Protein 9K2P (pdb70)

Radius of gyration: 30.4 Å; Cα contacts (8 Å, |Δi|>4): 1489; chains: 2; bounding box: 77×85×44 Å

Foldseek 3Di:
DDADVVVVGDDDLLVLADPADKAWDDWLCPPFAATEIERQRCSRPLFFNLLLVLSQLVVVCVVVVLDAQAAEEFEEFQASNLSNNLQVCLVRNHAYEYEHEPLADCLRVVSSVVSPYHYHYAHDPDACPPCRHRNNVRVVVQVVDPSYDYSYLLAHLSLLVSQLSVLVSVCVVVVNQAQEEEEFAFSQSNLNSNLVNNCVSPVNRAREYEAEQQAQPQVCLVPVDRDNVSHDDARDPRGGDNDHGPSRDSVSHRHYDYDYQLQLLVQLVVCCVTVVAAAPSVLSRRSVVVVVCSVVPVDHNSHYYYYYGTGGNVSACVDSVPPVNCVVVVSDD/DPQDDVVPHHDDLLVQADPADWAWDDWLCPPFAATEIERQRCSRPLFFNLLLLLSQLVVVCVVVVLADAVAEEFEEDQASNLSSNLQVCLVVVHAYEYEHEPLADCVSVVSSVVSVHHYHYAHDPDACPPCRHRNNVRVVVQVVDPSYDYSYLLAHLSLLVSLLSVLVSVCVVVVNLAQEEEEAAQSQSNLNSNLVNNCVVPVRRAREYEAEQQAQPQVCLVPVDRDQVSHDDANAPDHGDNDRGPSRDSVSHDHYDYDYQLQLLVQLVVCCVTVVAFAPSVLSRRSSVVVVCSVVPNDHNSHYYYYYGGGGNVSACVDSVPPVNCVVVVSDD

Sequence (666 aa):
MKIDESLNVHSSLLQLIGNTPLLELHKITKGLKGRYFAKLEAFNVGHSAKDRVAKYIVEDAERKGLLKPGSTIVETSSGNTGYSLAMISALRGYRCIIAISDKSSHDKVEMLQALGAEVHLCPANVAPDDPRSYYEVAKRIHNETPNSIYVNQYFNPLNPESHYQTGREIWEQTQGEITHVVVCSGTGGTISGIAHYLKEQNPRVQVLGVDAYGSAIKKYHETREFDPAEVYPYKIEGIGKNLIPTATDFDVIDEFIKVTDKDAALMARKLARTEGLFMGYTSGAAIQAVKQYAEAGKFDENSIVVVLFADHGSRYMNKIYSDDWMKKQGFIDMKIDESLNVHSSLLQLIGNTPLLELHKITKGLKGRYFAKLEAFNVGHSAKDRVAKYIVEDAERKGLLKPGSTIVETSSGNTGYSLAMISALRGYRCIIAISDKSSHDKVEMLQALGAEVHLCPANVAPDDPRSYYEVAKRIHNETPNSIYVNQYFNPLNPESHYQTGREIWEQTQGEITHVVVCSGTGGTISGIAHYLKEQNPRVQVLGVDAYGSAIKKYHETREFDPAEVYPYKIEGIGKNLIPTATDFDVIDEFIKVTDKDAALMARKLARTEGLFMGYTSGAAIQAVKQYAEAGKFDENSIVVVLFADHGSRYMNKIYSDDWMKKQGFID

Solvent-accessible surface area: 27388 Å² total; per-residue (Å²): 207,158,77,48,89,112,128,114,53,52,80,35,54,10,72,76,15,18,120,3,53,37,77,45,4,123,112,7,8,153,79,39,114,25,122,4,25,0,0,5,0,7,128,2,46,0,79,1,4,40,0,12,0,0,51,84,7,0,72,20,5,9,119,31,25,81,2,54,9,40,0,4,0,0,0,0,1,30,3,25,3,0,43,0,0,1,13,0,2,59,71,19,42,20,110,4,2,0,0,0,6,78,64,8,17,119,42,9,8,108,54,1,90,91,48,59,7,67,28,74,104,3,52,29,116,24,61,30,119,33,87,139,2,27,11,37,18,0,76,104,20,55,122,128,21,117,69,18,23,35,2,36,6,5,81,25,98,36,0,16,87,6,0,84,61,0,0,78,5,0,48,108,75,13,156,24,108,2,43,17,0,0,1,19,0,12,9,2,0,18,0,0,0,0,0,60,26,0,40,136,78,46,70,172,1,56,0,0,0,0,0,0,101,2,0,0,0,49,69,50,27,103,60,110,118,89,29,96,81,46,43,103,99,33,80,0,4,52,1,2,25,42,26,37,1,99,2,8,42,16,118,27,7,60,60,3,31,21,1,55,21,91,50,0,0,59,25,0,49,85,0,25,178,29,44,64,20,64,9,0,0,10,0,0,0,0,1,22,0,0,62,48,1,18,163,75,57,62,10,76,129,126,3,26,0,0,1,7,0,26,1,48,0,40,7,5,88,78,16,0,36,26,74,104,34,0,99,160,39,48,22,42,177,169,180,86,62,144,114,82,116,48,66,50,11,55,4,40,77,19,18,120,4,50,38,73,45,6,128,111,26,8,161,82,52,121,21,122,3,23,0,0,5,0,7,126,2,46,0,80,1,4,36,0,12,0,0,53,83,5,0,22,29,4,7,81,137,53,102,0,102,86,67,4,4,0,0,0,0,1,32,1,29,3,0,40,0,1,1,11,1,2,61,85,11,56,15,116,4,3,0,0,0,6,81,66,9,18,120,33,4,25,105,48,0,94,84,46,62,7,72,29,74,110,4,53,28,117,22,62,32,119,31,86,138,2,30,10,41,19,0,74,100,21,55,122,126,19,104,90,16,21,34,2,30,6,5,80,27,99,30,0,15,86,6,0,66,65,0,0,77,8,0,50,117,74,14,158,20,108,2,43,17,0,0,1,18,0,11,9,2,0,17,0,0,0,0,0,54,25,0,38,116,73,49,78,183,1,55,0,0,0,0,0,0,99,2,0,0,0,49,53,51,24,99,62,113,91,87,28,95,81,48,43,105,96,33,81,3,6,48,3,1,25,44,27,39,1,98,3,9,44,14,116,30,7,59,60,1,29,24,3,54,19,94,49,0,0,56,20,0,52,88,0,28,175,34,43,63,23,68,8,0,0,10,0,0,0,0,5,11,0,0,93,39,0,24,136,78,59,60,12,79,131,128,3,26,0,0,1,7,0,27,2,50,0,57,9,7,96,64,18,0,36,27,76,114,38,0,101,176,35,49,22,43,178

Secondary structure (DSSP, 8-state):
----TTTT--S-GGGGSS---EEEESSTTTT-SSEEEEEEGGGSTTSBTHHHHHHHHHHHHHHTT---TT-EEEEE-SSHHHHHHHHHHHHHT-EEEEEEETTS-HHHHHHHHHTT-EEEEE-SSS-TTSTTSHHHHHHHHHHHSSSEEE--TTS-THHHHHTHHHHHHHHHHTTT---EEEEE-SSSHHHHHHHHHHHHH-TTSEEEEEEETT-SHHHHHHHSS--GGG----S-SSS--SS--TT--GGG--EEEEE-HHHHHHHHHHHHHHH---B-HHHHHHHHHHHHHHHTT---TT-EEEEEE-BBGGG-TTTTT-HHHHHHHTS--/-TT-TTTT--S-GGGGSS---EEEESSTTTTSSSEEEEEEGGGSTTSBTHHHHHHHHHHHHHHTT---TT-EEEEE-SSHHHHHHHHHHHHHT-EEEEEEETTS-HHHHHHHHTTT-EEEEE-SSS-TTSTTSHHHHHHHHHHHSTTEEE--TTT-THHHHHTHHHHHHHHHHTTT---EEEEE-SSSHHHHHHHHHHHHH-TTSEEEEEEETB-SHHHHHHHS---GGGB---S-SSS--SS--TTS-TTT--EEEEE-HHHHHHHHHHHHHHH---B-HHHHHHHHHHHHHHHTT---TT-EEEEEE-BBGGGGTTTTT-HHHHHHTTS--

Structure (mmCIF, N/CA/C/O backbone):
data_9K2P
#
_entry.id   9K2P
#
_cell.length_a   90.830
_cell.length_b   107.110
_cell.length_c   122.040
_cell.angle_alpha   90.00
_cell.angle_beta   90.00
_cell.angle_gamma   90.00
#
_symmetry.space_group_name_H-M   'P 2 2 21'
#
loop_
_entity.id
_entity.type
_entity.pdbx_description
1 polymer "Pyridoxal-5'-phosphate-dependent protein beta subunit"
2 water water
#
loop_
_atom_site.group_PDB
_atom_site.id
_atom_site.type_symbol
_atom_site.label_atom_id
_atom_site.label_alt_id
_atom_site.label_comp_id
_atom_site.label_asym_id
_atom_site.label_entity_id
_atom_site.label_seq_id
_atom_site.pdbx_PDB_ins_code
_atom_site.Cartn_x
_atom_site.Cartn_y
_atom_site.Cartn_z
_atom_site.occupancy
_atom_site.B_iso_or_equiv
_atom_site.auth_seq_id
_atom_site.auth_comp_id
_atom_site.auth_asym_id
_atom_site.auth_atom_id
_atom_site.pdbx_PDB_model_num
ATOM 1 N N . MET A 1 1 ? -3.003 19.578 6.726 1.00 84.20 1 MET A N 1
ATOM 2 C CA . MET A 1 1 ? -3.333 18.173 6.486 1.00 87.66 1 MET A CA 1
ATOM 3 C C . MET A 1 1 ? -3.539 17.876 4.984 1.00 90.59 1 MET A C 1
ATOM 4 O O . MET A 1 1 ? -4.067 18.714 4.239 1.00 85.05 1 MET A O 1
ATOM 9 N N . LYS A 1 2 ? -3.120 16.683 4.550 1.00 90.36 2 LYS A N 1
ATOM 10 C CA . LYS A 1 2 ? -3.200 16.263 3.154 1.00 90.95 2 LYS A CA 1
ATOM 11 C C . LYS A 1 2 ? -3.989 14.959 3.029 1.00 90.23 2 LYS A C 1
ATOM 12 O O . LYS A 1 2 ? -4.258 14.264 4.016 1.00 87.69 2 LYS A O 1
ATOM 18 N N . ILE A 1 3 ? -4.332 14.620 1.780 1.00 91.15 3 ILE A N 1
ATOM 19 C CA . ILE A 1 3 ? -5.335 13.603 1.453 1.00 84.60 3 ILE A CA 1
ATOM 20 C C . ILE A 1 3 ? -4.629 12.389 0.844 1.00 85.66 3 ILE A C 1
ATOM 21 O O . ILE A 1 3 ? -4.080 12.462 -0.264 1.00 87.75 3 ILE A O 1
ATOM 26 N N . ASP A 1 4 ? -4.666 11.262 1.563 1.00 83.48 4 ASP A N 1
ATOM 27 C CA . ASP A 1 4 ? -3.947 10.038 1.207 1.00 88.73 4 ASP A CA 1
ATOM 28 C C . ASP A 1 4 ? -4.936 8.925 0.854 1.00 82.60 4 ASP A C 1
ATOM 29 O O . ASP A 1 4 ? -5.818 8.594 1.657 1.00 77.29 4 ASP A O 1
ATOM 34 N N . GLU A 1 5 ? -4.765 8.327 -0.336 1.00 86.70 5 GLU A N 1
ATOM 35 C CA . GLU A 1 5 ? -5.727 7.352 -0.852 1.00 82.09 5 GLU A CA 1
ATOM 36 C C . GLU A 1 5 ? -5.566 5.950 -0.251 1.00 83.64 5 GLU A C 1
ATOM 37 O O . GLU A 1 5 ? -6.515 5.155 -0.320 1.00 79.04 5 GLU A O 1
ATOM 43 N N . SER A 1 6 ? -4.401 5.614 0.326 1.00 84.00 6 SER A N 1
ATOM 44 C CA . SER A 1 6 ? -4.260 4.349 1.051 1.00 81.93 6 SER A CA 1
ATOM 45 C C . SER A 1 6 ? -4.657 4.463 2.520 1.00 78.04 6 SER A C 1
ATOM 46 O O . SER A 1 6 ? -4.911 3.437 3.168 1.00 71.88 6 SER A O 1
ATOM 49 N N . LEU A 1 7 ? -4.702 5.683 3.060 1.00 72.10 7 LEU A N 1
ATOM 50 C CA . LEU A 1 7 ? -5.476 5.934 4.265 1.00 64.29 7 LEU A CA 1
ATOM 51 C C . LEU A 1 7 ? -6.973 5.920 3.988 1.00 58.75 7 LEU A C 1
ATOM 52 O O . LEU A 1 7 ? -7.759 6.059 4.930 1.00 48.53 7 LEU A O 1
ATOM 57 N N . ASN A 1 8 ? -7.377 5.757 2.719 1.00 57.91 8 ASN A N 1
ATOM 58 C CA . ASN A 1 8 ? -8.780 5.811 2.302 1.00 51.00 8 ASN A CA 1
ATOM 59 C C . ASN A 1 8 ? -9.384 7.201 2.541 1.00 45.74 8 ASN A C 1
ATOM 60 O O . ASN A 1 8 ? -10.538 7.325 2.956 1.00 40.10 8 ASN A O 1
ATOM 65 N N . VAL A 1 9 ? -8.598 8.250 2.280 1.00 44.87 9 VAL A N 1
ATOM 66 C CA . VAL A 1 9 ? -9.030 9.643 2.394 1.00 46.32 9 VAL A CA 1
ATOM 67 C C . VAL A 1 9 ? -9.212 10.203 0.991 1.00 47.05 9 VAL A C 1
ATOM 68 O O . VAL A 1 9 ? -8.378 9.975 0.110 1.00 46.44 9 VAL A O 1
ATOM 72 N N . HIS A 1 10 ? -10.297 10.938 0.781 1.00 38.33 10 HIS A N 1
ATOM 73 C CA . HIS A 1 10 ? -10.689 11.267 -0.575 1.00 41.35 10 HIS A CA 1
ATOM 74 C C . HIS A 1 10 ? -11.164 12.699 -0.646 1.00 38.83 10 HIS A C 1
ATOM 75 O O . HIS A 1 10 ? -11.782 13.209 0.289 1.00 36.15 10 HIS A O 1
ATOM 82 N N . SER A 1 11 ? -10.864 13.340 -1.761 1.00 36.97 11 SER A N 1
ATOM 83 C CA . SER A 1 11 ? -11.348 14.682 -2.018 1.00 40.62 11 SER A CA 1
ATOM 84 C C . SER A 1 11 ? -12.639 14.699 -2.823 1.00 36.17 11 SER A C 1
ATOM 85 O O . SER A 1 11 ? -13.272 15.752 -2.924 1.00 39.45 11 SER A O 1
ATOM 88 N N . SER A 1 12 ? -13.040 13.577 -3.416 1.00 33.52 12 SER A N 1
ATOM 89 C CA . SER A 1 12 ? -14.241 13.584 -4.234 1.00 33.15 12 SER A CA 1
ATOM 90 C C . SER A 1 12 ? -14.914 12.225 -4.181 1.00 33.75 12 SER A C 1
ATOM 91 O O . SER A 1 12 ? -14.247 11.187 -4.172 1.00 34.83 12 SER A O 1
ATOM 94 N N . LEU A 1 13 ? -16.246 12.251 -4.152 1.00 30.96 13 LEU A N 1
ATOM 95 C CA . LEU A 1 13 ? -17.041 11.030 -4.220 1.00 34.71 13 LEU A CA 1
ATOM 96 C C . LEU A 1 13 ? -16.674 10.186 -5.438 1.00 33.95 13 LEU A C 1
ATOM 97 O O . LEU A 1 13 ? -16.768 8.951 -5.399 1.00 31.38 13 LEU A O 1
ATOM 102 N N . LEU A 1 14 ? -16.229 10.832 -6.521 1.00 32.76 14 LEU A N 1
ATOM 103 C CA . LEU A 1 14 ? -15.873 10.109 -7.739 1.00 36.21 14 LEU A CA 1
ATOM 104 C C . LEU A 1 14 ? -14.706 9.156 -7.526 1.00 33.43 14 LEU A C 1
ATOM 105 O O . LEU A 1 14 ? -14.541 8.221 -8.309 1.00 31.84 14 LEU A O 1
ATOM 110 N N . GLN A 1 15 ? -13.889 9.378 -6.500 1.00 30.69 15 GLN A N 1
ATOM 111 C CA . GLN A 1 15 ? -12.819 8.442 -6.187 1.00 34.10 15 GLN A CA 1
ATOM 112 C C . GLN A 1 15 ? -13.317 7.212 -5.447 1.00 35.46 15 GLN A C 1
ATOM 113 O O . GLN A 1 15 ? -12.535 6.281 -5.246 1.00 38.56 15 GLN A O 1
ATOM 119 N N . LEU A 1 16 ? -14.576 7.201 -5.002 1.00 30.96 16 LEU A N 1
ATOM 120 C CA . LEU A 1 16 ? -15.168 6.030 -4.363 1.00 31.36 16 LEU A CA 1
ATOM 121 C C . LEU A 1 16 ? -15.831 5.105 -5.385 1.00 35.23 16 LEU A C 1
ATOM 122 O O . LEU A 1 16 ? -16.792 4.393 -5.062 1.00 32.23 16 LEU A O 1
ATOM 127 N N . ILE A 1 17 ? -15.346 5.130 -6.626 1.00 36.61 17 ILE A N 1
ATOM 128 C CA . ILE A 1 17 ? -15.852 4.312 -7.718 1.00 34.32 17 ILE A CA 1
ATOM 129 C C . ILE A 1 17 ? -14.703 3.440 -8.210 1.00 35.55 17 ILE A C 1
ATOM 130 O O . ILE A 1 17 ? -13.586 3.930 -8.401 1.00 37.80 17 ILE A O 1
ATOM 135 N N . GLY A 1 18 ? -14.962 2.147 -8.381 1.00 36.99 18 GLY A N 1
ATOM 136 C CA . GLY A 1 18 ? -13.937 1.234 -8.844 1.00 35.90 18 GLY A CA 1
ATOM 137 C C . GLY A 1 18 ? -13.112 0.630 -7.719 1.00 38.31 18 GLY A C 1
ATOM 138 O O . GLY A 1 18 ? -13.292 0.909 -6.529 1.00 36.73 18 GLY A O 1
ATOM 139 N N . ASN A 1 19 ? -12.188 -0.246 -8.126 1.00 35.76 19 ASN A N 1
ATOM 140 C CA . ASN A 1 19 ? -11.338 -1.000 -7.205 1.00 37.85 19 ASN A CA 1
ATOM 141 C C . ASN A 1 19 ? -12.166 -1.680 -6.116 1.00 36.46 19 ASN A C 1
ATOM 142 O O . ASN A 1 19 ? -11.923 -1.534 -4.918 1.00 38.21 19 ASN A O 1
ATOM 147 N N . THR A 1 20 ? -13.162 -2.440 -6.561 1.00 34.29 20 THR A N 1
ATOM 148 C CA . THR A 1 20 ? -14.110 -3.099 -5.680 1.00 34.34 20 THR A CA 1
ATOM 149 C C . THR A 1 20 ? -13.540 -4.417 -5.175 1.00 33.31 20 THR A C 1
ATOM 150 O O . THR A 1 20 ? -12.606 -4.966 -5.763 1.00 34.46 20 THR A O 1
ATOM 154 N N . PRO A 1 21 ? -14.102 -4.963 -4.104 1.00 31.26 21 PRO A N 1
ATOM 155 C CA . PRO A 1 21 ? -13.560 -6.214 -3.558 1.00 31.84 21 PRO A CA 1
ATOM 156 C C . PRO A 1 21 ? -13.791 -7.414 -4.467 1.00 33.41 21 PRO A C 1
ATOM 157 O O . PRO A 1 21 ? -14.779 -7.507 -5.204 1.00 30.94 21 PRO A O 1
ATOM 161 N N . LEU A 1 22 ? -12.862 -8.357 -4.388 1.00 30.39 22 LEU A N 1
ATOM 162 C CA . LEU A 1 22 ? -13.066 -9.702 -4.907 1.00 33.68 22 LEU A CA 1
ATOM 163 C C . LEU A 1 22 ? -13.118 -10.628 -3.706 1.00 35.42 22 LEU A C 1
ATOM 164 O O . LEU A 1 22 ? -12.180 -10.642 -2.902 1.00 35.18 22 LEU A O 1
ATOM 169 N N . LEU A 1 23 ? -14.218 -11.369 -3.556 1.00 28.87 23 LEU A N 1
ATOM 170 C CA . LEU A 1 23 ? -14.432 -12.190 -2.370 1.00 31.31 23 LEU A CA 1
ATOM 171 C C . LEU A 1 23 ? -14.577 -13.654 -2.757 1.00 33.65 23 LEU A C 1
ATOM 172 O O . LEU A 1 23 ? -15.460 -13.997 -3.547 1.00 33.50 23 LEU A O 1
ATOM 177 N N . GLU A 1 24 ? -13.763 -14.526 -2.155 1.00 34.40 24 GLU A N 1
ATOM 178 C CA . GLU A 1 24 ? -13.908 -15.954 -2.426 1.00 34.18 24 GLU A CA 1
ATOM 179 C C . GLU A 1 24 ? -15.183 -16.489 -1.781 1.00 34.53 24 GLU A C 1
ATOM 180 O O . GLU A 1 24 ? -15.506 -16.161 -0.636 1.00 36.40 24 GLU A O 1
ATOM 186 N N . LEU A 1 25 ? -15.924 -17.295 -2.534 1.00 34.54 25 LEU A N 1
ATOM 187 C CA . LEU A 1 25 ? -17.131 -17.939 -2.039 1.00 35.61 25 LEU A CA 1
ATOM 188 C C . LEU A 1 25 ? -16.844 -19.401 -1.722 1.00 38.87 25 LEU A C 1
ATOM 189 O O . LEU A 1 25 ? -16.178 -20.095 -2.496 1.00 37.14 25 LEU A O 1
ATOM 194 N N . HIS A 1 26 ? -17.364 -19.862 -0.581 1.00 37.53 26 HIS A N 1
ATOM 195 C CA . HIS A 1 26 ? -17.215 -21.245 -0.162 1.00 38.69 26 HIS A CA 1
ATOM 196 C C . HIS A 1 26 ? -18.526 -21.972 0.054 1.00 40.93 26 HIS A C 1
ATOM 197 O O . HIS A 1 26 ? -18.541 -23.202 -0.023 1.00 41.40 26 HIS A O 1
A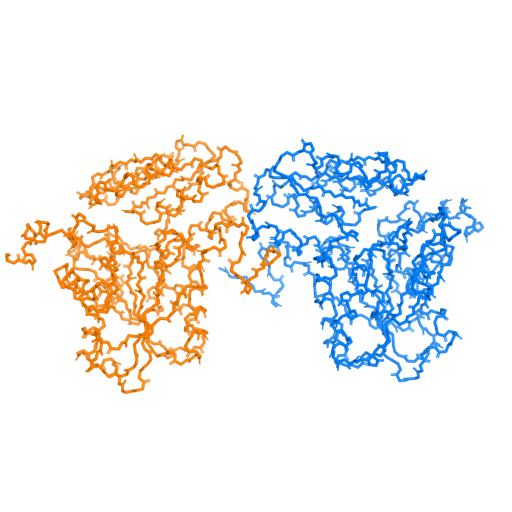TOM 204 N N . LYS A 1 27 ? -19.621 -21.264 0.315 1.00 35.24 27 LYS A N 1
ATOM 205 C CA . LYS A 1 27 ? -20.844 -21.930 0.735 1.00 40.02 27 LYS A CA 1
ATOM 206 C C . LYS A 1 27 ? -21.865 -22.037 -0.388 1.00 41.57 27 LYS A C 1
ATOM 207 O O . LYS A 1 27 ? -22.385 -23.126 -0.636 1.00 40.71 27 LYS A O 1
ATOM 213 N N . ILE A 1 28 ? -22.148 -20.933 -1.084 1.00 39.27 28 ILE A N 1
ATOM 214 C CA . ILE A 1 28 ? -23.101 -20.992 -2.187 1.00 38.77 28 ILE A CA 1
ATOM 215 C C . ILE A 1 28 ? -22.569 -21.879 -3.305 1.00 39.24 28 ILE A C 1
ATOM 216 O O . ILE A 1 28 ? -23.346 -22.477 -4.052 1.00 40.67 28 ILE A O 1
ATOM 221 N N . THR A 1 29 ? -21.248 -22.005 -3.426 1.00 39.63 29 THR A N 1
ATOM 222 C CA . THR A 1 29 ? -20.626 -22.802 -4.476 1.00 40.78 29 THR A CA 1
ATOM 223 C C . THR A 1 29 ? -20.142 -24.160 -3.964 1.00 42.66 29 THR A C 1
ATOM 224 O O . THR A 1 29 ? -19.294 -24.795 -4.602 1.00 41.28 29 THR A O 1
ATOM 228 N N . LYS A 1 30 ? -20.647 -24.597 -2.811 1.00 43.72 30 LYS A N 1
ATOM 229 C CA . LYS A 1 30 ? -20.250 -25.872 -2.234 1.00 44.77 30 LYS A CA 1
ATOM 230 C C . LYS A 1 30 ? -20.426 -26.999 -3.244 1.00 46.90 30 LYS A C 1
ATOM 231 O O . LYS A 1 30 ? -21.456 -27.098 -3.916 1.00 46.44 30 LYS A O 1
ATOM 237 N N . GLY A 1 31 ? -19.402 -27.831 -3.376 1.00 49.36 31 GLY A N 1
ATOM 238 C CA . GLY A 1 31 ? -19.514 -28.989 -4.239 1.00 50.93 31 GLY A CA 1
ATOM 239 C C . GLY A 1 31 ? -19.371 -28.721 -5.718 1.00 51.24 31 GLY A C 1
ATOM 240 O O . GLY A 1 31 ? -19.538 -29.651 -6.514 1.00 52.22 31 GLY A O 1
ATOM 241 N N . LEU A 1 32 ? -19.101 -27.487 -6.121 1.00 46.51 32 LEU A N 1
ATOM 242 C CA . LEU A 1 32 ? -18.656 -27.243 -7.480 1.00 45.48 32 LEU A CA 1
ATOM 243 C C . LEU A 1 32 ? -17.146 -27.420 -7.551 1.00 43.91 32 LEU A C 1
ATOM 244 O O . LEU A 1 32 ? -16.434 -27.299 -6.553 1.00 47.55 32 LEU A O 1
ATOM 249 N N . LYS A 1 33 ? -16.665 -27.705 -8.754 1.00 46.84 33 LYS A N 1
ATOM 250 C CA . LYS A 1 33 ? -15.245 -27.892 -8.994 1.00 48.08 33 LYS A CA 1
ATOM 251 C C . LYS A 1 33 ? -14.561 -26.548 -9.197 1.00 45.30 33 LYS A C 1
ATOM 252 O O . LYS A 1 33 ? -15.066 -25.683 -9.915 1.00 45.29 33 LYS A O 1
ATOM 258 N N . GLY A 1 34 ? -13.402 -26.389 -8.575 1.00 45.85 34 GLY A N 1
ATOM 259 C CA . GLY A 1 34 ? -12.617 -25.179 -8.694 1.00 44.68 34 GLY A CA 1
ATOM 260 C C . GLY A 1 34 ? -12.873 -24.207 -7.557 1.00 43.63 34 GLY A C 1
ATOM 261 O O . GLY A 1 34 ? -13.471 -24.528 -6.524 1.00 41.26 34 GLY A O 1
ATOM 262 N N . ARG A 1 35 ? -12.386 -22.987 -7.766 1.00 39.43 35 ARG A N 1
ATOM 263 C CA . ARG A 1 35 ? -12.528 -21.902 -6.813 1.00 40.30 35 ARG A CA 1
ATOM 264 C C . ARG A 1 35 ? -13.364 -20.796 -7.441 1.00 41.63 35 ARG A C 1
ATOM 265 O O . ARG A 1 35 ? -13.250 -20.521 -8.642 1.00 40.32 35 ARG A O 1
ATOM 273 N N . TYR A 1 36 ? -14.212 -20.177 -6.624 1.00 36.60 36 TYR A N 1
ATOM 274 C CA . TYR A 1 36 ? -15.196 -19.208 -7.080 1.00 36.41 36 TYR A CA 1
ATOM 275 C C . TYR A 1 36 ? -15.030 -17.917 -6.298 1.00 38.72 36 TYR A C 1
ATOM 276 O O . TYR A 1 36 ? -14.822 -17.942 -5.081 1.00 35.42 36 TYR A O 1
ATOM 285 N N . PHE A 1 37 ? -15.097 -16.797 -7.013 1.00 38.16 37 PHE A N 1
ATOM 286 C CA . PHE A 1 37 ? -14.869 -15.473 -6.454 1.00 34.91 37 PHE A CA 1
ATOM 287 C C . PHE A 1 37 ? -15.953 -14.539 -6.968 1.00 36.21 37 PHE A C 1
ATOM 288 O O . PHE A 1 37 ? -16.326 -14.598 -8.140 1.00 34.15 37 PHE A O 1
ATOM 296 N N . ALA A 1 38 ? -16.454 -13.674 -6.096 1.00 33.67 38 ALA A N 1
ATOM 297 C CA . ALA A 1 38 ? -17.459 -12.695 -6.477 1.00 34.21 38 ALA A CA 1
ATOM 298 C C . ALA A 1 38 ? -16.812 -11.319 -6.533 1.00 33.94 38 ALA A C 1
ATOM 299 O O . ALA A 1 38 ? -16.163 -10.897 -5.567 1.00 33.11 38 ALA A O 1
ATOM 301 N N . LYS A 1 39 ? -16.972 -10.641 -7.672 1.00 30.79 39 LYS A N 1
ATOM 302 C CA . LYS A 1 39 ? -16.556 -9.254 -7.843 1.00 31.69 39 LYS A CA 1
ATOM 303 C C . LYS A 1 39 ? -17.723 -8.376 -7.393 1.00 33.50 39 LYS A C 1
ATOM 304 O O . LYS A 1 39 ? -18.775 -8.351 -8.045 1.00 33.15 39 LYS A O 1
ATOM 310 N N . LEU A 1 40 ? -17.548 -7.666 -6.271 1.00 31.88 40 LEU A N 1
ATOM 311 C CA . LEU A 1 40 ? -18.665 -7.031 -5.563 1.00 29.95 40 LEU A CA 1
ATOM 312 C C . LEU A 1 40 ? -18.815 -5.564 -5.984 1.00 34.66 40 LEU A C 1
ATOM 313 O O . LEU A 1 40 ? -18.409 -4.630 -5.288 1.00 31.65 40 LEU A O 1
ATOM 318 N N . GLU A 1 41 ? -19.474 -5.358 -7.124 1.00 30.97 41 GLU A N 1
ATOM 319 C CA . GLU A 1 41 ? -19.641 -4.005 -7.642 1.00 30.69 41 GLU A CA 1
ATOM 320 C C . GLU A 1 41 ? -20.626 -3.176 -6.829 1.00 32.16 41 GLU A C 1
ATOM 321 O O . GLU A 1 41 ? -20.714 -1.968 -7.060 1.00 30.87 41 GLU A O 1
ATOM 327 N N . ALA A 1 42 ? -21.359 -3.779 -5.887 1.00 30.12 42 ALA A N 1
ATOM 328 C CA . ALA A 1 42 ? -22.196 -2.991 -4.978 1.00 34.22 42 ALA A CA 1
ATOM 329 C C . ALA A 1 42 ? -21.384 -2.131 -4.012 1.00 33.27 42 ALA A C 1
ATOM 330 O O . ALA A 1 42 ? -21.964 -1.261 -3.350 1.00 33.89 42 ALA A O 1
ATOM 332 N N . PHE A 1 43 ? -20.070 -2.336 -3.917 1.00 29.99 43 PHE A N 1
ATOM 333 C CA . PHE A 1 43 ? -19.242 -1.486 -3.067 1.00 33.21 43 PHE A CA 1
ATOM 334 C C . PHE A 1 43 ? -18.918 -0.134 -3.695 1.00 35.21 43 PHE A C 1
ATOM 335 O O . PHE A 1 43 ? -18.392 0.734 -2.990 1.00 34.97 43 PHE A O 1
ATOM 343 N N . ASN A 1 44 ? -19.208 0.074 -4.983 1.00 29.09 44 ASN A N 1
ATOM 344 C CA . ASN A 1 44 ? -19.149 1.430 -5.525 1.00 29.48 44 ASN A CA 1
ATOM 345 C C . ASN A 1 44 ? -20.087 2.335 -4.735 1.00 31.34 44 ASN A C 1
ATOM 346 O O . ASN A 1 44 ? -21.110 1.886 -4.209 1.00 31.56 44 ASN A O 1
ATOM 351 N N . VAL A 1 45 ? -19.744 3.625 -4.660 1.00 30.65 45 VAL A N 1
ATOM 352 C CA . VAL A 1 45 ? -20.531 4.553 -3.842 1.00 29.56 45 VAL A CA 1
ATOM 353 C C . VAL A 1 45 ? -21.999 4.574 -4.283 1.00 35.52 45 VAL A C 1
ATOM 354 O O . VAL A 1 45 ? -22.904 4.740 -3.451 1.00 35.21 45 VAL A O 1
ATOM 358 N N . GLY A 1 46 ? -22.261 4.410 -5.582 1.00 28.43 46 GLY A N 1
ATOM 359 C CA . GLY A 1 46 ? -23.610 4.343 -6.122 1.00 34.86 46 GLY A CA 1
ATOM 360 C C . GLY A 1 46 ? -24.260 2.969 -6.080 1.00 36.39 46 GLY A C 1
ATOM 361 O O . GLY A 1 46 ? -25.349 2.791 -6.636 1.00 32.94 46 GLY A O 1
ATOM 362 N N . HIS A 1 47 ? -23.595 1.986 -5.465 1.00 31.90 47 HIS A N 1
ATOM 363 C CA . HIS A 1 47 ? -24.107 0.641 -5.192 1.00 33.36 47 HIS A CA 1
ATOM 364 C C . HIS A 1 47 ? -24.346 -0.187 -6.445 1.00 32.46 47 HIS A C 1
ATOM 365 O O . HIS A 1 47 ? -25.097 -1.168 -6.402 1.00 32.30 47 HIS A O 1
ATOM 372 N N . SER A 1 48 ? -23.714 0.147 -7.568 1.00 32.18 48 SER A N 1
ATOM 373 C CA . SER A 1 48 ? -23.757 -0.755 -8.705 1.00 31.42 48 SER A CA 1
ATOM 374 C C . SER A 1 48 ? -22.544 -0.531 -9.589 1.00 30.36 48 SER A C 1
ATOM 375 O O . SER A 1 48 ? -21.827 0.465 -9.464 1.00 31.58 48 SER A O 1
ATOM 378 N N . ALA A 1 49 ? -22.350 -1.478 -10.514 1.00 29.06 49 ALA A N 1
ATOM 379 C CA . ALA A 1 49 ? -21.326 -1.366 -11.542 1.00 30.09 49 ALA A CA 1
ATOM 380 C C . ALA A 1 49 ? -21.532 -0.149 -12.441 1.00 32.98 49 ALA A C 1
ATOM 381 O O . ALA A 1 49 ? -20.564 0.332 -13.041 1.00 32.37 49 ALA A O 1
ATOM 383 N N . LYS A 1 50 ? -22.762 0.378 -12.527 1.00 31.63 50 LYS A N 1
ATOM 384 C CA . LYS A 1 50 ? -23.024 1.505 -13.419 1.00 32.42 50 LYS A CA 1
ATOM 385 C C . LYS A 1 50 ? -22.319 2.786 -12.975 1.00 32.53 50 LYS A C 1
ATOM 386 O O . LYS A 1 50 ? -22.201 3.716 -13.780 1.00 31.13 50 LYS A O 1
ATOM 392 N N . ASP A 1 51 ? -21.841 2.855 -11.722 1.00 31.59 51 ASP A N 1
ATOM 393 C CA . ASP A 1 51 ? -21.003 3.983 -11.302 1.00 30.94 51 ASP A CA 1
ATOM 394 C C . ASP A 1 51 ? -19.831 4.193 -12.254 1.00 31.98 51 ASP A C 1
ATOM 395 O O . ASP A 1 51 ? -19.473 5.330 -12.575 1.00 30.44 51 ASP A O 1
ATOM 400 N N . ARG A 1 52 ? -19.207 3.103 -12.697 1.00 28.77 52 ARG A N 1
ATOM 401 C CA . ARG A 1 52 ? -18.062 3.228 -13.595 1.00 33.25 52 ARG A CA 1
ATOM 402 C C . ARG A 1 52 ? -18.468 3.840 -14.927 1.00 34.33 52 ARG A C 1
ATOM 403 O O . ARG A 1 52 ? -17.751 4.687 -15.471 1.00 36.24 52 ARG A O 1
ATOM 411 N N . VAL A 1 53 ? -19.615 3.413 -15.466 1.00 31.08 53 VAL A N 1
ATOM 412 C CA . VAL A 1 53 ? -20.118 3.953 -16.727 1.00 33.50 53 VAL A CA 1
ATOM 413 C C . VAL A 1 53 ? -20.384 5.446 -16.592 1.00 30.80 53 VAL A C 1
ATOM 414 O O . VAL A 1 53 ? -19.917 6.257 -17.396 1.00 31.18 53 VAL A O 1
ATOM 418 N N . ALA A 1 54 ? -21.145 5.822 -15.569 1.00 30.11 54 ALA A N 1
ATOM 419 C CA . ALA A 1 54 ? -21.500 7.220 -15.355 1.00 32.78 54 ALA A CA 1
ATOM 420 C C . ALA A 1 54 ? -20.258 8.090 -15.185 1.00 32.56 54 ALA A C 1
ATOM 421 O O . ALA A 1 54 ? -20.158 9.171 -15.780 1.00 32.96 54 ALA A O 1
ATOM 423 N N . LYS A 1 55 ? -19.312 7.649 -14.350 1.00 30.75 55 LYS A N 1
ATOM 424 C CA . LYS A 1 55 ? -18.095 8.433 -14.148 1.00 33.35 55 LYS A CA 1
ATOM 425 C C . LYS A 1 55 ? -17.348 8.624 -15.463 1.00 31.09 55 LYS A C 1
ATOM 426 O O . LYS A 1 55 ? -16.963 9.743 -15.825 1.00 31.81 55 LYS A O 1
ATOM 432 N N . TYR A 1 56 ? -17.132 7.529 -16.186 1.00 31.58 56 TYR A N 1
ATOM 433 C CA . TYR A 1 56 ? -16.337 7.572 -17.404 1.00 32.23 56 TYR A CA 1
ATOM 434 C C . TYR A 1 56 ? -16.977 8.473 -18.454 1.00 34.62 56 TYR A C 1
ATOM 435 O O . TYR A 1 56 ? -16.289 9.274 -19.094 1.00 33.17 56 TYR A O 1
ATOM 444 N N . ILE A 1 57 ? -18.297 8.375 -18.625 1.00 30.31 57 ILE A N 1
ATOM 445 C CA . ILE A 1 57 ? -18.970 9.157 -19.656 1.00 29.65 57 ILE A CA 1
ATOM 446 C C . ILE A 1 57 ? -19.093 10.618 -19.241 1.00 33.08 57 ILE A C 1
ATOM 447 O O . ILE A 1 57 ? -18.963 11.521 -20.079 1.00 33.63 57 ILE A O 1
ATOM 452 N N . VAL A 1 58 ? -19.311 10.889 -17.947 1.00 33.00 58 VAL A N 1
ATOM 453 C CA . VAL A 1 58 ? -19.391 12.277 -17.497 1.00 31.62 58 VAL A CA 1
ATOM 454 C C . VAL A 1 58 ? -18.031 12.949 -17.623 1.00 34.50 58 VAL A C 1
ATOM 455 O O . VAL A 1 58 ? -17.915 14.057 -18.160 1.00 33.02 58 VAL A O 1
ATOM 459 N N . GLU A 1 59 ? -16.984 12.283 -17.138 1.00 29.78 59 GLU A N 1
ATOM 460 C CA . GLU A 1 59 ? -15.648 12.860 -17.233 1.00 35.61 59 GLU A CA 1
ATOM 461 C C . GLU A 1 59 ? -15.245 13.081 -18.687 1.00 35.55 59 GLU A C 1
ATOM 462 O O . GLU A 1 59 ? -14.607 14.092 -19.018 1.00 34.66 59 GLU A O 1
ATOM 468 N N . ASP A 1 60 ? -15.618 12.156 -19.573 1.00 32.53 60 ASP A N 1
ATOM 469 C CA . ASP A 1 60 ? -15.347 12.359 -20.991 1.00 34.15 60 ASP A CA 1
ATOM 470 C C . ASP A 1 60 ? -16.072 13.595 -21.523 1.00 36.01 60 ASP A C 1
ATOM 471 O O . ASP A 1 60 ? -15.479 14.408 -22.245 1.00 34.68 60 ASP A O 1
ATOM 476 N N . ALA A 1 61 ? -17.352 13.758 -21.173 1.00 33.49 61 ALA A N 1
ATOM 477 C CA . ALA A 1 61 ? -18.096 14.932 -21.613 1.00 34.15 61 ALA A CA 1
ATOM 478 C C . ALA A 1 61 ? -17.535 16.217 -21.006 1.00 33.66 61 ALA A C 1
ATOM 479 O O . ALA A 1 61 ? -17.544 17.261 -21.666 1.00 35.84 61 ALA A O 1
ATOM 481 N N . GLU A 1 62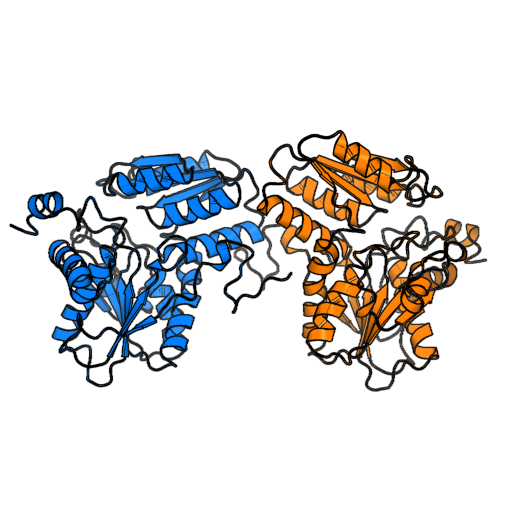 ? -17.047 16.161 -19.763 1.00 33.29 62 GLU A N 1
ATOM 482 C CA . GLU A 1 62 ? -16.437 17.334 -19.142 1.00 34.22 62 GLU A CA 1
ATOM 483 C C . GLU A 1 62 ? -15.146 17.717 -19.856 1.00 36.47 62 GLU A C 1
ATOM 484 O O . GLU A 1 62 ? -14.919 18.890 -20.172 1.00 34.68 62 GLU A O 1
ATOM 490 N N . ARG A 1 63 ? -14.301 16.728 -20.134 1.00 32.57 63 ARG A N 1
ATOM 491 C CA . ARG A 1 63 ? -13.078 16.958 -20.889 1.00 34.65 63 ARG A CA 1
ATOM 492 C C . ARG A 1 63 ? -13.364 17.568 -22.260 1.00 36.08 63 ARG A C 1
ATOM 493 O O . ARG A 1 63 ? -12.602 18.414 -22.730 1.00 36.10 63 ARG A O 1
ATOM 501 N N . LYS A 1 64 ? -14.479 17.199 -22.886 1.00 34.12 64 LYS A N 1
ATOM 502 C CA . LYS A 1 64 ? -14.891 17.750 -24.168 1.00 33.37 64 LYS A CA 1
ATOM 503 C C . LYS A 1 64 ? -15.662 19.062 -24.040 1.00 33.29 64 LYS A C 1
ATOM 504 O O . LYS A 1 64 ? -16.236 19.530 -25.031 1.00 36.59 64 LYS A O 1
ATOM 510 N N . GLY A 1 65 ? -15.729 19.641 -22.847 1.00 33.90 65 GLY A N 1
ATOM 511 C CA . GLY A 1 65 ? -16.378 20.923 -22.676 1.00 35.33 65 GLY A CA 1
ATOM 512 C C . GLY A 1 65 ? -17.886 20.894 -22.718 1.00 38.52 65 GLY A C 1
ATOM 513 O O . GLY A 1 65 ? -18.510 21.963 -22.717 1.00 37.84 65 GLY A O 1
ATOM 514 N N . LEU A 1 66 ? -18.494 19.706 -22.751 1.00 37.77 66 LEU A N 1
ATOM 515 C CA . LEU A 1 66 ? -19.922 19.563 -22.996 1.00 34.35 66 LEU A CA 1
ATOM 516 C C . LEU A 1 66 ? -20.770 19.730 -21.745 1.00 34.66 66 LEU A C 1
ATOM 517 O O . LEU A 1 66 ? -21.996 19.802 -21.861 1.00 37.73 66 LEU A O 1
ATOM 522 N N . LEU A 1 67 ? -20.165 19.779 -20.560 1.00 34.87 67 LEU A N 1
ATOM 523 C CA . LEU A 1 67 ? -20.919 19.878 -19.313 1.00 35.30 67 LEU A CA 1
ATOM 524 C C . LEU A 1 67 ? -20.311 20.951 -18.430 1.00 36.09 67 LEU A C 1
ATOM 525 O O . LEU A 1 67 ? -19.103 20.950 -18.185 1.00 36.01 67 LEU A O 1
ATOM 530 N N . LYS A 1 68 ? -21.154 21.847 -17.930 1.00 35.34 68 LYS A N 1
ATOM 531 C CA . LYS A 1 68 ? -20.796 22.837 -16.937 1.00 33.60 68 LYS A CA 1
ATOM 532 C C . LYS A 1 68 ? -21.991 22.946 -15.996 1.00 35.43 68 LYS A C 1
ATOM 533 O O . LYS A 1 68 ? -23.077 22.489 -16.338 1.00 35.88 68 LYS A O 1
ATOM 539 N N . PRO A 1 69 ? -21.810 23.555 -14.813 1.00 35.94 69 PRO A N 1
ATOM 540 C CA . PRO A 1 69 ? -22.965 23.717 -13.908 1.00 37.37 69 PRO A CA 1
ATOM 541 C C . PRO A 1 69 ? -24.146 24.329 -14.647 1.00 37.32 69 PRO A C 1
ATOM 542 O O . PRO A 1 69 ? -24.002 25.312 -15.377 1.00 38.01 69 PRO A O 1
ATOM 546 N N . GLY A 1 70 ? -25.314 23.691 -14.511 1.00 34.81 70 GLY A N 1
ATOM 547 C CA . GLY A 1 70 ? -26.494 24.049 -15.266 1.00 36.51 70 GLY A CA 1
ATOM 548 C C . GLY A 1 70 ? -26.754 23.207 -16.507 1.00 41.29 70 GLY A C 1
ATOM 549 O O . GLY A 1 70 ? -27.892 23.207 -16.999 1.00 38.21 70 GLY A O 1
ATOM 550 N N . SER A 1 71 ? -25.741 22.516 -17.049 1.00 37.95 71 SER A N 1
ATOM 551 C CA . SER A 1 71 ? -25.983 21.605 -18.172 1.00 38.50 71 SER A CA 1
ATOM 552 C C . SER A 1 71 ? -26.896 20.456 -17.743 1.00 37.62 71 SER A C 1
ATOM 553 O O . SER A 1 71 ? -27.108 20.202 -16.557 1.00 33.72 71 SER A O 1
ATOM 556 N N . THR A 1 72 ? -27.419 19.731 -18.734 1.00 37.47 72 THR A N 1
ATOM 557 C CA . THR A 1 72 ? -28.409 18.690 -18.482 1.00 40.36 72 THR A CA 1
ATOM 558 C C . THR A 1 72 ? -27.895 17.352 -18.985 1.00 35.13 72 THR A C 1
ATOM 559 O O . THR A 1 72 ? -27.406 17.256 -20.110 1.00 34.50 72 THR A O 1
ATOM 563 N N . ILE A 1 73 ? -27.999 16.323 -18.153 1.00 35.24 73 ILE A N 1
ATOM 564 C CA . ILE A 1 73 ? -27.663 14.959 -18.556 1.00 34.93 73 ILE A CA 1
ATOM 565 C C . ILE A 1 73 ? -28.972 14.204 -18.712 1.00 36.23 73 ILE A C 1
ATOM 566 O O . ILE A 1 73 ? -29.747 14.109 -17.757 1.00 35.40 73 ILE A O 1
ATOM 571 N N . VAL A 1 74 ? -29.225 13.677 -19.909 1.00 35.06 74 VAL A N 1
ATOM 572 C CA . VAL A 1 74 ? -30.428 12.903 -20.189 1.00 35.55 74 VAL A CA 1
ATOM 573 C C . VAL A 1 74 ? -30.023 11.457 -20.399 1.00 34.04 74 VAL A C 1
ATOM 574 O O . VAL A 1 74 ? -29.002 11.178 -21.037 1.00 35.40 74 VAL A O 1
ATOM 578 N N . GLU A 1 75 ? -30.822 10.534 -19.871 1.00 35.82 75 GLU A N 1
ATOM 579 C CA . GLU A 1 75 ? -30.519 9.127 -20.094 1.00 35.29 75 GLU A CA 1
ATOM 580 C C . GLU A 1 75 ? -31.774 8.267 -19.992 1.00 35.81 75 GLU A C 1
ATOM 581 O O . GLU A 1 75 ? -32.723 8.588 -19.268 1.00 33.24 75 GLU A O 1
ATOM 587 N N . THR A 1 76 ? -31.753 7.172 -20.753 1.00 36.37 76 THR A N 1
ATOM 588 C CA . THR A 1 76 ? -32.707 6.074 -20.661 1.00 38.60 76 THR A CA 1
ATOM 589 C C . THR A 1 76 ? -32.151 5.038 -19.686 1.00 37.93 76 THR A C 1
ATOM 590 O O . THR A 1 76 ? -31.030 4.561 -19.878 1.00 38.62 76 THR A O 1
ATOM 594 N N . SER A 1 77 ? -32.916 4.673 -18.657 1.00 34.79 77 SER A N 1
ATOM 595 C CA . SER A 1 77 ? -32.365 3.726 -17.692 1.00 35.21 77 SER A CA 1
ATOM 596 C C . SER A 1 77 ? -33.489 3.007 -16.974 1.00 39.42 77 SER A C 1
ATOM 597 O O . SER A 1 77 ? -34.559 3.579 -16.741 1.00 41.41 77 SER A O 1
ATOM 600 N N . SER A 1 78 ? -33.220 1.759 -16.585 1.00 38.54 78 SER A N 1
ATOM 601 C CA . SER A 1 78 ? -34.132 1.041 -15.700 1.00 46.09 78 SER A CA 1
ATOM 602 C C . SER A 1 78 ? -33.818 1.250 -14.218 1.00 44.54 78 SER A C 1
ATOM 603 O O . SER A 1 78 ? -34.526 0.703 -13.371 1.00 44.98 78 SER A O 1
ATOM 606 N N . GLY A 1 79 ? -32.801 2.037 -13.879 1.00 39.39 79 GLY A N 1
ATOM 607 C CA . GLY A 1 79 ? -32.569 2.353 -12.483 1.00 38.43 79 GLY A CA 1
ATOM 608 C C . GLY A 1 79 ? -31.130 2.670 -12.127 1.00 34.87 79 GLY A C 1
ATOM 609 O O . GLY A 1 79 ? -30.834 3.781 -11.671 1.00 33.01 79 GLY A O 1
ATOM 610 N N . ASN A 1 80 ? -30.222 1.720 -12.368 1.00 34.22 80 ASN A N 1
ATOM 611 C CA . ASN A 1 80 ? -28.859 1.845 -11.849 1.00 34.60 80 ASN A CA 1
ATOM 612 C C . ASN A 1 80 ? -28.064 2.924 -12.583 1.00 31.67 80 ASN A C 1
ATOM 613 O O . ASN A 1 80 ? -27.422 3.771 -11.952 1.00 33.23 80 ASN A O 1
ATOM 618 N N . THR A 1 81 ? -28.094 2.923 -13.917 1.00 33.73 81 THR A N 1
ATOM 619 C CA . THR A 1 81 ? -27.379 3.970 -14.635 1.00 32.94 81 THR A CA 1
ATOM 620 C C . THR A 1 81 ? -27.944 5.337 -14.293 1.00 33.50 81 THR A C 1
ATOM 621 O O . THR A 1 81 ? -27.189 6.286 -14.045 1.00 30.33 81 THR A O 1
ATOM 625 N N . GLY A 1 82 ? -29.272 5.449 -14.240 1.00 30.35 82 GLY A N 1
ATOM 626 C CA . GLY A 1 82 ? -29.871 6.719 -13.860 1.00 30.97 82 GLY A CA 1
ATOM 627 C C . GLY A 1 82 ? -29.475 7.163 -12.467 1.00 30.00 82 GLY A C 1
ATOM 628 O O . GLY A 1 82 ? -29.253 8.353 -12.222 1.00 30.05 82 GLY A O 1
ATOM 629 N N . TYR A 1 83 ? -29.403 6.219 -11.522 1.00 29.79 83 TYR A N 1
ATOM 630 C CA . TYR A 1 83 ? -28.987 6.565 -10.166 1.00 30.82 83 TYR A CA 1
ATOM 631 C C . TYR A 1 83 ? -27.575 7.140 -10.166 1.00 31.05 83 TYR A C 1
ATOM 632 O O . TYR A 1 83 ? -27.319 8.199 -9.582 1.00 29.85 83 TYR A O 1
ATOM 641 N N . SER A 1 84 ? -26.650 6.448 -10.827 1.00 28.29 84 SER A N 1
ATOM 642 C CA . SER A 1 84 ? -25.252 6.871 -10.831 1.00 29.27 84 SER A CA 1
ATOM 643 C C . SER A 1 84 ? -25.091 8.224 -11.510 1.00 31.86 84 SER A C 1
ATOM 644 O O . SER A 1 84 ? -24.331 9.076 -11.036 1.00 28.85 84 SER A O 1
ATOM 647 N N . LEU A 1 85 ? -25.818 8.448 -12.612 1.00 30.87 85 LEU A N 1
ATOM 648 C CA . LEU A 1 85 ? -25.781 9.749 -13.277 1.00 30.80 85 LEU A CA 1
ATOM 649 C C . LEU A 1 85 ? -26.412 10.836 -12.414 1.00 30.06 85 LEU A C 1
ATOM 650 O O . LEU A 1 85 ? -25.927 11.975 -12.384 1.00 33.13 85 LEU A O 1
ATOM 655 N N . ALA A 1 86 ? -27.498 10.512 -11.706 1.00 31.35 86 ALA A N 1
ATOM 656 C CA . ALA A 1 86 ? -28.121 11.509 -10.834 1.00 31.52 86 ALA A CA 1
ATOM 657 C C . ALA A 1 86 ? -27.242 11.821 -9.629 1.00 30.77 86 ALA A C 1
ATOM 658 O O . ALA A 1 86 ? -27.202 12.969 -9.152 1.00 30.24 86 ALA A O 1
ATOM 660 N N . MET A 1 87 ? -26.571 10.802 -9.096 1.00 30.19 87 MET A N 1
ATOM 661 C CA . MET A 1 87 ? -25.625 11.011 -8.008 1.00 29.97 87 MET A CA 1
ATOM 662 C C . MET A 1 87 ? -24.533 11.987 -8.423 1.00 31.87 87 MET A C 1
ATOM 663 O O . MET A 1 87 ? -24.286 12.984 -7.737 1.00 32.21 87 MET A O 1
ATOM 668 N N . ILE A 1 88 ? -23.893 11.728 -9.572 1.00 29.93 88 ILE A N 1
ATOM 669 C CA . ILE A 1 88 ? -22.860 12.623 -10.096 1.00 31.71 88 ILE A CA 1
ATOM 670 C C . ILE A 1 88 ? -23.455 13.987 -10.461 1.00 32.64 88 ILE A C 1
ATOM 671 O O . ILE A 1 88 ? -22.849 15.034 -10.192 1.00 31.81 88 ILE A O 1
ATOM 676 N N . SER A 1 89 ? -24.658 14.003 -11.056 1.00 30.05 89 SER A N 1
ATOM 677 C CA . SER A 1 89 ? -25.300 15.275 -11.403 1.00 31.52 89 SER A CA 1
ATOM 678 C C . SER A 1 89 ? -25.574 16.126 -10.162 1.00 32.57 89 SER A C 1
ATOM 679 O O . SER A 1 89 ? -25.435 17.355 -10.203 1.00 34.55 89 SER A O 1
ATOM 682 N N . ALA A 1 90 ? -25.991 15.496 -9.058 1.00 29.04 90 ALA A N 1
ATOM 683 C CA . ALA A 1 90 ? -26.189 16.244 -7.819 1.00 34.51 90 ALA A CA 1
ATOM 684 C C . ALA A 1 90 ? -24.881 16.883 -7.363 1.00 33.64 90 ALA A C 1
ATOM 685 O O . ALA A 1 90 ? -24.840 18.069 -7.018 1.00 32.33 90 ALA A O 1
ATOM 687 N N . LEU A 1 91 ? -23.799 16.097 -7.348 1.00 34.24 91 LEU A N 1
ATOM 688 C CA . LEU A 1 91 ? -22.496 16.608 -6.932 1.00 34.04 91 LEU A CA 1
ATOM 689 C C . LEU A 1 91 ? -22.048 17.769 -7.819 1.00 33.75 91 LEU A C 1
ATOM 690 O O . LEU A 1 91 ? -21.616 18.819 -7.329 1.00 35.08 91 LEU A O 1
ATOM 695 N N . ARG A 1 92 ? -22.158 17.601 -9.134 1.00 34.04 92 ARG A N 1
ATOM 696 C CA . ARG A 1 92 ? -21.627 18.578 -10.079 1.00 33.57 92 ARG A CA 1
ATOM 697 C C . ARG A 1 92 ? -22.569 19.743 -10.342 1.00 35.44 92 ARG A C 1
ATOM 698 O O . ARG A 1 92 ? -22.151 20.710 -10.985 1.00 35.94 92 ARG A O 1
ATOM 706 N N . GLY A 1 93 ? -23.822 19.683 -9.899 1.00 35.57 93 GLY A N 1
ATOM 707 C CA . GLY A 1 93 ? -24.758 20.731 -10.274 1.00 32.90 93 GLY A CA 1
ATOM 708 C C . GLY A 1 93 ? -25.289 20.616 -11.688 1.00 37.99 93 GLY A C 1
ATOM 709 O O . GLY A 1 93 ? -25.549 21.640 -12.336 1.00 34.24 93 GLY A O 1
ATOM 710 N N . TYR A 1 94 ? -25.436 19.397 -12.207 1.00 36.46 94 TYR A N 1
ATOM 711 C CA . TYR A 1 94 ? -26.094 19.192 -13.488 1.00 33.01 94 TYR A CA 1
ATOM 712 C C . TYR A 1 94 ? -27.558 18.867 -13.257 1.00 36.88 94 TYR A C 1
ATOM 713 O O . TYR A 1 94 ? -27.932 18.267 -12.248 1.00 36.44 94 TYR A O 1
ATOM 722 N N . ARG A 1 95 ? -28.381 19.251 -14.217 1.00 37.62 95 ARG A N 1
ATOM 723 C CA . ARG A 1 95 ? -29.762 18.807 -14.252 1.00 41.49 95 ARG A CA 1
ATOM 724 C C . ARG A 1 95 ? -29.779 17.402 -14.832 1.00 37.24 95 ARG A C 1
ATOM 725 O O . ARG A 1 95 ? -29.138 17.137 -15.846 1.00 40.17 95 ARG A O 1
ATOM 733 N N . CYS A 1 96 ? -30.457 16.484 -14.167 1.00 35.48 96 CYS A N 1
ATOM 734 C CA . CYS A 1 96 ? -30.472 15.097 -14.601 1.00 35.66 96 CYS A CA 1
ATOM 735 C C . CYS A 1 96 ? -31.907 14.716 -14.913 1.00 33.28 96 CYS A C 1
ATOM 736 O O . CYS A 1 96 ? -32.797 14.939 -14.087 1.00 35.84 96 CYS A O 1
ATOM 739 N N . ILE A 1 97 ? -32.126 14.156 -16.100 1.00 34.25 97 ILE A N 1
ATOM 740 C CA . ILE A 1 97 ? -33.457 13.764 -16.569 1.00 36.93 97 ILE A CA 1
ATOM 741 C C . ILE A 1 97 ? -33.388 12.307 -17.000 1.00 34.49 97 ILE A C 1
ATOM 742 O O . ILE A 1 97 ? -32.612 11.963 -17.894 1.00 33.08 97 ILE A O 1
ATOM 747 N N . ILE A 1 98 ? -34.185 11.454 -16.359 1.00 31.43 98 ILE A N 1
ATOM 748 C CA . ILE A 1 98 ? -34.138 10.017 -16.597 1.00 31.35 98 ILE A CA 1
ATOM 749 C C . ILE A 1 98 ? -35.485 9.553 -17.129 1.00 33.17 98 ILE A C 1
ATOM 750 O O . ILE A 1 98 ? -36.531 9.820 -16.524 1.00 36.36 98 ILE A O 1
ATOM 755 N N . ALA A 1 99 ? -35.450 8.844 -18.249 1.00 31.32 99 ALA A N 1
ATOM 756 C CA . ALA A 1 99 ? -36.599 8.093 -18.729 1.00 40.14 99 ALA A CA 1
ATOM 757 C C . ALA A 1 99 ? -36.483 6.662 -18.214 1.00 36.85 99 ALA A C 1
ATOM 758 O O . ALA A 1 99 ? -35.515 5.960 -18.532 1.00 35.07 99 ALA A O 1
ATOM 760 N N . ILE A 1 100 ? -37.473 6.232 -17.432 1.00 37.44 100 ILE A N 1
ATOM 761 C CA . ILE A 1 100 ? -37.499 4.903 -16.834 1.00 40.26 100 ILE A CA 1
ATOM 762 C C . ILE A 1 100 ? -38.823 4.225 -17.186 1.00 41.90 100 ILE A C 1
ATOM 763 O O . ILE A 1 100 ? -39.855 4.885 -17.331 1.00 43.22 100 ILE A O 1
ATOM 768 N N . SER A 1 101 ? -38.793 2.900 -17.345 1.00 39.20 101 SER A N 1
ATOM 769 C CA . SER A 1 101 ? -40.020 2.182 -17.676 1.00 42.23 101 SER A CA 1
ATOM 770 C C . SER A 1 101 ? -40.678 1.637 -16.411 1.00 47.51 101 SER A C 1
ATOM 771 O O . SER A 1 101 ? -40.012 1.372 -15.405 1.00 46.74 101 SER A O 1
ATOM 774 N N . ASP A 1 102 ? -42.006 1.481 -16.460 1.00 44.53 102 ASP A N 1
ATOM 775 C CA . ASP A 1 102 ? -42.730 1.060 -15.267 1.00 42.86 102 ASP A CA 1
ATOM 776 C C . ASP A 1 102 ? -42.558 -0.425 -14.966 1.00 44.96 102 ASP A C 1
ATOM 777 O O . ASP A 1 102 ? -43.209 -0.942 -14.053 1.00 49.99 102 ASP A O 1
ATOM 782 N N . LYS A 1 103 ? -41.689 -1.114 -15.702 1.00 44.70 103 LYS A N 1
ATOM 783 C CA . LYS A 1 103 ? -41.206 -2.405 -15.238 1.00 48.32 103 LYS A CA 1
ATOM 784 C C . LYS A 1 103 ? -40.420 -2.248 -13.936 1.00 53.01 103 LYS A C 1
ATOM 785 O O . LYS A 1 103 ? -40.496 -3.103 -13.051 1.00 52.29 103 LYS A O 1
ATOM 791 N N . SER A 1 104 ? -39.686 -1.145 -13.790 1.00 50.11 104 SER A N 1
ATOM 792 C CA . SER A 1 104 ? -38.968 -0.882 -12.548 1.00 51.48 104 SER A CA 1
ATOM 793 C C . SER A 1 104 ? -39.941 -0.581 -11.413 1.00 55.24 104 SER A C 1
ATOM 794 O O . SER A 1 104 ? -40.976 0.063 -11.611 1.00 55.16 104 SER A O 1
ATOM 797 N N . SER A 1 105 ? -39.600 -1.043 -10.213 1.00 54.53 105 SER A N 1
ATOM 798 C CA . SER A 1 105 ? -40.437 -0.744 -9.060 1.00 62.96 105 SER A CA 1
ATOM 799 C C . SER A 1 105 ? -40.327 0.731 -8.691 1.00 61.62 105 SER A C 1
ATOM 800 O O . SER A 1 105 ? -39.320 1.397 -8.961 1.00 55.78 105 SER A O 1
ATOM 803 N N . HIS A 1 106 ? -41.383 1.239 -8.051 1.00 62.30 106 HIS A N 1
ATOM 804 C CA . HIS A 1 106 ? -41.401 2.644 -7.661 1.00 62.65 106 HIS A CA 1
ATOM 805 C C . HIS A 1 106 ? -40.269 2.993 -6.699 1.00 62.21 106 HIS A C 1
ATOM 806 O O . HIS A 1 106 ? -39.944 4.176 -6.554 1.00 63.54 106 HIS A O 1
ATOM 813 N N . ASP A 1 107 ? -39.662 1.998 -6.047 1.00 58.52 107 ASP A N 1
ATOM 814 C CA . ASP A 1 107 ? -38.521 2.266 -5.180 1.00 62.54 107 ASP A CA 1
ATOM 815 C C . ASP A 1 107 ? -37.413 2.996 -5.933 1.00 60.24 107 ASP A C 1
ATOM 816 O O . ASP A 1 107 ? -36.891 4.016 -5.465 1.00 52.94 107 ASP A O 1
ATOM 821 N N . LYS A 1 108 ? -37.054 2.485 -7.114 1.00 60.12 108 LYS A N 1
ATOM 822 C CA . LYS A 1 108 ? -35.991 3.092 -7.911 1.00 58.61 108 LYS A CA 1
ATOM 823 C C . LYS A 1 108 ? -36.357 4.511 -8.350 1.00 52.44 108 LYS A C 1
ATOM 824 O O . LYS A 1 108 ? -35.505 5.406 -8.354 1.00 53.33 108 LYS A O 1
ATOM 830 N N . VAL A 1 109 ? -37.619 4.744 -8.703 1.00 52.55 109 VAL A N 1
ATOM 831 C CA . VAL A 1 109 ? -38.020 6.091 -9.101 1.00 51.50 109 VAL A CA 1
ATOM 832 C C . VAL A 1 109 ? -37.804 7.071 -7.956 1.00 53.91 109 VAL A C 1
ATOM 833 O O . VAL A 1 109 ? -37.300 8.185 -8.159 1.00 49.73 109 VAL A O 1
ATOM 837 N N . GLU A 1 110 ? -38.168 6.675 -6.730 1.00 51.26 110 GLU A N 1
ATOM 838 C CA . GLU A 1 110 ? -38.029 7.597 -5.607 1.00 50.92 110 GLU A CA 1
ATOM 839 C C . GLU A 1 110 ? -36.564 7.825 -5.236 1.00 44.00 110 GLU A C 1
ATOM 840 O O . GLU A 1 110 ? -36.204 8.937 -4.826 1.00 42.30 110 GLU A O 1
ATOM 846 N N . MET A 1 111 ? -35.708 6.807 -5.380 1.00 42.20 111 MET A N 1
ATOM 847 C CA . MET A 1 111 ? -34.270 7.025 -5.212 1.00 44.04 111 MET A CA 1
ATOM 848 C C . MET A 1 111 ? -33.770 8.089 -6.185 1.00 39.54 111 MET A C 1
ATOM 849 O O . MET A 1 111 ? -33.088 9.041 -5.784 1.00 38.60 111 MET A O 1
ATOM 854 N N . LEU A 1 112 ? -34.129 7.952 -7.468 1.00 37.75 112 LEU A N 1
ATOM 855 C CA . LEU A 1 112 ? -33.734 8.944 -8.469 1.00 42.29 112 LEU A CA 1
ATOM 856 C C . LEU A 1 112 ? -34.186 10.338 -8.065 1.00 41.59 112 LEU A C 1
ATOM 857 O O . LEU A 1 112 ? -33.431 11.309 -8.201 1.00 39.06 112 LEU A O 1
ATOM 862 N N . GLN A 1 113 ? -35.415 10.459 -7.553 1.00 45.53 113 GLN A N 1
ATOM 863 C CA . GLN A 1 113 ? -35.914 11.777 -7.178 1.00 40.95 113 GLN A CA 1
ATOM 864 C C . GLN A 1 113 ? -35.238 12.306 -5.923 1.00 40.92 113 GLN A C 1
ATOM 865 O O . GLN A 1 113 ? -35.065 13.523 -5.789 1.00 44.75 113 GLN A O 1
ATOM 871 N N . ALA A 1 114 ? -34.845 11.425 -4.999 1.00 38.33 114 ALA A N 1
ATOM 872 C CA . ALA A 1 114 ? -34.102 11.887 -3.833 1.00 38.91 114 ALA A CA 1
ATOM 873 C C . ALA A 1 114 ? -32.800 12.566 -4.247 1.00 40.15 114 ALA A C 1
ATOM 874 O O . ALA A 1 114 ? -32.374 13.539 -3.616 1.00 39.90 114 ALA A O 1
ATOM 876 N N . LEU A 1 115 ? -32.167 12.082 -5.320 1.00 37.05 115 LEU A N 1
ATOM 877 C CA . LEU A 1 115 ? -30.955 12.704 -5.826 1.00 36.99 115 LEU A CA 1
ATOM 878 C C . LEU A 1 115 ? -31.245 13.971 -6.622 1.00 38.35 115 LEU A C 1
ATOM 879 O O . LEU A 1 115 ? -30.303 14.643 -7.053 1.00 40.62 115 LEU A O 1
ATOM 884 N N . GLY A 1 116 ? -32.515 14.326 -6.805 1.00 38.23 116 GLY A N 1
ATOM 885 C CA . GLY A 1 116 ? -32.876 15.531 -7.527 1.00 41.65 116 GLY A CA 1
ATOM 886 C C . GLY A 1 116 ? -33.092 15.350 -9.013 1.00 42.44 116 GLY A C 1
ATOM 887 O O . GLY A 1 116 ? -33.177 16.350 -9.738 1.00 42.89 116 GLY A O 1
ATOM 888 N N . ALA A 1 117 ? -33.180 14.113 -9.490 1.00 39.68 117 ALA A N 1
ATOM 889 C CA . ALA A 1 117 ? -33.414 13.857 -10.900 1.00 39.43 117 ALA A CA 1
ATOM 890 C C . ALA A 1 117 ? -34.890 14.046 -11.250 1.00 41.87 117 ALA A C 1
ATOM 891 O O . ALA A 1 117 ? -35.786 13.798 -10.437 1.00 43.76 117 ALA A O 1
ATOM 893 N N . GLU A 1 118 ? -35.133 14.491 -12.481 1.00 38.32 118 GLU A N 1
ATOM 894 C CA . GLU A 1 118 ? -36.472 14.531 -13.052 1.00 41.33 118 GLU A CA 1
ATOM 895 C C . GLU A 1 118 ? -36.719 13.210 -13.758 1.00 37.97 118 GLU A C 1
ATOM 896 O O . GLU A 1 118 ? -35.929 12.800 -14.609 1.00 40.90 118 GLU A O 1
ATOM 902 N N . VAL A 1 119 ? -37.806 12.548 -13.399 1.00 39.98 119 VAL A N 1
ATOM 903 C CA . VAL A 1 119 ? -38.078 11.191 -13.843 1.00 41.87 119 VAL A CA 1
ATOM 904 C C . VAL A 1 119 ? -39.286 11.222 -14.767 1.00 43.76 119 VAL A C 1
ATOM 905 O O . VAL A 1 119 ? -40.303 11.846 -14.445 1.00 41.25 119 VAL A O 1
ATOM 909 N N . HIS A 1 120 ? -39.154 10.583 -15.927 1.00 40.59 120 HIS A N 1
ATOM 910 C CA . HIS A 1 120 ? -40.261 10.371 -16.849 1.00 39.32 120 HIS A CA 1
ATOM 911 C C . HIS A 1 120 ? -40.559 8.878 -16.853 1.00 39.75 120 HIS A C 1
ATOM 912 O O . HIS A 1 120 ? -39.738 8.077 -17.314 1.00 40.23 120 HIS A O 1
ATOM 919 N N . LEU A 1 121 ? -41.717 8.510 -16.314 1.00 41.29 121 LEU A N 1
ATOM 920 C CA . LEU A 1 121 ? -42.158 7.123 -16.305 1.00 42.05 121 LEU A CA 1
ATOM 921 C C . LEU A 1 121 ? -42.790 6.778 -17.650 1.00 44.17 121 LEU A C 1
ATOM 922 O O . LEU A 1 121 ? -43.589 7.550 -18.186 1.00 44.55 121 LEU A O 1
ATOM 927 N N . CYS A 1 122 ? -42.418 5.628 -18.200 1.00 43.41 122 CYS A N 1
ATOM 928 C CA . CYS A 1 122 ? -42.825 5.195 -19.526 1.00 41.85 122 CYS A CA 1
ATOM 929 C C . CYS A 1 122 ? -43.437 3.804 -19.467 1.00 47.22 122 CYS A C 1
ATOM 930 O O . CYS A 1 122 ? -43.036 2.974 -18.641 1.00 46.10 122 CYS A O 1
ATOM 933 N N . PRO A 1 123 ? -44.394 3.512 -20.347 1.00 45.43 123 PRO A N 1
ATOM 934 C CA . PRO A 1 123 ? -44.939 2.151 -20.405 1.00 44.50 123 PRO A CA 1
ATOM 935 C C . PRO A 1 123 ? -43.867 1.167 -20.842 1.00 47.06 123 PRO A C 1
ATOM 936 O O . PRO A 1 123 ? -43.112 1.419 -21.786 1.00 45.06 123 PRO A O 1
ATOM 940 N N . ALA A 1 124 ? -43.814 0.033 -20.143 1.00 45.33 124 ALA A N 1
ATOM 941 C CA . ALA A 1 124 ? -42.759 -0.942 -20.383 1.00 48.40 124 ALA A CA 1
ATOM 942 C C . ALA A 1 124 ? -42.999 -1.730 -21.665 1.00 51.69 124 ALA A C 1
ATOM 943 O O . ALA A 1 124 ? -42.073 -1.936 -22.459 1.00 49.07 124 ALA A O 1
ATOM 945 N N . ASN A 1 125 ? -44.229 -2.192 -21.885 1.00 46.97 125 ASN A N 1
ATOM 946 C CA . ASN A 1 125 ? -44.477 -3.152 -22.962 1.00 52.34 125 ASN A CA 1
ATOM 947 C C . ASN A 1 125 ? -44.899 -2.409 -24.229 1.00 53.23 125 ASN A C 1
ATOM 948 O O . ASN A 1 125 ? -46.041 -2.455 -24.689 1.00 54.70 125 ASN A O 1
ATOM 953 N N . VAL A 1 126 ? -43.922 -1.689 -24.780 1.00 47.83 126 VAL A N 1
ATOM 954 C CA . VAL A 1 126 ? -44.021 -1.053 -26.083 1.00 46.60 126 VAL A CA 1
ATOM 955 C C . VAL A 1 126 ? -42.728 -1.361 -26.820 1.00 48.64 126 VAL A C 1
ATOM 956 O O . VAL A 1 126 ? -41.708 -1.692 -26.214 1.00 49.39 126 VAL A O 1
ATOM 960 N N . ALA A 1 127 ? -42.780 -1.259 -28.141 1.00 45.16 127 ALA A N 1
ATOM 961 C CA . ALA A 1 127 ? -41.594 -1.509 -28.937 1.00 47.83 127 ALA A CA 1
ATOM 962 C C . ALA A 1 127 ? -40.552 -0.420 -28.675 1.00 45.86 127 ALA A C 1
ATOM 963 O O . ALA A 1 127 ? -40.900 0.711 -28.333 1.00 42.79 127 ALA A O 1
ATOM 965 N N . PRO A 1 128 ? -39.265 -0.737 -28.831 1.00 46.25 128 PRO A N 1
ATOM 966 C CA . PRO A 1 128 ? -38.228 0.290 -28.621 1.00 47.73 128 PRO A CA 1
ATOM 967 C C . PRO A 1 128 ? -38.442 1.559 -29.435 1.00 49.45 128 PRO A C 1
ATOM 968 O O . PRO A 1 128 ? -38.153 2.652 -28.935 1.00 49.60 128 PRO A O 1
ATOM 972 N N . ASP A 1 129 ? -38.937 1.448 -30.674 1.00 49.36 129 ASP A N 1
ATOM 973 C CA . ASP A 1 129 ? -39.159 2.600 -31.545 1.00 50.68 129 ASP A CA 1
ATOM 974 C C . ASP A 1 129 ? -40.511 3.273 -31.331 1.00 43.83 129 ASP A C 1
ATOM 975 O O . ASP A 1 129 ? -40.765 4.319 -31.937 1.00 47.59 129 ASP A O 1
ATOM 980 N N . ASP A 1 130 ? -41.387 2.686 -30.533 1.00 43.98 130 ASP A N 1
ATOM 981 C CA . ASP A 1 130 ? -42.621 3.355 -30.141 1.00 42.53 130 ASP A CA 1
ATOM 982 C C . ASP A 1 130 ? -42.264 4.667 -29.447 1.00 46.49 130 ASP A C 1
ATOM 983 O O . ASP A 1 130 ? -41.457 4.660 -28.508 1.00 45.26 130 ASP A O 1
ATOM 988 N N . PRO A 1 131 ? -42.802 5.807 -29.896 1.00 45.46 131 PRO A N 1
ATOM 989 C CA . PRO A 1 131 ? -42.431 7.094 -29.280 1.00 45.16 131 PRO A CA 1
ATOM 990 C C . PRO A 1 131 ? -42.720 7.193 -27.789 1.00 46.01 131 PRO A C 1
ATOM 991 O O . PRO A 1 131 ? -42.189 8.108 -27.142 1.00 46.69 131 PRO A O 1
ATOM 995 N N . ARG A 1 132 ? -43.538 6.299 -27.232 1.00 44.12 132 ARG A N 1
ATOM 996 C CA . ARG A 1 132 ? -43.786 6.259 -25.799 1.00 42.67 132 ARG A CA 1
ATOM 997 C C . ARG A 1 132 ? -42.680 5.561 -25.010 1.00 43.50 132 ARG A C 1
ATOM 998 O O . ARG A 1 132 ? -42.662 5.664 -23.781 1.00 43.01 132 ARG A O 1
ATOM 1006 N N . SER A 1 133 ? -41.769 4.857 -25.669 1.00 43.45 133 SER A N 1
ATOM 1007 C CA . SER A 1 133 ? -40.805 4.050 -24.940 1.00 44.71 133 SER A CA 1
ATOM 1008 C C . SER A 1 133 ? -39.802 4.938 -24.210 1.00 46.47 133 SER A C 1
ATOM 1009 O O . SER A 1 133 ? -39.629 6.121 -24.528 1.00 44.17 133 SER A O 1
ATOM 1012 N N . TYR A 1 134 ? -39.130 4.357 -23.206 1.00 42.37 134 TYR A N 1
ATOM 1013 C CA . TYR A 1 134 ? -38.166 5.171 -22.479 1.00 42.26 134 TYR A CA 1
ATOM 1014 C C . TYR A 1 134 ? -36.925 5.460 -23.317 1.00 41.79 134 TYR A C 1
ATOM 1015 O O . TYR A 1 134 ? -36.268 6.471 -23.063 1.00 40.38 134 TYR A O 1
ATOM 1024 N N . TYR A 1 135 ? -36.634 4.655 -24.354 1.00 40.64 135 TYR A N 1
ATOM 1025 C CA . TYR A 1 135 ? -35.589 5.034 -25.307 1.00 43.48 135 TYR A CA 1
ATOM 1026 C C . TYR A 1 135 ? -35.947 6.319 -26.037 1.00 44.61 135 TYR A C 1
ATOM 1027 O O . TYR A 1 135 ? -35.115 7.223 -26.164 1.00 42.15 135 TYR A O 1
ATOM 1036 N N . GLU A 1 136 ? -37.175 6.400 -26.564 1.00 44.74 136 GLU A N 1
ATOM 1037 C CA . GLU A 1 136 ? -37.549 7.525 -27.421 1.00 43.99 136 GLU A CA 1
ATOM 1038 C C . GLU A 1 136 ? -37.942 8.757 -26.621 1.00 41.96 136 GLU A C 1
ATOM 1039 O O . GLU A 1 136 ? -37.715 9.880 -27.080 1.00 46.21 136 GLU A O 1
ATOM 1045 N N . VAL A 1 137 ? -38.543 8.575 -25.442 1.00 42.07 137 VAL A N 1
ATOM 1046 C CA . VAL A 1 137 ? -38.817 9.708 -24.560 1.00 42.83 137 VAL A CA 1
ATOM 1047 C C . VAL A 1 137 ? -37.527 10.462 -24.239 1.00 44.91 137 VAL A C 1
ATOM 1048 O O . VAL A 1 137 ? -37.490 11.699 -24.277 1.00 40.00 137 VAL A O 1
ATOM 1052 N N . ALA A 1 138 ? -36.440 9.736 -23.953 1.00 43.15 138 ALA A N 1
ATOM 1053 C CA . ALA A 1 138 ? -35.192 10.413 -23.600 1.00 43.51 138 ALA A CA 1
ATOM 1054 C C . ALA A 1 138 ? -34.579 11.135 -24.799 1.00 44.67 138 ALA A C 1
ATOM 1055 O O . ALA A 1 138 ? -34.025 12.230 -24.645 1.00 40.47 138 ALA A O 1
ATOM 1057 N N . LYS A 1 139 ? -34.650 10.534 -25.996 1.00 44.35 139 LYS A N 1
ATOM 1058 C CA . LYS A 1 139 ? -34.113 11.196 -27.188 1.00 45.00 139 LYS A CA 1
ATOM 1059 C C . LYS A 1 139 ? -34.855 12.489 -27.481 1.00 46.02 139 LYS A C 1
ATOM 1060 O O . LYS A 1 139 ? -34.234 13.504 -27.823 1.00 49.04 139 LYS A O 1
ATOM 1066 N N . ARG A 1 140 ? -36.184 12.475 -27.352 1.00 46.97 140 ARG A N 1
ATOM 1067 C CA . ARG A 1 140 ? -36.959 13.703 -27.500 1.00 44.73 140 ARG A CA 1
ATOM 1068 C C . ARG A 1 140 ? -36.504 14.753 -26.505 1.00 48.99 140 ARG A C 1
ATOM 1069 O O . ARG A 1 140 ? -36.211 15.892 -26.880 1.00 48.07 140 ARG A O 1
ATOM 1077 N N . ILE A 1 141 ? -36.437 14.385 -25.221 1.00 47.18 141 ILE A N 1
ATOM 1078 C CA . ILE A 1 141 ? -36.083 15.362 -24.194 1.00 43.41 141 ILE A CA 1
ATOM 1079 C C . ILE A 1 141 ? -34.717 15.969 -24.486 1.00 44.79 141 ILE A C 1
ATOM 1080 O O . ILE A 1 141 ? -34.515 17.180 -24.346 1.00 46.50 141 ILE A O 1
ATOM 1085 N N . HIS A 1 142 ? -33.765 15.140 -24.915 1.00 41.91 142 HIS A N 1
ATOM 1086 C CA . HIS A 1 142 ? -32.452 15.644 -25.302 1.00 44.00 142 HIS A CA 1
ATOM 1087 C C . HIS A 1 142 ? -32.562 16.654 -26.443 1.00 47.12 142 HIS A C 1
ATOM 1088 O O . HIS A 1 142 ? -31.978 17.742 -26.383 1.00 48.53 142 HIS A O 1
ATOM 1095 N N . ASN A 1 143 ? -33.313 16.310 -27.495 1.00 47.53 143 ASN A N 1
ATOM 1096 C CA . ASN A 1 143 ? -33.447 17.210 -28.641 1.00 49.03 143 ASN A CA 1
ATOM 1097 C C . ASN A 1 143 ? -34.113 18.524 -28.267 1.00 48.84 143 ASN A C 1
ATOM 1098 O O . ASN A 1 143 ? -33.750 19.570 -28.808 1.00 52.07 143 ASN A O 1
ATOM 1103 N N . GLU A 1 144 ? -35.078 18.492 -27.346 1.00 51.56 144 GLU A N 1
ATOM 1104 C CA . GLU A 1 144 ? -35.764 19.691 -26.886 1.00 54.20 144 GLU A CA 1
ATOM 1105 C C . GLU A 1 144 ? -34.956 20.506 -25.886 1.00 56.88 144 GLU A C 1
ATOM 1106 O O . GLU A 1 144 ? -35.375 21.616 -25.542 1.00 57.20 144 GLU A O 1
ATOM 1112 N N . THR A 1 145 ? -33.830 19.994 -25.402 1.00 54.45 145 THR A N 1
ATOM 1113 C CA . THR A 1 145 ? -33.133 20.625 -24.289 1.00 52.21 145 THR A CA 1
ATOM 1114 C C . THR A 1 145 ? -31.766 21.115 -24.744 1.00 54.94 145 THR A C 1
ATOM 1115 O O . THR A 1 145 ? -30.894 20.294 -25.077 1.00 55.30 145 THR A O 1
ATOM 1119 N N . PRO A 1 146 ? -31.529 22.422 -24.786 1.00 59.00 146 PRO A N 1
ATOM 1120 C CA . PRO A 1 146 ? -30.184 22.909 -25.113 1.00 55.91 146 PRO A CA 1
ATOM 1121 C C . PRO A 1 146 ? -29.237 22.708 -23.938 1.00 52.74 146 PRO A C 1
ATOM 1122 O O . 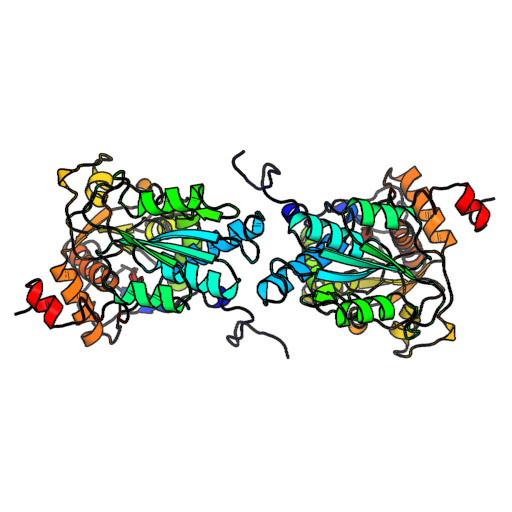PRO A 1 146 ? -29.655 22.660 -22.777 1.00 56.90 146 PRO A O 1
ATOM 1126 N N . ASN A 1 147 ? -27.945 22.588 -24.254 1.00 51.19 147 ASN A N 1
ATOM 1127 C CA . ASN A 1 147 ? -26.910 22.330 -23.251 1.00 52.64 147 ASN A CA 1
ATOM 1128 C C . ASN A 1 147 ? -27.193 21.010 -22.526 1.00 51.65 147 ASN A C 1
ATOM 1129 O O . ASN A 1 147 ? -27.182 20.930 -21.294 1.00 45.98 147 ASN A O 1
ATOM 1134 N N . SER A 1 148 ? -27.469 19.964 -23.314 1.00 46.80 148 SER A N 1
ATOM 1135 C CA . SER A 1 148 ? -27.768 18.641 -22.786 1.00 42.22 148 SER A CA 1
ATOM 1136 C C . SER A 1 148 ? -26.933 17.598 -23.509 1.00 41.74 148 SER A C 1
ATOM 1137 O O . SER A 1 148 ? -26.506 17.813 -24.640 1.00 43.56 148 SER A O 1
ATOM 1140 N N . ILE A 1 149 ? -26.687 16.470 -22.839 1.00 38.74 149 ILE A N 1
ATOM 1141 C CA . ILE A 1 149 ? -26.138 15.294 -23.500 1.00 38.77 149 ILE A CA 1
ATOM 1142 C C . ILE A 1 149 ? -27.121 14.153 -23.303 1.00 35.37 149 ILE A C 1
ATOM 1143 O O . ILE A 1 149 ? -27.952 14.165 -22.392 1.00 39.82 149 ILE A O 1
ATOM 1148 N N . TYR A 1 150 ? -27.021 13.165 -24.181 1.00 36.77 150 TYR A N 1
ATOM 1149 C CA . TYR A 1 150 ? -27.796 11.936 -24.102 1.00 39.76 150 TYR A CA 1
ATOM 1150 C C . TYR A 1 150 ? -26.791 10.809 -23.946 1.00 38.53 150 TYR A C 1
ATOM 1151 O O . TYR A 1 150 ? -26.019 10.532 -24.866 1.00 40.57 150 TYR A O 1
ATOM 1160 N N . VAL A 1 151 ? -26.782 10.170 -22.781 1.00 35.80 151 VAL A N 1
ATOM 1161 C CA . VAL A 1 151 ? -25.752 9.174 -22.510 1.00 34.20 151 VAL A CA 1
ATOM 1162 C C . VAL A 1 151 ? -25.893 7.982 -23.458 1.00 37.35 151 VAL A C 1
ATOM 1163 O O . VAL A 1 151 ? -24.907 7.515 -24.046 1.00 38.57 151 VAL A O 1
ATOM 1167 N N . ASN A 1 152 ? -27.116 7.481 -23.625 1.00 34.90 152 ASN A N 1
ATOM 1168 C CA . ASN A 1 152 ? -27.415 6.433 -24.610 1.00 38.42 152 ASN A CA 1
ATOM 1169 C C . ASN A 1 152 ? -26.525 5.199 -24.418 1.00 35.59 152 ASN A C 1
ATOM 1170 O O . ASN A 1 152 ? -25.808 4.754 -25.327 1.00 33.72 152 ASN A O 1
ATOM 1175 N N . GLN A 1 153 ? -26.606 4.642 -23.209 1.00 33.76 153 GLN A N 1
ATOM 1176 C CA . GLN A 1 153 ? -25.695 3.582 -22.788 1.00 34.33 153 GLN A CA 1
ATOM 1177 C C . GLN A 1 153 ? -25.774 2.346 -23.677 1.00 36.13 153 GLN A C 1
ATOM 1178 O O . GLN A 1 153 ? -24.790 1.607 -23.782 1.00 37.11 153 GLN A O 1
ATOM 1184 N N . TYR A 1 154 ? -26.930 2.077 -24.295 1.00 37.07 154 TYR A N 1
ATOM 1185 C CA . TYR A 1 154 ? -27.072 0.869 -25.116 1.00 35.70 154 TYR A CA 1
ATOM 1186 C C . TYR A 1 154 ? -26.251 0.947 -26.396 1.00 35.53 154 TYR A C 1
ATOM 1187 O O . TYR A 1 154 ? -25.894 -0.089 -26.972 1.00 36.46 154 TYR A O 1
ATOM 1196 N N . PHE A 1 155 ? -25.942 2.155 -26.857 1.00 35.45 155 PHE A N 1
ATOM 1197 C CA . PHE A 1 155 ? -25.220 2.338 -28.108 1.00 36.35 155 PHE A CA 1
ATOM 1198 C C . PHE A 1 155 ? -24.004 3.232 -27.932 1.00 42.88 155 PHE A C 1
ATOM 1199 O O . PHE A 1 155 ? -23.482 3.756 -28.922 1.00 39.95 155 PHE A O 1
ATOM 1207 N N . ASN A 1 156 ? -23.536 3.419 -26.696 1.00 37.06 156 ASN A N 1
ATOM 1208 C CA . ASN A 1 156 ? -22.415 4.314 -26.461 1.00 37.76 156 ASN A CA 1
ATOM 1209 C C . ASN A 1 156 ? -21.142 3.502 -26.286 1.00 38.48 156 ASN A C 1
ATOM 1210 O O . ASN A 1 156 ? -21.043 2.727 -25.321 1.00 38.79 156 ASN A O 1
ATOM 1215 N N . PRO A 1 157 ? -20.152 3.631 -27.175 1.00 43.73 157 PRO A N 1
ATOM 1216 C CA . PRO A 1 157 ? -18.919 2.836 -27.021 1.00 41.30 157 PRO A CA 1
ATOM 1217 C C . PRO A 1 157 ? -18.131 3.146 -25.752 1.00 41.51 157 PRO A C 1
ATOM 1218 O O . PRO A 1 157 ? -17.315 2.311 -25.332 1.00 38.31 157 PRO A O 1
ATOM 1222 N N . LEU A 1 158 ? -18.334 4.320 -25.138 1.00 38.71 158 LEU A N 1
ATOM 1223 C CA . LEU A 1 158 ? -17.691 4.613 -23.863 1.00 37.24 158 LEU A CA 1
ATOM 1224 C C . LEU A 1 158 ? -18.165 3.677 -22.758 1.00 36.91 158 LEU A C 1
ATOM 1225 O O . LEU A 1 158 ? -17.455 3.492 -21.764 1.00 36.68 158 LEU A O 1
ATOM 1230 N N . ASN A 1 159 ? -19.333 3.059 -22.921 1.00 36.18 159 ASN A N 1
ATOM 1231 C CA . ASN A 1 159 ? -19.836 2.126 -21.924 1.00 35.32 159 ASN A CA 1
ATOM 1232 C C . ASN A 1 159 ? -18.915 0.929 -21.733 1.00 36.07 159 ASN A C 1
ATOM 1233 O O . ASN A 1 159 ? -18.335 0.763 -20.666 1.00 36.93 159 ASN A O 1
ATOM 1238 N N . PRO A 1 160 ? -18.705 0.044 -22.762 1.00 35.39 160 PRO A N 1
ATOM 1239 C CA . PRO A 1 160 ? -17.749 -1.058 -22.540 1.00 33.43 160 PRO A CA 1
ATOM 1240 C C . PRO A 1 160 ? -16.344 -0.575 -22.272 1.00 36.53 160 PRO A C 1
ATOM 1241 O O . PRO A 1 160 ? -15.590 -1.239 -21.557 1.00 34.84 160 PRO A O 1
ATOM 1245 N N . GLU A 1 161 ? -15.970 0.577 -22.824 1.00 35.98 161 GLU A N 1
ATOM 1246 C CA . GLU A 1 161 ? -14.659 1.146 -22.539 1.00 40.30 161 GLU A CA 1
ATOM 1247 C C . GLU A 1 161 ? -14.468 1.376 -21.047 1.00 37.85 161 GLU A C 1
ATOM 1248 O O . GLU A 1 161 ? -13.367 1.187 -20.521 1.00 37.40 161 GLU A O 1
ATOM 1254 N N . SER A 1 162 ? -15.521 1.803 -20.348 1.00 39.07 162 SER A N 1
ATOM 1255 C CA . SER A 1 162 ? -15.370 2.074 -18.921 1.00 36.81 162 SER A CA 1
ATOM 1256 C C . SER A 1 162 ? -15.112 0.803 -18.129 1.00 37.29 162 SER A C 1
ATOM 1257 O O . SER A 1 162 ? -14.558 0.878 -17.027 1.00 38.83 162 SER A O 1
ATOM 1260 N N . HIS A 1 163 ? -15.483 -0.356 -18.667 1.00 35.46 163 HIS A N 1
ATOM 1261 C CA . HIS A 1 163 ? -15.304 -1.620 -17.967 1.00 36.13 163 HIS A CA 1
ATOM 1262 C C . HIS A 1 163 ? -14.021 -2.336 -18.345 1.00 37.08 163 HIS A C 1
ATOM 1263 O O . HIS A 1 163 ? -13.777 -3.442 -17.855 1.00 36.45 163 HIS A O 1
ATOM 1270 N N . TYR A 1 164 ? -13.196 -1.731 -19.197 1.00 35.50 164 TYR A N 1
ATOM 1271 C CA . TYR A 1 164 ? -11.834 -2.220 -19.377 1.00 38.38 164 TYR A CA 1
ATOM 1272 C C . TYR A 1 164 ? -11.107 -2.295 -18.039 1.00 38.91 164 TYR A C 1
ATOM 1273 O O . TYR A 1 164 ? -10.382 -3.261 -17.761 1.00 38.88 164 TYR A O 1
ATOM 1282 N N . GLN A 1 165 ? -11.332 -1.294 -17.180 1.00 40.44 165 GLN A N 1
ATOM 1283 C CA . GLN A 1 165 ? -10.706 -1.231 -15.862 1.00 39.34 165 GLN A CA 1
ATOM 1284 C C . GLN A 1 165 ? -11.244 -2.312 -14.926 1.00 38.62 165 GLN A C 1
ATOM 1285 O O . GLN A 1 165 ? -10.495 -2.856 -14.102 1.00 38.41 165 GLN A O 1
ATOM 1291 N N . THR A 1 166 ? -12.538 -2.631 -15.027 1.00 37.51 166 THR A N 1
ATOM 1292 C CA . THR A 1 166 ? -13.082 -3.771 -14.289 1.00 36.13 166 THR A CA 1
ATOM 1293 C C . THR A 1 166 ? -12.321 -5.050 -14.628 1.00 37.40 166 THR A C 1
ATOM 1294 O O . THR A 1 166 ? -11.956 -5.827 -13.736 1.00 35.20 166 THR A O 1
ATOM 1298 N N . GLY A 1 167 ? -12.059 -5.280 -15.919 1.00 38.64 167 GLY A N 1
ATOM 1299 C CA . GLY A 1 167 ? -11.290 -6.452 -16.307 1.00 33.81 167 GLY A CA 1
ATOM 1300 C C . GLY A 1 167 ? -9.871 -6.414 -15.769 1.00 36.88 167 GLY A C 1
ATOM 1301 O O . GLY A 1 167 ? -9.341 -7.433 -15.326 1.00 38.42 167 GLY A O 1
ATOM 1302 N N . ARG A 1 168 ? -9.253 -5.230 -15.785 1.00 37.81 168 ARG A N 1
ATOM 1303 C CA . ARG A 1 168 ? -7.905 -5.077 -15.242 1.00 36.96 168 ARG A CA 1
ATOM 1304 C C . ARG A 1 168 ? -7.872 -5.445 -13.767 1.00 40.73 168 ARG A C 1
ATOM 1305 O O . ARG A 1 168 ? -6.959 -6.145 -13.314 1.00 39.59 168 ARG A O 1
ATOM 1313 N N . GLU A 1 169 ? -8.864 -4.972 -12.998 1.00 38.80 169 GLU A N 1
ATOM 1314 C CA . GLU A 1 169 ? -8.972 -5.345 -11.589 1.00 34.60 169 GLU A CA 1
ATOM 1315 C C . GLU A 1 169 ? -9.101 -6.858 -11.427 1.00 37.01 169 GLU A C 1
ATOM 1316 O O . GLU A 1 169 ? -8.378 -7.474 -10.636 1.00 38.41 169 GLU A O 1
ATOM 1322 N N . ILE A 1 170 ? -10.038 -7.469 -12.154 1.00 34.69 170 ILE A N 1
ATOM 1323 C CA . ILE A 1 170 ? -10.235 -8.914 -12.065 1.00 37.10 170 ILE A CA 1
ATOM 1324 C C . ILE A 1 170 ? -8.940 -9.644 -12.403 1.00 41.08 170 ILE A C 1
ATOM 1325 O O . ILE A 1 170 ? -8.549 -10.599 -11.719 1.00 40.07 170 ILE A O 1
ATOM 1330 N N . TRP A 1 171 ? -8.244 -9.186 -13.448 1.00 39.47 171 TRP A N 1
ATOM 1331 C CA . TRP A 1 171 ? -6.984 -9.808 -13.841 1.00 40.94 171 TRP A CA 1
ATOM 1332 C C . TRP A 1 171 ? -5.953 -9.732 -12.717 1.00 41.67 171 TRP A C 1
ATOM 1333 O O . TRP A 1 171 ? -5.343 -10.743 -12.350 1.00 41.55 171 TRP A O 1
ATOM 1344 N N . GLU A 1 172 ? -5.757 -8.544 -12.143 1.00 38.42 172 GLU A N 1
ATOM 1345 C CA . GLU A 1 172 ? -4.768 -8.393 -11.076 1.00 41.44 172 GLU A CA 1
ATOM 1346 C C . GLU A 1 172 ? -5.191 -9.108 -9.795 1.00 44.17 172 GLU A C 1
ATOM 1347 O O . GLU A 1 172 ? -4.350 -9.692 -9.096 1.00 42.33 172 GLU A O 1
ATOM 1353 N N . GLN A 1 173 ? -6.486 -9.080 -9.469 1.00 40.44 173 GLN A N 1
ATOM 1354 C CA . GLN A 1 173 ? -6.945 -9.671 -8.215 1.00 38.49 173 GLN A CA 1
ATOM 1355 C C . GLN A 1 173 ? -6.867 -11.189 -8.231 1.00 38.51 173 GLN A C 1
ATOM 1356 O O . GLN A 1 173 ? -6.715 -11.806 -7.175 1.00 42.64 173 GLN A O 1
ATOM 1362 N N . THR A 1 174 ? -7.007 -11.817 -9.395 1.00 38.73 174 THR A N 1
ATOM 1363 C CA . THR A 1 174 ? -6.769 -13.249 -9.489 1.00 41.52 174 THR A CA 1
ATOM 1364 C C . THR A 1 174 ? -5.324 -13.565 -9.847 1.00 44.00 174 THR A C 1
ATOM 1365 O O . THR A 1 174 ? -5.005 -14.729 -10.094 1.00 47.59 174 THR A O 1
ATOM 1369 N N . GLN A 1 175 ? -4.453 -12.554 -9.885 1.00 43.25 175 GLN A N 1
ATOM 1370 C CA . GLN A 1 175 ? -3.035 -12.728 -10.215 1.00 46.28 175 GLN A CA 1
ATOM 1371 C C . GLN A 1 175 ? -2.840 -13.458 -11.550 1.00 48.12 175 GLN A C 1
ATOM 1372 O O . GLN A 1 175 ? -1.949 -14.296 -11.707 1.00 43.30 175 GLN A O 1
ATOM 1378 N N . GLY A 1 176 ? -3.678 -13.126 -12.529 1.00 44.50 176 GLY A N 1
ATOM 1379 C CA . GLY A 1 176 ? -3.585 -13.731 -13.845 1.00 45.12 176 GLY A CA 1
ATOM 1380 C C . GLY A 1 176 ? -4.051 -15.166 -13.938 1.00 46.90 176 GLY A C 1
ATOM 1381 O O . GLY A 1 176 ? -3.855 -15.796 -14.984 1.00 48.03 176 GLY A O 1
ATOM 1382 N N . GLU A 1 177 ? -4.679 -15.700 -12.890 1.00 44.78 177 GLU A N 1
ATOM 1383 C CA . GLU A 1 177 ? -5.076 -17.101 -12.848 1.00 42.61 177 GLU A CA 1
ATOM 1384 C C . GLU A 1 177 ? -6.516 -17.345 -13.277 1.00 42.98 177 GLU A C 1
ATOM 1385 O O . GLU A 1 177 ? -6.926 -18.506 -13.360 1.00 45.04 177 GLU A O 1
ATOM 1391 N N . ILE A 1 178 ? -7.291 -16.295 -13.555 1.00 43.26 178 ILE A N 1
ATOM 1392 C CA . ILE A 1 178 ? -8.695 -16.492 -13.893 1.00 40.58 178 ILE A CA 1
ATOM 1393 C C . ILE A 1 178 ? -8.810 -17.356 -15.144 1.00 42.88 178 ILE A C 1
ATOM 1394 O O . ILE A 1 178 ? -8.051 -17.201 -16.106 1.00 43.45 178 ILE A O 1
ATOM 1399 N N . THR A 1 179 ? -9.749 -18.297 -15.119 1.00 39.48 179 THR A N 1
ATOM 1400 C CA . THR A 1 179 ? -10.045 -19.138 -16.268 1.00 42.35 179 THR A CA 1
ATOM 1401 C C . THR A 1 179 ? -11.434 -18.911 -16.838 1.00 42.92 179 THR A C 1
ATOM 1402 O O . THR A 1 179 ? -11.650 -19.171 -18.021 1.00 42.16 179 THR A O 1
ATOM 1406 N N . HIS A 1 180 ? -12.378 -18.442 -16.026 1.00 38.03 180 HIS A N 1
ATOM 1407 C CA . HIS A 1 180 ? -13.724 -18.143 -16.488 1.00 39.18 180 HIS A CA 1
ATOM 1408 C C . HIS A 1 180 ? -14.240 -16.912 -15.764 1.00 40.20 180 HIS A C 1
ATOM 1409 O O . HIS A 1 180 ? -13.953 -16.705 -14.580 1.00 37.07 180 HIS A O 1
ATOM 1416 N N . VAL A 1 181 ? -15.022 -16.106 -16.478 1.00 38.63 181 VAL A N 1
ATOM 1417 C CA . VAL A 1 181 ? -15.763 -15.002 -15.881 1.00 35.85 181 VAL A CA 1
ATOM 1418 C C . VAL A 1 181 ? -17.220 -15.175 -16.278 1.00 36.83 181 VAL A C 1
ATOM 1419 O O . VAL A 1 181 ? -17.515 -15.542 -17.422 1.00 36.93 181 VAL A O 1
ATOM 1423 N N . VAL A 1 182 ? -18.126 -15.006 -15.320 1.00 33.37 182 VAL A N 1
ATOM 1424 C CA . VAL A 1 182 ? -19.563 -15.131 -15.550 1.00 34.42 182 VAL A CA 1
ATOM 1425 C C . VAL A 1 182 ? -20.179 -13.769 -15.288 1.00 36.45 182 VAL A C 1
ATOM 1426 O O . VAL A 1 182 ? -20.065 -13.253 -14.169 1.00 35.06 182 VAL A O 1
ATOM 1430 N N . VAL A 1 183 ? -20.810 -13.177 -16.311 1.00 33.78 183 VAL A N 1
ATOM 1431 C CA . VAL A 1 183 ? -21.330 -11.808 -16.239 1.00 35.12 183 VAL A CA 1
ATOM 1432 C C . VAL A 1 183 ? -22.710 -11.735 -16.886 1.00 33.06 183 VAL A C 1
ATOM 1433 O O . VAL A 1 183 ? -22.877 -12.140 -18.038 1.00 38.41 183 VAL A O 1
ATOM 1437 N N . CYS A 1 184 ? -23.692 -11.188 -16.170 1.00 37.00 184 CYS A N 1
ATOM 1438 C CA . CYS A 1 184 ? -24.977 -10.882 -16.797 1.00 35.48 184 CYS A CA 1
ATOM 1439 C C . CYS A 1 184 ? -24.799 -9.777 -17.830 1.00 39.03 184 CYS A C 1
ATOM 1440 O O . CYS A 1 184 ? -23.995 -8.859 -17.644 1.00 38.14 184 CYS A O 1
ATOM 1443 N N . SER A 1 185 ? -25.561 -9.860 -18.920 1.00 36.21 185 SER A N 1
ATOM 1444 C CA . SER A 1 185 ? -25.441 -8.919 -20.026 1.00 36.55 185 SER A CA 1
ATOM 1445 C C . SER A 1 185 ? -26.749 -8.159 -20.190 1.00 39.45 185 SER A C 1
ATOM 1446 O O . SER A 1 185 ? -27.794 -8.761 -20.475 1.00 40.66 185 SER A O 1
ATOM 1449 N N . GLY A 1 186 ? -26.686 -6.839 -20.006 1.00 40.30 186 GLY A N 1
ATOM 1450 C CA . GLY A 1 186 ? -27.809 -5.958 -20.250 1.00 38.26 186 GLY A CA 1
ATOM 1451 C C . GLY A 1 186 ? -27.520 -5.121 -21.478 1.00 40.64 186 GLY A C 1
ATOM 1452 O O . GLY A 1 186 ? -27.845 -5.514 -22.602 1.00 39.21 186 GLY A O 1
ATOM 1453 N N . THR A 1 187 ? -26.889 -3.964 -21.282 1.00 33.39 187 THR A N 1
ATOM 1454 C CA . THR A 1 187 ? -26.263 -3.292 -22.409 1.00 36.63 187 THR A CA 1
ATOM 1455 C C . THR A 1 187 ? -25.140 -4.139 -22.972 1.00 39.73 187 THR A C 1
ATOM 1456 O O . THR A 1 187 ? -24.800 -4.015 -24.155 1.00 34.40 187 THR A O 1
ATOM 1460 N N . GLY A 1 188 ? -24.547 -4.995 -22.139 1.00 34.75 188 GLY A N 1
ATOM 1461 C CA . GLY A 1 188 ? -23.372 -5.742 -22.529 1.00 33.85 188 GLY A CA 1
ATOM 1462 C C . GLY A 1 188 ? -22.069 -5.019 -22.274 1.00 37.18 188 GLY A C 1
ATOM 1463 O O . GLY A 1 188 ? -21.000 -5.579 -22.557 1.00 37.19 188 GLY A O 1
ATOM 1464 N N . GLY A 1 189 ? -22.117 -3.808 -21.720 1.00 32.45 189 GLY A N 1
ATOM 1465 C CA . GLY A 1 189 ? -20.886 -3.061 -21.510 1.00 36.47 189 GLY A CA 1
ATOM 1466 C C . GLY A 1 189 ? -19.958 -3.729 -20.510 1.00 35.37 189 GLY A C 1
ATOM 1467 O O . GLY A 1 189 ? -18.745 -3.794 -20.727 1.00 35.65 189 GLY A O 1
ATOM 1468 N N . THR A 1 190 ? -20.519 -4.248 -19.414 1.00 32.55 190 THR A N 1
ATOM 1469 C CA . THR A 1 190 ? -19.694 -4.877 -18.387 1.00 32.88 190 THR A CA 1
ATOM 1470 C C . THR A 1 190 ? -18.989 -6.113 -18.929 1.00 35.42 190 THR A C 1
ATOM 1471 O O . THR A 1 190 ? -17.760 -6.222 -18.852 1.00 34.95 190 THR A O 1
ATOM 1475 N N . ILE A 1 191 ? -19.747 -7.060 -19.482 1.00 35.36 191 ILE A N 1
ATOM 1476 C CA . ILE A 1 191 ? -19.115 -8.286 -19.966 1.00 34.32 191 ILE A CA 1
ATOM 1477 C C . ILE A 1 191 ? -18.111 -7.974 -21.072 1.00 38.30 191 ILE A C 1
ATOM 1478 O O . ILE A 1 191 ? -17.013 -8.549 -21.100 1.00 33.22 191 ILE A O 1
ATOM 1483 N N . SER A 1 192 ? -18.432 -7.011 -21.953 1.00 35.06 192 SER A N 1
ATOM 1484 C CA . SER A 1 192 ? -17.562 -6.736 -23.099 1.00 37.67 192 SER A CA 1
ATOM 1485 C C . SER A 1 192 ? -16.277 -6.044 -22.670 1.00 39.82 192 SER A C 1
ATOM 1486 O O . SER A 1 192 ? -15.187 -6.395 -23.136 1.00 37.85 192 SER A O 1
ATOM 1489 N N . GLY A 1 193 ? -16.386 -5.031 -21.807 1.00 37.27 193 GLY A N 1
ATOM 1490 C CA . GLY A 1 193 ? -15.185 -4.374 -21.335 1.00 34.01 193 GLY A CA 1
ATOM 1491 C C . GLY A 1 193 ? -14.307 -5.321 -20.542 1.00 37.96 193 GLY A C 1
ATOM 1492 O O . GLY A 1 193 ? -13.079 -5.309 -20.676 1.00 38.69 193 GLY A O 1
ATOM 1493 N N . ILE A 1 194 ? -14.924 -6.147 -19.696 1.00 36.27 194 ILE A N 1
ATOM 1494 C CA . ILE A 1 194 ? -14.168 -7.158 -18.962 1.00 34.42 194 ILE A CA 1
ATOM 1495 C C . ILE A 1 194 ? -13.487 -8.109 -19.940 1.00 37.76 194 ILE A C 1
ATOM 1496 O O . ILE A 1 194 ? -12.287 -8.384 -19.833 1.00 37.22 194 ILE A O 1
ATOM 1501 N N . ALA A 1 195 ? -14.248 -8.602 -20.924 1.00 35.22 195 ALA A N 1
ATOM 1502 C CA . ALA A 1 195 ? -13.699 -9.547 -21.892 1.00 41.18 195 ALA A CA 1
ATOM 1503 C C . ALA A 1 195 ? -12.548 -8.937 -22.682 1.00 43.61 195 ALA A C 1
ATOM 1504 O O . ALA A 1 195 ? -11.564 -9.625 -22.984 1.00 42.57 195 ALA A O 1
ATOM 1506 N N . HIS A 1 196 ? -12.648 -7.651 -23.035 1.00 40.67 196 HIS A N 1
ATOM 1507 C CA . HIS A 1 196 ? -11.577 -7.038 -23.810 1.00 41.98 196 HIS A CA 1
ATOM 1508 C C . HIS A 1 196 ? -10.265 -7.096 -23.050 1.00 44.16 196 HIS A C 1
ATOM 1509 O O . HIS A 1 196 ? -9.243 -7.507 -23.606 1.00 45.82 196 HIS A O 1
ATOM 1516 N N . TYR A 1 197 ? -10.277 -6.726 -21.763 1.00 39.22 197 TYR A N 1
ATOM 1517 C CA . TYR A 1 197 ? -9.033 -6.757 -20.993 1.00 40.75 197 TYR A CA 1
ATOM 1518 C C . TYR A 1 197 ? -8.538 -8.184 -20.795 1.00 43.34 197 TYR A C 1
ATOM 1519 O O . TYR A 1 197 ? -7.346 -8.461 -20.958 1.00 45.42 197 TYR A O 1
ATOM 1528 N N . LEU A 1 198 ? -9.430 -9.100 -20.417 1.00 38.14 198 LEU A N 1
ATOM 1529 C CA . LEU A 1 198 ? -8.986 -10.447 -20.075 1.00 41.53 198 LEU A CA 1
ATOM 1530 C C . LEU A 1 198 ? -8.485 -11.203 -21.305 1.00 48.76 198 LEU A C 1
ATOM 1531 O O . LEU A 1 198 ? -7.477 -11.920 -21.226 1.00 47.45 198 LEU A O 1
ATOM 1536 N N . LYS A 1 199 ? -9.176 -11.070 -22.446 1.00 43.88 199 LYS A N 1
ATOM 1537 C CA . LYS A 1 199 ? -8.766 -11.820 -23.633 1.00 47.26 199 LYS A CA 1
ATOM 1538 C C . LYS A 1 199 ? -7.430 -11.319 -24.164 1.00 47.13 199 LYS A C 1
ATOM 1539 O O . LYS A 1 199 ? -6.666 -12.099 -24.733 1.00 49.51 199 LYS A O 1
ATOM 1545 N N . GLU A 1 200 ? -7.119 -10.037 -23.952 1.00 50.33 200 GLU A N 1
ATOM 1546 C CA . GLU A 1 200 ? -5.823 -9.501 -24.352 1.00 50.08 200 GLU A CA 1
ATOM 1547 C C . GLU A 1 200 ? -4.690 -10.038 -23.486 1.00 53.17 200 GLU A C 1
ATOM 1548 O O . GLU A 1 200 ? -3.567 -10.186 -23.976 1.00 57.72 200 GLU A O 1
ATOM 1554 N N . GLN A 1 201 ? -4.943 -10.316 -22.201 1.00 48.44 201 GLN A N 1
ATOM 1555 C CA . GLN A 1 201 ? -3.909 -10.933 -21.371 1.00 50.15 201 GLN A CA 1
ATOM 1556 C C . GLN A 1 201 ? -3.823 -12.437 -21.587 1.00 50.66 201 GLN A C 1
ATOM 1557 O O . GLN A 1 201 ? -2.730 -13.003 -21.493 1.00 51.77 201 GLN A O 1
ATOM 1563 N N . ASN A 1 202 ? -4.950 -13.096 -21.844 1.00 44.92 202 ASN A N 1
ATOM 1564 C CA . ASN A 1 202 ? -4.979 -14.537 -22.023 1.00 48.54 202 ASN A CA 1
ATOM 1565 C C . ASN A 1 202 ? -6.228 -14.920 -22.804 1.00 49.53 202 ASN A C 1
ATOM 1566 O O . ASN A 1 202 ? -7.325 -14.976 -22.231 1.00 48.36 202 ASN A O 1
ATOM 1571 N N . PRO A 1 203 ? -6.098 -15.208 -24.104 1.00 49.97 203 PRO A N 1
ATOM 1572 C CA . PRO A 1 203 ? -7.287 -15.513 -24.923 1.00 48.84 203 PRO A CA 1
ATOM 1573 C C . PRO A 1 203 ? -8.006 -16.791 -24.525 1.00 47.50 203 PRO A C 1
ATOM 1574 O O . PRO A 1 203 ? -9.155 -16.985 -24.945 1.00 50.27 203 PRO A O 1
ATOM 1578 N N . ARG A 1 204 ? -7.388 -17.649 -23.717 1.00 46.85 204 ARG A N 1
ATOM 1579 C CA . ARG A 1 204 ? -8.030 -18.874 -23.258 1.00 50.96 204 ARG A CA 1
ATOM 1580 C C . ARG A 1 204 ? -9.064 -18.644 -22.159 1.00 49.54 204 ARG A C 1
ATOM 1581 O O . ARG A 1 204 ? -9.811 -19.577 -21.834 1.00 44.93 204 ARG A O 1
ATOM 1589 N N . VAL A 1 205 ? -9.111 -17.445 -21.566 1.00 44.66 205 VAL A N 1
ATOM 1590 C CA . VAL A 1 205 ? -10.121 -17.154 -20.554 1.00 45.12 205 VAL A CA 1
ATOM 1591 C C . VAL A 1 205 ? -11.501 -17.250 -21.188 1.00 42.55 205 VAL A C 1
ATOM 1592 O O . VAL A 1 205 ? -11.760 -16.653 -22.240 1.00 44.44 205 VAL A O 1
ATOM 1596 N N . GLN A 1 206 ? -12.388 -18.017 -20.564 1.00 38.96 206 GLN A N 1
ATOM 1597 C CA . GLN A 1 206 ? -13.740 -18.189 -21.079 1.00 43.00 206 GLN A CA 1
ATOM 1598 C C . GLN A 1 206 ? -14.638 -17.083 -20.537 1.00 43.03 206 GLN A C 1
ATOM 1599 O O . GLN A 1 206 ? -14.713 -16.876 -19.325 1.00 38.86 206 GLN A O 1
ATOM 1605 N N . VAL A 1 207 ? -15.306 -16.372 -21.440 1.00 43.41 207 VAL A N 1
ATOM 1606 C CA . VAL A 1 207 ? -16.198 -15.275 -21.095 1.00 41.85 207 VAL A CA 1
ATOM 1607 C C . VAL A 1 207 ? -17.623 -15.774 -21.273 1.00 41.63 207 VAL A C 1
ATOM 1608 O O . VAL A 1 207 ? -18.059 -16.036 -22.399 1.00 40.09 207 VAL A O 1
ATOM 1612 N N . LEU A 1 208 ? -18.350 -15.903 -20.167 1.00 36.05 208 LEU A N 1
ATOM 1613 C CA . LEU A 1 208 ? -19.652 -16.563 -20.138 1.00 36.30 208 LEU A CA 1
ATOM 1614 C C . LEU A 1 208 ? -20.724 -15.561 -19.739 1.00 38.10 208 LEU A C 1
ATOM 1615 O O . LEU A 1 208 ? -20.692 -15.026 -18.627 1.00 37.05 208 LEU A O 1
ATOM 1620 N N . GLY A 1 209 ? -21.699 -15.344 -20.616 1.00 39.01 209 GLY A N 1
ATOM 1621 C CA . GLY A 1 209 ? -22.772 -14.415 -20.345 1.00 35.05 209 GLY A CA 1
ATOM 1622 C C . GLY A 1 209 ? -24.032 -15.085 -19.833 1.00 35.80 209 GLY A C 1
ATOM 1623 O O . GLY A 1 209 ? -24.219 -16.292 -19.962 1.00 36.92 209 GLY A O 1
ATOM 1624 N N . VAL A 1 210 ? -24.905 -14.269 -19.246 1.00 33.73 210 VAL A N 1
ATOM 1625 C CA . VAL A 1 210 ? -26.195 -14.710 -18.725 1.00 34.98 210 VAL A CA 1
ATOM 1626 C C . VAL A 1 210 ? -27.280 -13.867 -19.374 1.00 37.50 210 VAL A C 1
ATOM 1627 O O . VAL A 1 210 ? -27.154 -12.638 -19.454 1.00 35.65 210 VAL A O 1
ATOM 1631 N N . ASP A 1 211 ? -28.351 -14.527 -19.815 1.00 37.31 211 ASP A N 1
ATOM 1632 C CA . ASP A 1 211 ? -29.446 -13.877 -20.523 1.00 39.18 211 ASP A CA 1
ATOM 1633 C C . ASP A 1 211 ? -30.749 -14.219 -19.813 1.00 38.63 211 ASP A C 1
ATOM 1634 O O . ASP A 1 211 ? -30.807 -15.154 -19.012 1.00 39.25 211 ASP A O 1
ATOM 1639 N N . ALA A 1 212 ? -31.793 -13.442 -20.086 1.00 40.21 212 ALA A N 1
ATOM 1640 C CA . ALA A 1 212 ? -33.123 -13.731 -19.567 1.00 41.50 212 ALA A CA 1
ATOM 1641 C C . ALA A 1 212 ? -33.970 -14.471 -20.608 1.00 44.78 212 ALA A C 1
ATOM 1642 O O . ALA A 1 212 ? -33.689 -14.442 -21.805 1.00 42.55 212 ALA A O 1
ATOM 1644 N N . TYR A 1 213 ? -35.027 -15.130 -20.132 1.00 45.66 213 TYR A N 1
ATOM 1645 C CA . TYR A 1 213 ? -36.056 -15.659 -21.019 1.00 43.57 213 TYR A CA 1
ATOM 1646 C C . TYR A 1 213 ? -36.986 -14.518 -21.409 1.00 45.14 213 TYR A C 1
ATOM 1647 O O . TYR 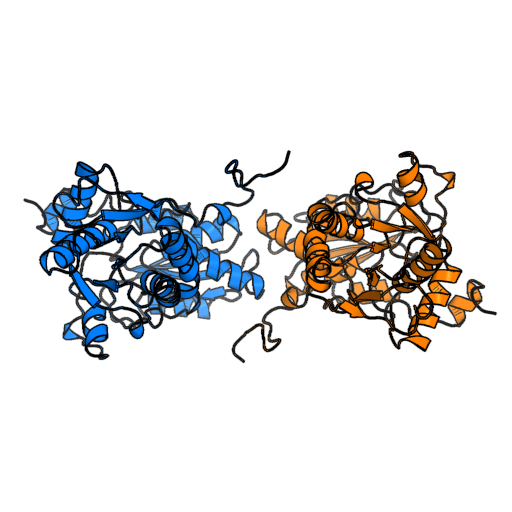A 1 213 ? -37.616 -13.900 -20.542 1.00 44.35 213 TYR A O 1
ATOM 1656 N N . GLY A 1 214 ? -37.051 -14.219 -22.708 1.00 43.23 214 GLY A N 1
ATOM 1657 C CA . GLY A 1 214 ? -37.738 -13.043 -23.196 1.00 42.28 214 GLY A CA 1
ATOM 1658 C C . GLY A 1 214 ? -36.818 -12.004 -23.781 1.00 44.76 214 GLY A C 1
ATOM 1659 O O . GLY A 1 214 ? -37.281 -10.904 -24.119 1.00 43.91 214 GLY A O 1
ATOM 1660 N N . SER A 1 215 ? -35.535 -12.319 -23.922 1.00 40.28 215 SER A N 1
ATOM 1661 C CA . SER A 1 215 ? -34.543 -11.394 -24.432 1.00 42.24 215 SER A CA 1
ATOM 1662 C C . SER A 1 215 ? -33.913 -11.981 -25.688 1.00 44.62 215 SER A C 1
ATOM 1663 O O . SER A 1 215 ? -33.804 -13.203 -25.832 1.00 42.64 215 SER A O 1
ATOM 1666 N N . ALA A 1 216 ? -33.508 -11.099 -26.600 1.00 37.97 216 ALA A N 1
ATOM 1667 C CA . ALA A 1 216 ? -33.000 -11.512 -27.900 1.00 41.67 216 ALA A CA 1
ATOM 1668 C C . ALA A 1 216 ? -31.510 -11.816 -27.886 1.00 45.28 216 ALA A C 1
ATOM 1669 O O . ALA A 1 216 ? -30.975 -12.267 -28.906 1.00 41.90 216 ALA A O 1
ATOM 1671 N N . ILE A 1 217 ? -30.837 -11.607 -26.754 1.00 39.30 217 ILE A N 1
ATOM 1672 C CA . ILE A 1 217 ? -29.377 -11.528 -26.752 1.00 38.40 217 ILE A CA 1
ATOM 1673 C C . ILE A 1 217 ? -28.744 -12.878 -27.076 1.00 38.48 217 ILE A C 1
ATOM 1674 O O . ILE A 1 217 ? -27.845 -12.971 -27.917 1.00 41.18 217 ILE A O 1
ATOM 1679 N N . LYS A 1 218 ? -29.155 -13.935 -26.379 1.00 41.48 218 LYS A N 1
ATOM 1680 C CA . LYS A 1 218 ? -28.516 -15.231 -26.587 1.00 41.97 218 LYS A CA 1
ATOM 1681 C C . LYS A 1 218 ? -28.677 -15.694 -28.030 1.00 44.30 218 LYS A C 1
ATOM 1682 O O . LYS A 1 218 ? -27.707 -16.110 -28.675 1.00 42.52 218 LYS A O 1
ATOM 1688 N N . LYS A 1 219 ? -29.898 -15.613 -28.559 1.00 42.64 219 LYS A N 1
ATOM 1689 C CA . LYS A 1 219 ? -30.125 -16.042 -29.938 1.00 46.93 219 LYS A CA 1
ATOM 1690 C C . LYS A 1 219 ? -29.271 -15.232 -30.905 1.00 44.87 219 LYS A C 1
ATOM 1691 O O . LYS A 1 219 ? -28.603 -15.796 -31.776 1.00 48.14 219 LYS A O 1
ATOM 1697 N N . TYR A 1 220 ? -29.237 -13.906 -30.732 1.00 44.40 220 TYR A N 1
ATOM 1698 C CA . TYR A 1 220 ? -28.373 -13.084 -31.575 1.00 45.49 220 TYR A CA 1
ATOM 1699 C C . TYR A 1 220 ? -26.912 -13.498 -31.449 1.00 45.83 220 TYR A C 1
ATOM 1700 O O . TYR A 1 220 ? -26.170 -13.486 -32.437 1.00 45.61 220 TYR A O 1
ATOM 1709 N N . HIS A 1 221 ? -26.471 -13.851 -30.237 1.00 44.03 221 HIS A N 1
ATOM 1710 C CA . HIS A 1 221 ? -25.082 -14.273 -30.061 1.00 44.44 221 HIS A CA 1
ATOM 1711 C C . HIS A 1 221 ? -24.776 -15.525 -30.866 1.00 46.72 221 HIS A C 1
ATOM 1712 O O . HIS A 1 221 ? -23.644 -15.704 -31.336 1.00 47.88 221 HIS A O 1
ATOM 1719 N N . GLU A 1 222 ? -25.759 -16.409 -31.012 1.00 45.09 222 GLU A N 1
ATOM 1720 C CA . GLU A 1 222 ? -25.547 -17.661 -31.724 1.00 50.26 222 GLU A CA 1
ATOM 1721 C C . GLU A 1 222 ? -25.848 -17.556 -33.217 1.00 52.45 222 GLU A C 1
ATOM 1722 O O . GLU A 1 222 ? -25.190 -18.235 -34.015 1.00 52.20 222 GLU A O 1
ATOM 1728 N N . THR A 1 223 ? -26.789 -16.694 -33.624 1.00 49.22 223 THR A N 1
ATOM 1729 C CA . THR A 1 223 ? -27.206 -16.616 -35.020 1.00 50.53 223 THR A CA 1
ATOM 1730 C C . THR A 1 223 ? -26.901 -15.285 -35.699 1.00 54.30 223 THR A C 1
ATOM 1731 O O . THR A 1 223 ? -26.969 -15.218 -36.929 1.00 55.74 223 THR A O 1
ATOM 1735 N N . ARG A 1 224 ? -26.560 -14.237 -34.947 1.00 50.48 224 ARG A N 1
ATOM 1736 C CA . ARG A 1 224 ? -26.416 -12.874 -35.474 1.00 50.05 224 ARG A CA 1
ATOM 1737 C C . ARG A 1 224 ? -27.678 -12.409 -36.190 1.00 51.17 224 ARG A C 1
ATOM 1738 O O . ARG A 1 224 ? -27.619 -11.612 -37.126 1.00 53.43 224 ARG A O 1
ATOM 1746 N N . GLU A 1 225 ? -28.830 -12.884 -35.735 1.00 53.89 225 GLU A N 1
ATOM 1747 C CA . GLU A 1 225 ? -30.112 -12.408 -36.222 1.00 53.58 225 GLU A CA 1
ATOM 1748 C C . GLU A 1 225 ? -31.016 -12.067 -35.046 1.00 53.51 225 GLU A C 1
ATOM 1749 O O . GLU A 1 225 ? -31.072 -12.801 -34.053 1.00 56.87 225 GLU A O 1
ATOM 1755 N N . PHE A 1 226 ? -31.711 -10.941 -35.162 1.00 51.53 226 PHE A N 1
ATOM 1756 C CA . PHE A 1 226 ? -32.682 -10.537 -34.159 1.00 52.54 226 PHE A CA 1
ATOM 1757 C C . PHE A 1 226 ? -33.972 -11.312 -34.390 1.00 57.49 226 PHE A C 1
ATOM 1758 O O . PHE A 1 226 ? -34.618 -11.151 -35.430 1.00 56.88 226 PHE A O 1
ATOM 1766 N N . ASP A 1 227 ? -34.346 -12.149 -33.427 1.00 54.49 227 ASP A N 1
ATOM 1767 C CA . ASP A 1 227 ? -35.517 -13.004 -33.562 1.00 51.56 227 ASP A CA 1
ATOM 1768 C C . ASP A 1 227 ? -36.622 -12.516 -32.637 1.00 55.17 227 ASP A C 1
ATOM 1769 O O . ASP A 1 227 ? -36.547 -12.740 -31.417 1.00 56.90 227 ASP A O 1
ATOM 1774 N N . PRO A 1 228 ? -37.671 -11.884 -33.167 1.00 55.33 228 PRO A N 1
ATOM 1775 C CA . PRO A 1 228 ? -38.741 -11.361 -32.300 1.00 54.39 228 PRO A CA 1
ATOM 1776 C C . PRO A 1 228 ? -39.458 -12.425 -31.495 1.00 53.15 228 PRO A C 1
ATOM 1777 O O . PRO A 1 228 ? -40.110 -12.088 -30.498 1.00 54.52 228 PRO A O 1
ATOM 1781 N N . ALA A 1 229 ? -39.382 -13.694 -31.905 1.00 55.07 229 ALA A N 1
ATOM 1782 C CA . ALA A 1 229 ? -39.965 -14.759 -31.098 1.00 53.55 229 ALA A CA 1
ATOM 1783 C C . ALA A 1 229 ? -39.248 -14.891 -29.761 1.00 55.17 229 ALA A C 1
ATOM 1784 O O . ALA A 1 229 ? -39.842 -15.352 -28.778 1.00 50.93 229 ALA A O 1
ATOM 1786 N N . GLU A 1 230 ? -37.978 -14.486 -29.707 1.00 54.55 230 GLU A N 1
ATOM 1787 C CA . GLU A 1 230 ? -37.188 -14.515 -28.484 1.00 51.15 230 GLU A CA 1
ATOM 1788 C C . GLU A 1 230 ? -37.561 -13.413 -27.498 1.00 50.96 230 GLU A C 1
ATOM 1789 O O . GLU A 1 230 ? -37.169 -13.499 -26.327 1.00 51.81 230 GLU A O 1
ATOM 1795 N N . VAL A 1 231 ? -38.313 -12.398 -27.919 1.00 49.84 231 VAL A N 1
ATOM 1796 C CA . VAL A 1 231 ? -38.552 -11.209 -27.105 1.00 45.21 231 VAL A CA 1
ATOM 1797 C C . VAL A 1 231 ? -39.970 -11.242 -26.548 1.00 50.01 231 VAL A C 1
ATOM 1798 O O . VAL A 1 231 ? -40.944 -11.311 -27.305 1.00 50.95 231 VAL A O 1
ATOM 1802 N N . TYR A 1 232 ? -40.085 -11.166 -25.225 1.00 44.84 232 TYR A N 1
ATOM 1803 C CA . TYR A 1 232 ? -41.366 -11.054 -24.542 1.00 46.73 232 TYR A CA 1
ATOM 1804 C C . TYR A 1 232 ? -41.100 -10.561 -23.126 1.00 48.18 232 TYR A C 1
ATOM 1805 O O . TYR A 1 232 ? -39.962 -10.638 -22.651 1.00 48.62 232 TYR A O 1
ATOM 1814 N N . PRO A 1 233 ? -42.116 -10.027 -22.439 1.00 50.17 233 PRO A N 1
ATOM 1815 C CA . PRO A 1 233 ? -41.875 -9.422 -21.120 1.00 51.17 233 PRO A CA 1
ATOM 1816 C C . PRO A 1 233 ? -41.391 -10.429 -20.080 1.00 50.77 233 PRO A C 1
ATOM 1817 O O . PRO A 1 233 ? -41.865 -11.564 -20.017 1.00 45.88 233 PRO A O 1
ATOM 1821 N N . TYR A 1 234 ? -40.447 -9.988 -19.245 1.00 48.99 234 TYR A N 1
ATOM 1822 C CA . TYR A 1 234 ? -39.929 -10.794 -18.146 1.00 45.73 234 TYR A CA 1
ATOM 1823 C C . TYR A 1 234 ? -39.654 -9.882 -16.960 1.00 47.66 234 TYR A C 1
ATOM 1824 O O . TYR A 1 234 ? -39.718 -8.656 -17.066 1.00 45.05 234 TYR A O 1
ATOM 1833 N N . LYS A 1 235 ? -39.334 -10.484 -15.818 1.00 46.28 235 LYS A N 1
ATOM 1834 C CA . LYS A 1 235 ? -39.368 -9.725 -14.573 1.00 47.35 235 LYS A CA 1
ATOM 1835 C C . LYS A 1 235 ? -38.005 -9.276 -14.059 1.00 44.62 235 LYS A C 1
ATOM 1836 O O . LYS A 1 235 ? -37.950 -8.309 -13.290 1.00 45.49 235 LYS A O 1
ATOM 1842 N N . ILE A 1 236 ? -36.913 -9.939 -14.441 1.00 42.25 236 ILE A N 1
ATOM 1843 C CA . ILE A 1 236 ? -35.590 -9.476 -14.030 1.00 45.63 236 ILE A CA 1
ATOM 1844 C C . ILE A 1 236 ? -35.259 -8.176 -14.747 1.00 47.37 236 ILE A C 1
ATOM 1845 O O . ILE A 1 236 ? -35.352 -8.087 -15.977 1.00 47.00 236 ILE A O 1
ATOM 1850 N N . GLU A 1 237 ? -34.853 -7.164 -13.989 1.00 47.10 237 GLU A N 1
ATOM 1851 C CA . GLU A 1 237 ? -34.352 -5.918 -14.566 1.00 51.01 237 GLU A CA 1
ATOM 1852 C C . GLU A 1 237 ? -32.846 -6.019 -14.800 1.00 46.46 237 GLU A C 1
ATOM 1853 O O . GLU A 1 237 ? -32.136 -6.717 -14.073 1.00 45.03 237 GLU A O 1
ATOM 1859 N N . GLY A 1 238 ? -32.360 -5.309 -15.816 1.00 47.23 238 GLY A N 1
ATOM 1860 C CA . GLY A 1 238 ? -30.928 -5.137 -16.002 1.00 47.54 238 GLY A CA 1
ATOM 1861 C C . GLY A 1 238 ? -30.183 -6.305 -16.612 1.00 45.38 238 GLY A C 1
ATOM 1862 O O . GLY A 1 238 ? -28.943 -6.311 -16.591 1.00 45.48 238 GLY A O 1
ATOM 1863 N N . ILE A 1 239 ? -30.890 -7.299 -17.136 1.00 40.40 239 ILE A N 1
ATOM 1864 C CA . ILE A 1 239 ? -30.300 -8.409 -17.869 1.00 40.24 239 ILE A CA 1
ATOM 1865 C C . ILE A 1 239 ? -31.133 -8.614 -19.131 1.00 41.77 239 ILE A C 1
ATOM 1866 O O . ILE A 1 239 ? -32.358 -8.448 -19.106 1.00 36.69 239 ILE A O 1
ATOM 1871 N N . GLY A 1 240 ? -30.469 -8.927 -20.240 1.00 37.44 240 GLY A N 1
ATOM 1872 C CA . GLY A 1 240 ? -31.169 -9.139 -21.499 1.00 41.64 240 GLY A CA 1
ATOM 1873 C C . GLY A 1 240 ? -31.726 -7.865 -22.113 1.00 44.64 240 GLY A C 1
ATOM 1874 O O . GLY A 1 240 ? -31.662 -6.801 -21.486 1.00 39.54 240 GLY A O 1
ATOM 1875 N N . LYS A 1 241 ? -32.259 -7.943 -23.336 1.00 40.73 241 LYS A N 1
ATOM 1876 C CA . LYS A 1 241 ? -32.798 -6.747 -23.969 1.00 41.15 241 LYS A CA 1
ATOM 1877 C C . LYS A 1 241 ? -33.716 -7.117 -25.133 1.00 42.63 241 LYS A C 1
ATOM 1878 O O . LYS A 1 241 ? -33.598 -8.190 -25.734 1.00 42.51 241 LYS A O 1
ATOM 1884 N N . ASN A 1 242 ? -34.638 -6.195 -25.433 1.00 43.70 242 ASN A N 1
ATOM 1885 C CA . ASN A 1 242 ? -35.598 -6.302 -26.525 1.00 44.26 242 ASN A CA 1
ATOM 1886 C C . ASN A 1 242 ? -35.077 -5.671 -27.808 1.00 46.49 242 ASN A C 1
ATOM 1887 O O . ASN A 1 242 ? -35.853 -5.445 -28.737 1.00 51.52 242 ASN A O 1
ATOM 1892 N N . LEU A 1 243 ? -33.790 -5.344 -27.855 1.00 45.04 243 LEU A N 1
ATOM 1893 C CA . LEU A 1 243 ? -33.114 -4.891 -29.058 1.00 40.42 243 LEU A CA 1
ATOM 1894 C C . LEU A 1 243 ? -31.683 -5.393 -28.959 1.00 42.18 243 LEU A C 1
ATOM 1895 O O . LEU A 1 243 ? -31.302 -6.015 -27.964 1.00 42.87 243 LEU A O 1
ATOM 1900 N N . ILE A 1 244 ? -30.885 -5.115 -29.987 1.00 37.79 244 ILE A N 1
ATOM 1901 C CA . ILE A 1 244 ? -29.471 -5.487 -29.988 1.00 38.20 244 ILE A CA 1
ATOM 1902 C C . ILE A 1 244 ? -28.619 -4.263 -29.668 1.00 42.88 244 ILE A C 1
ATOM 1903 O O . ILE A 1 244 ? -28.428 -3.404 -30.540 1.00 41.08 244 ILE A O 1
ATOM 1908 N N . PRO A 1 245 ? -28.072 -4.138 -28.456 1.00 45.36 245 PRO A N 1
ATOM 1909 C CA . PRO A 1 245 ? -27.214 -2.984 -28.165 1.00 40.30 245 PRO A CA 1
ATOM 1910 C C . PRO A 1 245 ? -25.871 -3.142 -28.851 1.00 41.44 245 PRO A C 1
ATOM 1911 O O . PRO A 1 245 ? -25.317 -4.240 -28.914 1.00 43.41 245 PRO A O 1
ATOM 1915 N N . THR A 1 246 ? -25.345 -2.041 -29.382 1.00 36.93 246 THR A N 1
ATOM 1916 C CA . THR A 1 246 ? -23.996 -2.114 -29.923 1.00 40.48 246 THR A CA 1
ATOM 1917 C C . THR A 1 246 ? -22.948 -2.044 -28.826 1.00 42.28 246 THR A C 1
ATOM 1918 O O . THR A 1 246 ? -21.770 -2.313 -29.090 1.00 41.86 246 THR A O 1
ATOM 1922 N N . ALA A 1 247 ? -23.355 -1.694 -27.604 1.00 38.42 247 ALA A N 1
ATOM 1923 C CA . ALA A 1 247 ? -22.461 -1.815 -26.462 1.00 39.19 247 ALA A CA 1
ATOM 1924 C C . ALA A 1 247 ? -22.045 -3.260 -26.205 1.00 40.47 247 ALA A C 1
ATOM 1925 O O . ALA A 1 247 ? -21.012 -3.483 -25.565 1.00 42.77 247 ALA A O 1
ATOM 1927 N N . THR A 1 248 ? -22.812 -4.244 -26.682 1.00 39.13 248 THR A N 1
ATOM 1928 C CA . THR A 1 248 ? -22.415 -5.642 -26.544 1.00 40.30 248 THR A CA 1
ATOM 1929 C C . THR A 1 248 ? -21.454 -6.024 -27.661 1.00 45.00 248 THR A C 1
ATOM 1930 O O . THR A 1 248 ? -21.766 -5.852 -28.845 1.00 42.80 248 THR A O 1
ATOM 1934 N N . ASP A 1 249 ? -20.283 -6.538 -27.288 1.00 41.18 249 ASP A N 1
ATOM 1935 C CA . ASP A 1 249 ? -19.323 -7.064 -28.261 1.00 43.66 249 ASP A CA 1
ATOM 1936 C C . ASP A 1 249 ? -19.471 -8.584 -28.284 1.00 45.19 249 ASP A C 1
ATOM 1937 O O . ASP A 1 249 ? -18.817 -9.303 -27.530 1.00 43.12 249 ASP A O 1
ATOM 1942 N N . PHE A 1 250 ? -20.314 -9.077 -29.193 1.00 40.23 250 PHE A N 1
ATOM 1943 C CA . PHE A 1 250 ? -20.600 -10.509 -29.245 1.00 42.82 250 PHE A CA 1
ATOM 1944 C C . PHE A 1 250 ? -19.404 -11.360 -29.661 1.00 45.57 250 PHE A C 1
ATOM 1945 O O . PHE A 1 250 ? -19.415 -12.569 -29.409 1.00 48.00 250 PHE A O 1
ATOM 1953 N N . ASP A 1 251 ? -18.378 -10.774 -30.278 1.00 42.79 251 ASP A N 1
ATOM 1954 C CA . ASP A 1 251 ? -17.252 -11.572 -30.750 1.00 46.47 251 ASP A CA 1
ATOM 1955 C C . ASP A 1 251 ? -16.288 -11.974 -29.632 1.00 50.73 251 ASP A C 1
ATOM 1956 O O . ASP A 1 251 ? -15.529 -12.938 -29.807 1.00 50.76 251 ASP A O 1
ATOM 1961 N N . VAL A 1 252 ? -16.292 -11.266 -28.491 1.00 48.32 252 VAL A N 1
ATOM 1962 C CA . VAL A 1 252 ? -15.435 -11.650 -27.368 1.00 47.52 252 VAL A CA 1
ATOM 1963 C C . VAL A 1 252 ? -16.149 -12.516 -26.343 1.00 44.42 252 VAL A C 1
ATOM 1964 O O . VAL A 1 252 ? -15.515 -12.946 -25.371 1.00 48.41 252 VAL A O 1
ATOM 1968 N N . ILE A 1 253 ? -17.441 -12.767 -26.508 1.00 44.16 253 ILE A N 1
ATOM 1969 C CA . ILE A 1 253 ? -18.204 -13.555 -25.544 1.00 41.02 253 ILE A CA 1
ATOM 1970 C C . ILE A 1 253 ? -18.241 -14.995 -26.034 1.00 47.97 253 ILE A C 1
ATOM 1971 O O . ILE A 1 253 ? -18.705 -15.268 -27.147 1.00 48.93 253 ILE A O 1
ATOM 1976 N N . ASP A 1 254 ? -17.774 -15.924 -25.200 1.00 43.58 254 ASP A N 1
ATOM 1977 C CA . ASP A 1 254 ? -17.706 -17.315 -25.633 1.00 44.18 254 ASP A CA 1
ATOM 1978 C C . ASP A 1 254 ? -19.075 -17.989 -25.618 1.00 46.91 254 ASP A C 1
ATOM 1979 O O . ASP A 1 254 ? -19.377 -18.792 -26.504 1.00 43.54 254 ASP A O 1
ATOM 1984 N N . GLU A 1 255 ? -19.929 -17.680 -24.645 1.00 42.68 255 GLU A N 1
ATOM 1985 C CA . GLU A 1 255 ? -21.197 -18.391 -24.580 1.00 39.37 255 GLU A CA 1
ATOM 1986 C C . GLU A 1 255 ? -22.193 -17.584 -23.764 1.00 40.81 255 GLU A C 1
ATOM 1987 O O . GLU A 1 255 ? -21.810 -16.799 -22.891 1.00 40.72 255 GLU A O 1
ATOM 1993 N N . PHE A 1 256 ? -23.471 -17.783 -24.068 1.00 40.37 256 PHE A N 1
ATOM 1994 C CA . PHE A 1 256 ? -24.574 -17.243 -23.289 1.00 41.42 256 PHE A CA 1
ATOM 1995 C C . PHE A 1 256 ? -25.423 -18.381 -22.760 1.00 45.73 256 PHE A C 1
ATOM 1996 O O . PHE A 1 256 ? -25.500 -19.458 -23.362 1.00 45.89 256 PHE A O 1
ATOM 2004 N N . ILE A 1 257 ? -26.075 -18.124 -21.635 1.00 44.39 257 ILE A N 1
ATOM 2005 C CA . ILE A 1 257 ? -27.009 -19.071 -21.052 1.00 39.11 257 ILE A CA 1
ATOM 2006 C C . ILE A 1 257 ? -28.156 -18.257 -20.475 1.00 40.50 257 ILE A C 1
ATOM 2007 O O . ILE A 1 257 ? -27.972 -17.114 -20.048 1.00 41.89 257 ILE A O 1
ATOM 2012 N N . LYS A 1 258 ? -29.356 -18.820 -20.520 1.00 40.37 258 LYS A N 1
ATOM 2013 C CA . LYS A 1 258 ? -30.521 -18.161 -19.954 1.00 39.01 258 LYS A CA 1
ATOM 2014 C C . LYS A 1 258 ? -30.834 -18.725 -18.573 1.00 42.81 258 LYS A C 1
ATOM 2015 O O . LYS A 1 258 ? -30.614 -19.906 -18.295 1.00 39.90 258 LYS A O 1
ATOM 2021 N N . VAL A 1 259 ? -31.335 -17.860 -17.697 1.00 38.15 259 VAL A N 1
ATOM 2022 C CA . VAL A 1 259 ? -31.831 -18.272 -16.394 1.00 39.52 259 VAL A CA 1
ATOM 2023 C C . VAL A 1 259 ? -33.247 -17.735 -16.264 1.00 42.68 259 VAL A C 1
ATOM 2024 O O . VAL A 1 259 ? -33.547 -16.629 -16.737 1.00 41.75 259 VAL A O 1
ATOM 2028 N N . THR A 1 260 ? -34.129 -18.522 -15.660 1.00 40.32 260 THR A N 1
ATOM 2029 C CA . THR A 1 260 ? -35.507 -18.085 -15.490 1.00 42.29 260 THR A CA 1
ATOM 2030 C C . THR A 1 260 ? -35.615 -17.012 -14.408 1.00 42.72 260 THR A C 1
ATOM 2031 O O . THR A 1 260 ? -34.791 -16.937 -13.491 1.00 39.63 260 THR A O 1
ATOM 2035 N N . ASP A 1 261 ? -36.654 -16.174 -14.530 1.00 39.49 261 ASP A N 1
ATOM 2036 C CA . ASP A 1 261 ? -36.961 -15.186 -13.496 1.00 41.12 261 ASP A CA 1
ATOM 2037 C C . ASP A 1 261 ? -37.085 -15.837 -12.130 1.00 43.44 261 ASP A C 1
ATOM 2038 O O . ASP A 1 261 ? -36.706 -15.244 -11.108 1.00 40.75 261 ASP A O 1
ATOM 2043 N N . LYS A 1 262 ? -37.647 -17.047 -12.094 1.00 39.96 262 LYS A N 1
ATOM 2044 C CA . LYS A 1 262 ? -37.895 -17.723 -10.825 1.00 40.41 262 LYS A CA 1
ATOM 2045 C C . LYS A 1 262 ? -36.593 -18.178 -10.184 1.00 40.18 262 LYS A C 1
ATOM 2046 O O . LYS A 1 262 ? -36.325 -17.871 -9.016 1.00 41.85 262 LYS A O 1
ATOM 2052 N N . ASP A 1 263 ? -35.776 -18.923 -10.930 1.00 40.39 263 ASP A N 1
ATOM 2053 C CA . ASP A 1 263 ? -34.524 -19.426 -10.375 1.00 40.23 263 ASP A CA 1
ATOM 2054 C C . ASP A 1 263 ? -33.602 -18.285 -9.944 1.00 41.92 263 ASP A C 1
ATOM 2055 O O . ASP A 1 263 ? -32.945 -18.370 -8.900 1.00 39.20 263 ASP A O 1
ATOM 2060 N N . ALA A 1 264 ? -33.525 -17.216 -10.740 1.00 37.63 264 ALA A N 1
ATOM 2061 C CA . ALA A 1 264 ? -32.705 -16.077 -10.339 1.00 38.13 264 ALA A CA 1
ATOM 2062 C C . ALA A 1 264 ? -33.205 -15.481 -9.031 1.00 36.67 264 ALA A C 1
ATOM 2063 O O . ALA A 1 264 ? -32.408 -15.113 -8.162 1.00 37.16 264 ALA A O 1
ATOM 2065 N N . ALA A 1 265 ? -34.523 -15.385 -8.865 1.00 37.42 265 ALA A N 1
ATOM 2066 C CA . ALA A 1 265 ? -35.053 -14.793 -7.646 1.00 35.83 265 ALA A CA 1
ATOM 2067 C C . ALA A 1 265 ? -34.799 -15.700 -6.449 1.00 40.52 265 ALA A C 1
ATOM 2068 O O . ALA A 1 265 ? -34.431 -15.222 -5.366 1.00 37.78 265 ALA A O 1
ATOM 2070 N N . LEU A 1 266 ? -34.978 -17.010 -6.629 1.00 35.87 266 LEU A N 1
ATOM 2071 C CA . LEU A 1 266 ? -34.732 -17.937 -5.533 1.00 40.34 266 LEU A CA 1
ATOM 2072 C C . LEU A 1 266 ? -33.254 -17.969 -5.172 1.00 37.77 266 LEU A C 1
ATOM 2073 O O . LEU A 1 266 ? -32.897 -18.107 -3.998 1.00 39.02 266 LEU A O 1
ATOM 2078 N N . MET A 1 267 ? -32.386 -17.850 -6.172 1.00 36.98 267 MET A N 1
ATOM 2079 C CA . MET A 1 267 ? -30.952 -17.908 -5.925 1.00 36.20 267 MET A CA 1
ATOM 2080 C C . MET A 1 267 ? -30.462 -16.630 -5.241 1.00 39.86 267 MET A C 1
ATOM 2081 O O . MET A 1 267 ? -29.549 -16.675 -4.406 1.00 35.42 267 MET A O 1
ATOM 2086 N N . ALA A 1 268 ? -31.061 -15.480 -5.565 1.00 38.17 268 ALA A N 1
ATOM 2087 C CA . ALA A 1 268 ? -30.710 -14.269 -4.828 1.00 36.34 268 ALA A CA 1
ATOM 2088 C C . ALA A 1 268 ? -31.061 -14.426 -3.360 1.00 37.28 268 ALA A C 1
ATOM 2089 O O . ALA A 1 268 ? -30.269 -14.068 -2.478 1.00 33.52 268 ALA A O 1
ATOM 2091 N N . ARG A 1 269 ? -32.240 -14.987 -3.080 1.00 35.44 269 ARG A N 1
ATOM 2092 C CA . ARG A 1 269 ? -32.644 -15.211 -1.701 1.00 38.46 269 ARG A CA 1
ATOM 2093 C C . ARG A 1 269 ? -31.734 -16.225 -1.016 1.00 38.82 269 ARG A C 1
ATOM 2094 O O . ARG A 1 269 ? -31.371 -16.046 0.157 1.00 36.50 269 ARG A O 1
ATOM 2102 N N . LYS A 1 270 ? -31.328 -17.271 -1.741 1.00 35.72 270 LYS A N 1
ATOM 2103 C CA . LYS A 1 270 ? -30.464 -18.290 -1.151 1.00 36.00 270 LYS A CA 1
ATOM 2104 C C . LYS A 1 270 ? -29.072 -17.738 -0.897 1.00 36.51 270 LYS A C 1
ATOM 2105 O O . LYS A 1 270 ? -28.440 -18.070 0.109 1.00 34.79 270 LYS A O 1
ATOM 2111 N N . LEU A 1 271 ? -28.587 -16.882 -1.795 1.00 35.39 271 LEU A N 1
ATOM 2112 C CA . LEU A 1 271 ? -27.286 -16.252 -1.596 1.00 34.87 271 LEU A CA 1
ATOM 2113 C C . LEU A 1 271 ? -27.259 -15.426 -0.311 1.00 34.64 271 LEU A C 1
ATOM 2114 O O . LEU A 1 271 ? -26.295 -15.495 0.461 1.00 32.37 271 LEU A O 1
ATOM 2119 N N . ALA A 1 272 ? -28.315 -14.647 -0.062 1.00 34.16 272 ALA A N 1
ATOM 2120 C CA . ALA A 1 272 ? -28.394 -13.844 1.155 1.00 33.20 272 ALA A CA 1
ATOM 2121 C C . ALA A 1 272 ? -28.379 -14.717 2.414 1.00 35.07 272 ALA A C 1
ATOM 2122 O O . ALA A 1 272 ? -27.700 -14.390 3.399 1.00 33.80 272 ALA A O 1
ATOM 2124 N N . ARG A 1 273 ? -29.127 -15.823 2.406 1.00 34.28 273 ARG A N 1
ATOM 2125 C CA . ARG A 1 273 ? -29.277 -16.671 3.590 1.00 36.15 273 ARG A CA 1
ATOM 2126 C C . ARG A 1 273 ? -28.065 -17.551 3.866 1.00 36.37 273 ARG A C 1
ATOM 2127 O O . ARG A 1 273 ? -27.875 -17.986 5.010 1.00 37.98 273 ARG A O 1
ATOM 2135 N N . THR A 1 274 ? -27.281 -17.854 2.842 1.00 33.86 274 THR A N 1
ATOM 2136 C CA . THR A 1 274 ? -26.144 -18.765 2.879 1.00 34.08 274 THR A CA 1
ATOM 2137 C C . THR A 1 274 ? -24.816 -18.046 3.053 1.00 36.01 274 THR A C 1
ATOM 2138 O O . THR A 1 274 ? -23.966 -18.495 3.821 1.00 33.71 274 THR A O 1
ATOM 2142 N N . GLU A 1 275 ? -24.603 -16.952 2.319 1.00 36.56 275 GLU A N 1
ATOM 2143 C CA . GLU A 1 275 ? -23.360 -16.207 2.386 1.00 32.41 275 GLU A CA 1
ATOM 2144 C C . GLU A 1 275 ? -23.492 -14.892 3.134 1.00 32.76 275 GLU A C 1
ATOM 2145 O O . GLU A 1 275 ? -22.476 -14.244 3.380 1.00 33.04 275 GLU A O 1
ATOM 2151 N N . GLY A 1 276 ? -24.708 -14.471 3.485 1.00 34.33 276 GLY A N 1
ATOM 2152 C CA . GLY A 1 276 ? -24.887 -13.145 4.046 1.00 30.30 276 GLY A CA 1
ATOM 2153 C C . GLY A 1 276 ? -24.622 -12.032 3.062 1.00 34.42 276 GLY A C 1
ATOM 2154 O O . GLY A 1 276 ? -24.426 -10.891 3.473 1.00 36.16 276 GLY A O 1
ATOM 2155 N N . LEU A 1 277 ? -24.573 -12.344 1.767 1.00 31.50 277 LEU A N 1
ATOM 2156 C CA . LEU A 1 277 ? -24.370 -11.357 0.709 1.00 34.59 277 LEU A CA 1
ATOM 2157 C C . LEU A 1 277 ? -25.741 -10.958 0.177 1.00 33.92 277 LEU A C 1
ATOM 2158 O O . LEU A 1 277 ? -26.417 -11.763 -0.471 1.00 34.22 277 LEU A O 1
ATOM 2163 N N . PHE A 1 278 ? -26.134 -9.716 0.428 1.00 32.98 278 PHE A N 1
ATOM 2164 C CA . PHE A 1 278 ? -27.495 -9.241 0.180 1.00 34.44 278 PHE A CA 1
ATOM 2165 C C . PHE A 1 278 ? -27.500 -8.493 -1.149 1.00 34.63 278 PHE A C 1
ATOM 2166 O O . PHE A 1 278 ? -27.388 -7.268 -1.195 1.00 30.13 278 PHE A O 1
ATOM 2174 N N . MET A 1 279 ? -27.642 -9.238 -2.246 1.00 32.82 279 MET A N 1
ATOM 2175 C CA . MET A 1 279 ? -27.327 -8.713 -3.561 1.00 32.86 279 MET A CA 1
ATOM 2176 C C . MET A 1 279 ? -28.579 -8.640 -4.429 1.00 35.06 279 MET A C 1
ATOM 2177 O O . MET A 1 279 ? -29.659 -9.113 -4.062 1.00 31.11 279 MET A O 1
ATOM 2182 N N . GLY A 1 280 ? -28.423 -8.012 -5.590 1.00 33.21 280 GLY A N 1
ATOM 2183 C CA . GLY A 1 280 ? -29.550 -7.717 -6.440 1.00 35.22 280 GLY A CA 1
ATOM 2184 C C . GLY A 1 280 ? -30.031 -8.917 -7.245 1.00 35.96 280 GLY A C 1
ATOM 2185 O O . GLY A 1 280 ? -29.483 -10.017 -7.196 1.00 32.29 280 GLY A O 1
ATOM 2186 N N . TYR A 1 281 ? -31.090 -8.665 -8.017 1.00 36.25 281 TYR A N 1
ATOM 2187 C CA . TYR A 1 281 ? -31.714 -9.697 -8.836 1.00 36.66 281 TYR A CA 1
ATOM 2188 C C . TYR A 1 281 ? -30.719 -10.347 -9.800 1.00 36.01 281 TYR A C 1
ATOM 2189 O O . TYR A 1 281 ? -30.707 -11.578 -9.959 1.00 34.25 281 TYR A O 1
ATOM 2198 N N . THR A 1 282 ? -29.877 -9.549 -10.461 1.00 34.31 282 THR A N 1
ATOM 2199 C CA . THR A 1 282 ? -28.973 -10.141 -11.446 1.00 33.66 282 THR A CA 1
ATOM 2200 C C . THR A 1 282 ? -27.831 -10.912 -10.799 1.00 35.05 282 THR A C 1
ATOM 2201 O O . THR A 1 282 ? -27.259 -11.796 -11.450 1.00 36.74 282 THR A O 1
ATOM 2205 N N . SER A 1 283 ? -27.460 -10.577 -9.554 1.00 33.50 283 SER A N 1
ATOM 2206 C CA . SER A 1 283 ? -26.516 -11.414 -8.821 1.00 33.81 283 SER A CA 1
ATOM 2207 C C . SER A 1 283 ? -27.100 -12.799 -8.581 1.00 33.11 283 SER A C 1
ATOM 2208 O O . SER A 1 283 ? -26.387 -13.806 -8.662 1.00 32.60 283 SER A O 1
ATOM 2211 N N . GLY A 1 284 ? -28.396 -12.867 -8.257 1.00 32.78 284 GLY A N 1
ATOM 2212 C CA . GLY A 1 284 ? -29.054 -14.163 -8.192 1.00 27.96 284 GLY A CA 1
ATOM 2213 C C . GLY A 1 284 ? -29.008 -14.884 -9.522 1.00 34.33 284 GLY A C 1
ATOM 2214 O O . GLY A 1 284 ? -28.714 -16.082 -9.581 1.00 34.39 284 GLY A O 1
ATOM 2215 N N . ALA A 1 285 ? -29.270 -14.155 -10.622 1.00 34.23 285 ALA A N 1
ATOM 2216 C CA . ALA A 1 285 ? -29.148 -14.739 -11.954 1.00 34.17 285 ALA A CA 1
ATOM 2217 C C . ALA A 1 285 ? -27.728 -15.216 -12.212 1.00 33.97 285 ALA A C 1
ATOM 2218 O O . ALA A 1 285 ? -27.521 -16.301 -12.767 1.00 35.02 285 ALA A O 1
ATOM 2220 N N . ALA A 1 286 ? -26.736 -14.399 -11.843 1.00 32.39 286 ALA A N 1
ATOM 2221 C CA . ALA A 1 286 ? -25.345 -14.752 -12.116 1.00 33.32 286 ALA A CA 1
ATOM 2222 C C . ALA A 1 286 ? -24.941 -16.033 -11.386 1.00 34.52 286 ALA A C 1
ATOM 2223 O O . ALA A 1 286 ? -24.299 -16.913 -11.972 1.00 35.53 286 ALA A O 1
ATOM 2225 N N . ILE A 1 287 ? -25.308 -16.155 -10.108 1.00 34.57 287 ILE A N 1
ATOM 2226 C CA . ILE A 1 287 ? -24.964 -17.353 -9.340 1.00 39.19 287 ILE A CA 1
ATOM 2227 C C . ILE A 1 287 ? -25.726 -18.564 -9.862 1.00 38.32 287 ILE A C 1
ATOM 2228 O O . ILE A 1 287 ? -25.172 -19.664 -9.971 1.00 40.79 287 ILE A O 1
ATOM 2233 N N . GLN A 1 288 ? -27.006 -18.386 -10.188 1.00 35.91 288 GLN A N 1
ATOM 2234 C CA . GLN A 1 288 ? -27.747 -19.466 -10.821 1.00 40.51 288 GLN A CA 1
ATOM 2235 C C . GLN A 1 288 ? -27.070 -19.909 -12.118 1.00 42.25 288 GLN A C 1
ATOM 2236 O O . GLN A 1 288 ? -26.968 -21.112 -12.395 1.00 39.80 288 GLN A O 1
ATOM 2242 N N . ALA A 1 289 ? -26.568 -18.953 -12.909 1.00 39.61 289 ALA A N 1
ATOM 2243 C CA . ALA A 1 289 ? -25.873 -19.307 -14.146 1.00 39.80 289 ALA A CA 1
ATOM 2244 C C . ALA A 1 289 ? -24.599 -20.095 -13.865 1.00 40.16 289 ALA A C 1
ATOM 2245 O O . ALA A 1 289 ? -24.262 -21.022 -14.610 1.00 41.82 289 ALA A O 1
ATOM 2247 N N . VAL A 1 290 ? -23.865 -19.730 -12.812 1.00 38.99 290 VAL A N 1
ATOM 2248 C CA . VAL A 1 290 ? -22.695 -20.518 -12.434 1.00 38.39 290 VAL A CA 1
ATOM 2249 C C . VAL A 1 290 ? -23.104 -21.961 -12.161 1.00 41.47 290 VAL A C 1
ATOM 2250 O O . VAL A 1 290 ? -22.434 -22.900 -12.604 1.00 39.66 290 VAL A O 1
ATOM 2254 N N . LYS A 1 291 ? -24.214 -22.161 -11.438 1.00 40.89 291 LYS A N 1
ATOM 2255 C CA . LYS A 1 291 ? -24.703 -23.519 -11.189 1.00 43.89 291 LYS A CA 1
ATOM 2256 C C . LYS A 1 291 ? -25.025 -24.241 -12.493 1.00 45.09 291 LYS A C 1
ATOM 2257 O O . LYS A 1 291 ? -24.683 -25.421 -12.657 1.00 44.07 291 LYS A O 1
ATOM 2263 N N . GLN A 1 292 ? -25.695 -23.552 -13.431 1.00 44.91 292 GLN A N 1
ATOM 2264 C CA . GLN A 1 292 ? -26.052 -24.182 -14.704 1.00 44.08 292 GLN A CA 1
ATOM 2265 C C . GLN A 1 292 ? -24.821 -24.476 -15.546 1.00 42.86 292 GLN A C 1
ATOM 2266 O O . GLN A 1 292 ? -24.714 -25.558 -16.131 1.00 44.92 292 GLN A O 1
ATOM 2272 N N . TYR A 1 293 ? -23.882 -23.529 -15.618 1.00 42.01 293 TYR A N 1
ATOM 2273 C CA . TYR A 1 293 ? -22.631 -23.776 -16.331 1.00 41.81 293 TYR A CA 1
ATOM 2274 C C . TYR A 1 293 ? -21.862 -24.936 -15.707 1.00 47.26 293 TYR A C 1
ATOM 2275 O O . TYR A 1 293 ? -21.258 -25.749 -16.421 1.00 47.08 293 TYR A O 1
ATOM 2284 N N . ALA A 1 294 ? -21.868 -25.025 -14.374 1.00 41.51 294 ALA A N 1
ATOM 2285 C CA . ALA A 1 294 ? -21.109 -26.071 -13.703 1.00 42.82 294 ALA A CA 1
ATOM 2286 C C . ALA A 1 294 ? -21.686 -27.441 -14.022 1.00 47.57 294 ALA A C 1
ATOM 2287 O O . ALA A 1 294 ? -20.941 -28.392 -14.278 1.00 45.12 294 ALA A O 1
ATOM 2289 N N . GLU A 1 295 ? -23.016 -27.555 -14.024 1.00 44.69 295 GLU A N 1
ATOM 2290 C CA . GLU A 1 295 ? -23.648 -28.825 -14.343 1.00 52.61 295 GLU A CA 1
ATOM 2291 C C . GLU A 1 295 ? -23.395 -29.226 -15.794 1.00 54.52 295 GLU A C 1
ATOM 2292 O O . GLU A 1 295 ? -23.361 -30.418 -16.108 1.00 54.64 295 GLU A O 1
ATOM 2298 N N . ALA A 1 296 ? -23.204 -28.254 -16.682 1.00 50.30 296 ALA A N 1
ATOM 2299 C CA . ALA A 1 296 ? -22.849 -28.524 -18.067 1.00 48.11 296 ALA A CA 1
ATOM 2300 C C . ALA A 1 296 ? -21.378 -28.865 -18.243 1.00 50.04 296 ALA A C 1
ATOM 2301 O O . ALA A 1 296 ? -20.945 -29.087 -19.378 1.00 56.10 296 ALA A O 1
ATOM 2303 N N . GLY A 1 297 ? -20.594 -28.872 -17.169 1.00 51.16 297 GLY A N 1
ATOM 2304 C CA . GLY A 1 297 ? -19.203 -29.270 -17.248 1.00 47.55 297 GLY A CA 1
ATOM 2305 C C . GLY A 1 297 ? -18.208 -28.191 -17.602 1.00 48.62 297 GLY A C 1
ATOM 2306 O O . GLY A 1 297 ? -17.081 -28.524 -17.987 1.00 47.12 297 GLY A O 1
ATOM 2307 N N . LYS A 1 298 ? -18.559 -26.902 -17.448 1.00 48.86 298 LYS A N 1
ATOM 2308 C CA . LYS A 1 298 ? -17.628 -25.853 -17.867 1.00 47.12 298 LYS A CA 1
ATOM 2309 C C . LYS A 1 298 ? -16.396 -25.778 -16.972 1.00 45.38 298 LYS A C 1
ATOM 2310 O O . LYS A 1 298 ? -15.339 -25.332 -17.427 1.00 44.84 298 LYS A O 1
ATOM 2316 N N . PHE A 1 299 ? -16.507 -26.177 -15.707 1.00 45.04 299 PHE A N 1
ATOM 2317 C CA . PHE A 1 299 ? -15.451 -25.945 -14.731 1.00 46.67 299 PHE A CA 1
ATOM 2318 C C . PHE A 1 299 ? -14.833 -27.255 -14.253 1.00 47.95 299 PHE A C 1
ATOM 2319 O O . PHE A 1 299 ? -15.514 -28.275 -14.131 1.00 46.36 299 PHE A O 1
ATOM 2327 N N . ASP A 1 300 ? -13.534 -27.210 -13.963 1.00 46.81 300 ASP A N 1
ATOM 2328 C CA . ASP A 1 300 ? -12.884 -28.345 -13.320 1.00 51.32 300 ASP A CA 1
ATOM 2329 C C . ASP A 1 300 ? -12.116 -27.891 -12.084 1.00 52.98 300 ASP A C 1
ATOM 2330 O O . ASP A 1 300 ? -12.209 -26.728 -11.670 1.00 46.18 300 ASP A O 1
ATOM 2335 N N . GLU A 1 301 ? -11.347 -28.812 -11.499 1.00 52.88 301 GLU A N 1
ATOM 2336 C CA . GLU A 1 301 ? -10.655 -28.544 -10.245 1.00 53.47 301 GLU A CA 1
ATOM 2337 C C . GLU A 1 301 ? -9.640 -27.420 -10.369 1.00 50.94 301 GLU A C 1
ATOM 2338 O O . GLU A 1 301 ? -9.262 -26.825 -9.355 1.00 51.50 301 GLU A O 1
ATOM 2344 N N . ASN A 1 302 ? -9.197 -27.103 -11.577 1.00 48.89 302 ASN A N 1
ATOM 2345 C CA . ASN A 1 302 ? -8.251 -26.020 -11.779 1.00 53.56 302 ASN A CA 1
ATOM 2346 C C . ASN A 1 302 ? -8.916 -24.714 -12.187 1.00 50.48 302 ASN A C 1
ATOM 2347 O O . ASN A 1 302 ? -8.205 -23.736 -12.439 1.00 48.60 302 ASN A O 1
ATOM 2352 N N . SER A 1 303 ? -10.249 -24.667 -12.249 1.00 46.89 303 SER A N 1
ATOM 2353 C CA . SER A 1 303 ? -10.926 -23.441 -12.655 1.00 44.03 303 SER A CA 1
ATOM 2354 C C . SER A 1 303 ? -10.784 -22.354 -11.591 1.00 43.48 303 SER A C 1
ATOM 2355 O O . SER A 1 303 ? -10.806 -22.622 -10.382 1.00 41.76 303 SER A O 1
ATOM 2358 N N . ILE A 1 304 ? -10.610 -21.123 -12.059 1.00 43.78 304 ILE A N 1
ATOM 2359 C CA . ILE A 1 304 ? -10.647 -19.922 -11.232 1.00 41.17 304 ILE A CA 1
ATOM 2360 C C . ILE A 1 304 ? -11.761 -19.076 -11.831 1.00 40.08 304 ILE A C 1
ATOM 2361 O O . ILE A 1 304 ? -11.596 -18.478 -12.899 1.00 37.69 304 ILE A O 1
ATOM 2366 N N . VAL A 1 305 ? -12.921 -19.087 -11.182 1.00 40.63 305 VAL A N 1
ATOM 2367 C CA . VAL A 1 305 ? -14.157 -18.542 -11.731 1.00 38.11 305 VAL A CA 1
ATOM 2368 C C . VAL A 1 305 ? -14.495 -17.265 -10.971 1.00 38.08 305 VAL A C 1
ATOM 2369 O O . VAL A 1 305 ? -14.637 -17.282 -9.741 1.00 38.70 305 VAL A O 1
ATOM 2373 N N . VAL A 1 306 ? -14.633 -16.162 -11.698 1.00 36.44 306 VAL A N 1
ATOM 2374 C CA . VAL A 1 306 ? -15.088 -14.898 -11.132 1.00 35.41 306 VAL A CA 1
ATOM 2375 C C . VAL A 1 306 ? -16.511 -14.664 -11.613 1.00 34.61 306 VAL A C 1
ATOM 2376 O O . VAL A 1 306 ? -16.801 -14.802 -12.804 1.00 35.64 306 VAL A O 1
ATOM 2380 N N . VAL A 1 307 ? -17.407 -14.338 -10.692 1.00 33.47 307 VAL A N 1
ATOM 2381 C CA . VAL A 1 307 ? -18.783 -14.003 -11.025 1.00 33.57 307 VAL A CA 1
ATOM 2382 C C . VAL A 1 307 ? -19.018 -12.558 -10.613 1.00 33.45 307 VAL A C 1
ATOM 2383 O O . VAL A 1 307 ? -18.690 -12.167 -9.485 1.00 33.48 307 VAL A O 1
ATOM 2387 N N . LEU A 1 308 ? -19.555 -11.758 -11.522 1.00 34.42 308 LEU A N 1
ATOM 2388 C CA . LEU A 1 308 ? -19.767 -10.347 -11.243 1.00 32.28 308 LEU A CA 1
ATOM 2389 C C . LEU A 1 308 ? -21.118 -10.162 -10.561 1.00 31.56 308 LEU A C 1
ATOM 2390 O O . LEU A 1 308 ? -22.140 -10.608 -11.086 1.00 35.56 308 LEU A O 1
ATOM 2395 N N . PHE A 1 309 ? -21.122 -9.528 -9.376 1.00 31.72 309 PHE A N 1
ATOM 2396 C CA . PHE A 1 309 ? -22.360 -9.177 -8.676 1.00 32.63 309 PHE A CA 1
ATOM 2397 C C . PHE A 1 309 ? -22.590 -7.686 -8.895 1.00 32.48 309 PHE A C 1
ATOM 2398 O O . PHE A 1 309 ? -21.892 -6.860 -8.302 1.00 31.21 309 PHE A O 1
ATOM 2406 N N . ALA A 1 310 ? -23.588 -7.340 -9.717 1.00 28.43 310 ALA A N 1
ATOM 2407 C CA . ALA A 1 310 ? -23.672 -5.978 -10.247 1.00 30.07 310 ALA A CA 1
ATOM 2408 C C . ALA A 1 310 ? -24.259 -4.968 -9.271 1.00 32.88 310 ALA A C 1
ATOM 2409 O O . ALA A 1 310 ? -23.878 -3.796 -9.330 1.00 33.14 310 ALA A O 1
ATOM 2411 N N . ASP A 1 311 ? -25.196 -5.350 -8.402 1.00 31.23 311 ASP A N 1
ATOM 2412 C CA . ASP A 1 311 ? -25.785 -4.345 -7.520 1.00 33.36 311 ASP A CA 1
ATOM 2413 C C . ASP A 1 311 ? -26.353 -5.018 -6.273 1.00 32.90 311 ASP A C 1
ATOM 2414 O O . ASP A 1 311 ? -26.268 -6.240 -6.101 1.00 33.49 311 ASP A O 1
ATOM 2419 N N . HIS A 1 312 ? -26.946 -4.200 -5.405 1.00 33.80 312 HIS A N 1
ATOM 2420 C CA . HIS A 1 312 ? -27.211 -4.559 -4.021 1.00 34.01 312 HIS A CA 1
ATOM 2421 C C . HIS A 1 312 ? -28.679 -4.913 -3.792 1.00 34.27 312 HIS A C 1
ATOM 2422 O O . HIS A 1 312 ? -29.573 -4.417 -4.476 1.00 32.75 312 HIS A O 1
ATOM 2429 N N . GLY A 1 313 ? -28.914 -5.784 -2.813 1.00 31.81 313 GLY A N 1
ATOM 2430 C CA . GLY A 1 313 ? -30.254 -6.283 -2.560 1.00 32.62 313 GLY A CA 1
ATOM 2431 C C . GLY A 1 313 ? -31.235 -5.221 -2.114 1.00 37.24 313 GLY A C 1
ATOM 2432 O O . GLY A 1 313 ? -32.443 -5.381 -2.322 1.00 35.18 313 GLY A O 1
ATOM 2433 N N . SER A 1 314 ? -30.743 -4.123 -1.535 1.00 30.87 314 SER A N 1
ATOM 2434 C CA . SER A 1 314 ? -31.601 -3.084 -0.991 1.00 34.79 314 SER A CA 1
ATOM 2435 C C . SER A 1 314 ? -32.451 -2.386 -2.049 1.00 39.56 314 SER A C 1
ATOM 2436 O O . SER A 1 314 ? -33.347 -1.621 -1.682 1.00 39.73 314 SER A O 1
ATOM 2439 N N . ARG A 1 315 ? -32.197 -2.617 -3.335 1.00 34.65 315 ARG A N 1
ATOM 2440 C CA . ARG A 1 315 ? -33.006 -2.047 -4.405 1.00 38.29 315 ARG A CA 1
ATOM 2441 C C . ARG A 1 315 ? -34.112 -2.982 -4.875 1.00 39.58 315 ARG A C 1
ATOM 2442 O O . ARG A 1 315 ? -34.760 -2.693 -5.885 1.00 39.06 315 ARG A O 1
ATOM 2450 N N . TYR A 1 316 ? -34.343 -4.090 -4.168 1.00 36.30 316 TYR A N 1
ATOM 2451 C CA . TYR A 1 316 ? -35.264 -5.121 -4.616 1.00 38.05 316 TYR A CA 1
ATOM 2452 C C . TYR A 1 316 ? -36.200 -5.529 -3.482 1.00 38.10 316 TYR A C 1
ATOM 2453 O O . TYR A 1 316 ? -36.710 -6.652 -3.447 1.00 35.95 316 TYR A O 1
ATOM 2462 N N . MET A 1 317 ? -36.466 -4.595 -2.574 1.00 37.99 317 MET A N 1
ATOM 2463 C CA . MET A 1 317 ? -37.333 -4.873 -1.437 1.00 42.68 317 MET A CA 1
ATOM 2464 C C . MET A 1 317 ? -38.781 -5.080 -1.861 1.00 47.97 317 MET A C 1
ATOM 2465 O O . MET A 1 317 ? -39.528 -5.797 -1.186 1.00 48.79 317 MET A O 1
ATOM 2470 N N . ASN A 1 318 ? -39.204 -4.464 -2.958 1.00 45.03 318 ASN A N 1
ATOM 2471 C CA . ASN A 1 318 ? -40.557 -4.649 -3.450 1.00 46.46 318 ASN A CA 1
ATOM 2472 C C . ASN A 1 318 ? -40.644 -5.748 -4.499 1.00 47.76 318 ASN A C 1
ATOM 2473 O O . ASN A 1 318 ? -41.709 -5.943 -5.091 1.00 47.11 318 ASN A O 1
ATOM 2478 N N . LYS A 1 319 ? -39.549 -6.478 -4.734 1.00 43.49 319 LYS A N 1
ATOM 2479 C CA . LYS A 1 319 ? -39.583 -7.612 -5.647 1.00 41.07 319 LYS A CA 1
ATOM 2480 C C . LYS A 1 319 ? -39.112 -8.882 -4.948 1.00 37.96 319 LYS A C 1
ATOM 2481 O O . LYS A 1 319 ? -39.843 -9.441 -4.125 1.00 41.97 319 LYS A O 1
ATOM 2487 N N . ILE A 1 320 ? -37.899 -9.347 -5.257 1.00 36.10 320 ILE A N 1
ATOM 2488 C CA . ILE A 1 320 ? -37.489 -10.683 -4.831 1.00 36.97 320 ILE A CA 1
ATOM 2489 C C . ILE A 1 320 ? -37.360 -10.809 -3.313 1.00 38.90 320 ILE A C 1
ATOM 2490 O O . ILE A 1 320 ? -37.440 -11.925 -2.784 1.00 41.26 320 ILE A O 1
ATOM 2495 N N . TYR A 1 321 ? -37.177 -9.708 -2.581 1.00 37.09 321 TYR A N 1
ATOM 2496 C CA . TYR A 1 321 ? -37.114 -9.787 -1.124 1.00 40.26 321 TYR A CA 1
ATOM 2497 C C . TYR A 1 321 ? -38.450 -9.436 -0.470 1.00 44.91 321 TYR A C 1
ATOM 2498 O O . TYR A 1 321 ? -38.511 -9.222 0.748 1.00 46.57 321 TYR A O 1
ATOM 2507 N N . SER A 1 322 ? -39.522 -9.400 -1.262 1.00 41.82 322 SER A N 1
ATOM 2508 C CA . SER A 1 322 ? -40.892 -9.278 -0.775 1.00 46.68 322 SER A CA 1
ATOM 2509 C C . SER A 1 322 ? -41.576 -10.626 -0.969 1.00 47.08 322 SER A C 1
ATOM 2510 O O . SER A 1 322 ? -41.803 -11.056 -2.109 1.00 46.41 322 SER A O 1
ATOM 2513 N N . ASP A 1 323 ? -41.896 -11.294 0.140 1.00 50.80 323 ASP A N 1
ATOM 2514 C CA . ASP A 1 323 ? -42.591 -12.574 0.045 1.00 49.45 323 ASP A CA 1
ATOM 2515 C C . ASP A 1 323 ? -43.909 -12.437 -0.712 1.00 48.23 323 ASP A C 1
ATOM 2516 O O . ASP A 1 323 ? -44.278 -13.336 -1.472 1.00 50.65 323 ASP A O 1
ATOM 2521 N N . ASP A 1 324 ? -44.610 -11.310 -0.544 1.00 46.06 324 ASP A N 1
ATOM 2522 C CA . ASP A 1 324 ? -45.858 -11.079 -1.272 1.00 54.09 324 ASP A CA 1
ATOM 2523 C C . ASP A 1 324 ? -45.628 -11.060 -2.778 1.00 48.41 324 ASP A C 1
ATOM 2524 O O . ASP A 1 324 ? -46.367 -11.696 -3.537 1.00 51.21 324 ASP A O 1
ATOM 2529 N N . TRP A 1 325 ? -44.607 -10.329 -3.230 1.00 48.38 325 TRP A N 1
ATOM 2530 C CA . TRP A 1 325 ? -44.294 -10.291 -4.655 1.00 46.56 325 TRP A CA 1
ATOM 2531 C C . TRP A 1 325 ? -43.909 -11.664 -5.173 1.00 47.81 325 TRP A C 1
ATOM 2532 O O . TRP A 1 325 ? -44.311 -12.048 -6.276 1.00 48.22 325 TRP A O 1
ATOM 2543 N N . MET A 1 326 ? -43.121 -12.415 -4.397 1.00 44.33 326 MET A N 1
ATOM 2544 C CA . MET A 1 326 ? -42.708 -13.742 -4.842 1.00 47.58 326 MET A CA 1
ATOM 2545 C C . MET A 1 326 ? -43.903 -14.679 -4.959 1.00 49.26 326 MET A C 1
ATOM 2546 O O . MET A 1 326 ? -44.007 -15.431 -5.933 1.00 48.60 326 MET A O 1
ATOM 2551 N N . LYS A 1 327 ? -44.808 -14.653 -3.969 1.00 51.31 327 LYS A N 1
ATOM 2552 C CA . LYS A 1 327 ? -46.032 -15.444 -4.058 1.00 52.37 327 LYS A CA 1
ATOM 2553 C C . LYS A 1 327 ? -46.842 -15.057 -5.286 1.00 52.72 327 LYS A C 1
ATOM 2554 O O . LYS A 1 327 ? -47.333 -15.926 -6.014 1.00 56.24 327 LYS A O 1
ATOM 2560 N N . LYS A 1 328 ? -46.966 -13.754 -5.550 1.00 51.34 328 LYS A N 1
ATOM 2561 C CA . LYS A 1 328 ? -47.765 -13.296 -6.683 1.00 53.72 328 LYS A CA 1
ATOM 2562 C C . LYS A 1 328 ? -47.191 -13.751 -8.023 1.00 56.12 328 LYS A C 1
ATOM 2563 O O . LYS A 1 328 ? -47.949 -13.954 -8.979 1.00 57.18 328 LYS A O 1
ATOM 2569 N N . GLN A 1 329 ? -45.868 -13.900 -8.131 1.00 51.28 329 GLN A N 1
ATOM 2570 C CA . GLN A 1 329 ? -45.298 -14.428 -9.365 1.00 52.05 329 GLN A CA 1
ATOM 2571 C C . GLN A 1 329 ? -45.352 -15.945 -9.428 1.00 50.24 329 GLN A C 1
ATOM 2572 O O . GLN A 1 329 ? -45.041 -16.517 -10.481 1.00 49.61 329 GLN A O 1
ATOM 2578 N N . GLY A 1 330 ? -45.719 -16.605 -8.332 1.00 49.53 330 GLY A N 1
ATOM 2579 C CA . GLY A 1 330 ? -45.636 -18.049 -8.277 1.00 50.67 330 GLY A CA 1
ATOM 2580 C C . GLY A 1 330 ? -44.248 -18.589 -8.016 1.00 54.11 330 GLY A C 1
ATOM 2581 O O . GLY A 1 330 ? -44.003 -19.779 -8.235 1.00 52.14 330 GLY A O 1
ATOM 2582 N N . PHE A 1 331 ? -43.324 -17.754 -7.544 1.00 53.17 331 PHE A N 1
ATOM 2583 C CA . PHE A 1 331 ? -41.973 -18.241 -7.295 1.00 52.72 331 PHE A CA 1
ATOM 2584 C C . PHE A 1 331 ? -41.869 -18.965 -5.957 1.00 53.01 331 PHE A C 1
ATOM 2585 O O . PHE A 1 331 ? -40.988 -19.813 -5.786 1.00 54.74 331 PHE A O 1
ATOM 2593 N N . ILE A 1 332 ? -42.741 -18.637 -5.000 1.00 54.48 332 ILE A N 1
ATOM 2594 C CA . ILE A 1 332 ? -42.858 -19.373 -3.748 1.00 57.52 332 ILE A CA 1
ATOM 2595 C C . ILE A 1 332 ? -44.333 -19.646 -3.485 1.00 61.46 332 ILE A C 1
ATOM 2596 O O . ILE A 1 332 ? -45.219 -18.966 -4.006 1.00 59.12 332 ILE A O 1
ATOM 2601 N N . ASP A 1 333 ? -44.584 -20.648 -2.645 1.00 66.84 333 ASP A N 1
ATOM 2602 C CA . ASP A 1 333 ? -45.942 -20.975 -2.220 1.00 71.21 333 ASP A CA 1
ATOM 2603 C C . ASP A 1 333 ? -46.475 -19.929 -1.246 1.00 72.84 333 ASP A C 1
ATOM 2604 O O . ASP A 1 333 ? -45.720 -19.320 -0.482 1.00 76.05 333 ASP A O 1
ATOM 2610 N N . MET B 1 1 ? -10.350 12.535 -37.285 1.00 74.64 1 MET B N 1
ATOM 2611 C CA . MET B 1 1 ? -11.342 11.419 -37.452 1.00 81.95 1 MET B CA 1
ATOM 2612 C C . MET B 1 1 ? -11.944 11.207 -36.099 1.00 88.88 1 MET B C 1
ATOM 2613 O O . MET B 1 1 ? -11.242 11.317 -35.128 1.00 91.48 1 MET B O 1
ATOM 2618 N N . LYS B 1 2 ? -13.265 11.001 -36.100 1.00 90.87 2 LYS B N 1
ATOM 2619 C CA . LYS B 1 2 ? -14.125 10.832 -34.894 1.00 92.65 2 LYS B CA 1
ATOM 2620 C C . LYS B 1 2 ? -14.093 12.139 -34.104 1.00 89.95 2 LYS B C 1
ATOM 2621 O O . LYS B 1 2 ? -14.413 13.193 -34.679 1.00 93.26 2 LYS B O 1
ATOM 2627 N N . ILE B 1 3 ? -13.770 12.124 -32.805 1.00 89.11 3 ILE B N 1
ATOM 2628 C CA . ILE B 1 3 ? -13.397 13.283 -31.982 1.00 84.05 3 ILE B CA 1
ATOM 2629 C C . ILE B 1 3 ? -12.265 12.773 -31.087 1.00 82.31 3 ILE B C 1
ATOM 2630 O O . ILE B 1 3 ? -12.475 12.497 -29.896 1.00 81.27 3 ILE B O 1
ATOM 2635 N N . ASP B 1 4 ? -11.068 12.596 -31.664 1.00 78.86 4 ASP B N 1
ATOM 2636 C CA . ASP B 1 4 ? -10.013 11.801 -31.041 1.00 81.76 4 ASP B CA 1
ATOM 2637 C C . ASP B 1 4 ? -8.680 12.546 -30.958 1.00 76.25 4 ASP B C 1
ATOM 2638 O O . ASP B 1 4 ? -8.429 13.552 -31.637 1.00 66.43 4 ASP B O 1
ATOM 2643 N N . GLU B 1 5 ? -7.797 11.952 -30.150 1.00 82.17 5 GLU B N 1
ATOM 2644 C CA . GLU B 1 5 ? -6.552 12.567 -29.707 1.00 79.00 5 GLU B CA 1
ATOM 2645 C C . GLU B 1 5 ? -5.472 12.516 -30.781 1.00 75.68 5 GLU B C 1
ATOM 2646 O O . GLU B 1 5 ? -4.844 13.537 -31.088 1.00 69.37 5 GLU B O 1
ATOM 2652 N N . SER B 1 6 ? -5.232 11.332 -31.353 1.00 73.04 6 SER B N 1
ATOM 2653 C CA . SER B 1 6 ? -4.109 11.164 -32.271 1.00 71.98 6 SER B CA 1
ATOM 2654 C C . SER B 1 6 ? -4.245 12.022 -33.528 1.00 68.01 6 SER B C 1
ATOM 2655 O O . SER B 1 6 ? -3.235 12.300 -34.186 1.00 66.49 6 SER B O 1
ATOM 2658 N N . LEU B 1 7 ? -5.458 12.467 -33.862 1.00 62.62 7 LEU B N 1
ATOM 2659 C CA . LEU B 1 7 ? -5.693 13.307 -35.029 1.00 55.14 7 LEU B CA 1
ATOM 2660 C C . LEU B 1 7 ? -5.696 14.794 -34.713 1.00 49.83 7 LEU B C 1
ATOM 2661 O O . LEU B 1 7 ? -5.872 15.599 -35.636 1.00 45.12 7 LEU B O 1
ATOM 2666 N N . ASN B 1 8 ? -5.517 15.175 -33.443 1.00 44.58 8 ASN B N 1
ATOM 2667 C CA . ASN B 1 8 ? -5.563 16.580 -33.034 1.00 41.44 8 ASN B CA 1
ATOM 2668 C C . ASN B 1 8 ? -6.939 17.188 -33.323 1.00 39.53 8 ASN B C 1
ATOM 2669 O O . ASN B 1 8 ? -7.052 18.320 -33.804 1.00 35.73 8 ASN B O 1
ATOM 2674 N N . VAL B 1 9 ? -7.993 16.423 -33.034 1.00 38.19 9 VAL B N 1
ATOM 2675 C CA . VAL B 1 9 ? -9.375 16.874 -33.162 1.00 39.52 9 VAL B CA 1
ATOM 2676 C C . VAL B 1 9 ? -9.936 17.092 -31.762 1.00 41.90 9 VAL B C 1
ATOM 2677 O O . VAL B 1 9 ? -9.772 16.241 -30.879 1.00 40.64 9 VAL B O 1
ATOM 2681 N N . HIS B 1 10 ? -10.605 18.223 -31.560 1.00 36.19 10 HIS B N 1
ATOM 2682 C CA . HIS B 1 10 ? -11.012 18.604 -30.221 1.00 36.91 10 HIS B CA 1
ATOM 2683 C C . HIS B 1 10 ? -12.438 19.115 -30.224 1.00 34.46 10 HIS B C 1
ATOM 2684 O O . HIS B 1 10 ? -12.915 19.700 -31.195 1.00 35.38 10 HIS B O 1
ATOM 2691 N N . SER B 1 11 ? -13.107 18.872 -29.115 1.00 34.11 11 SER B N 1
ATOM 2692 C CA . SER B 1 11 ? -14.452 19.360 -28.903 1.00 38.63 11 SER B CA 1
ATOM 2693 C C . SER B 1 11 ? -14.475 20.664 -28.110 1.00 36.81 11 SER B C 1
ATOM 2694 O O . SER B 1 11 ? -15.467 21.402 -28.177 1.00 35.35 11 SER B O 1
ATOM 2697 N N . SER B 1 12 ? -13.392 20.985 -27.398 1.00 35.06 12 SER B N 1
ATOM 2698 C CA . SER B 1 12 ? -13.365 22.146 -26.518 1.00 32.67 12 SER B CA 1
ATOM 2699 C C . SER B 1 12 ? -12.006 22.825 -26.572 1.00 35.51 12 SER B C 1
ATOM 2700 O O . SER B 1 12 ? -10.961 22.167 -26.602 1.00 34.34 12 SER B O 1
ATOM 2703 N N . LEU B 1 13 ? -12.039 24.155 -26.548 1.00 34.30 13 LEU B N 1
ATOM 2704 C CA . LEU B 1 13 ? -10.833 24.944 -26.343 1.00 33.65 13 LEU B CA 1
ATOM 2705 C C . LEU B 1 13 ? -10.077 24.505 -25.086 1.00 37.43 13 LEU B C 1
ATOM 2706 O O . LEU B 1 13 ? -8.848 24.640 -25.015 1.00 34.26 13 LEU B O 1
ATOM 2711 N N . LEU B 1 14 ? -10.798 23.989 -24.080 1.00 33.15 14 LEU B N 1
ATOM 2712 C CA . LEU B 1 14 ? -10.169 23.520 -22.847 1.00 35.89 14 LEU B CA 1
ATOM 2713 C C . LEU B 1 14 ? -9.178 22.389 -23.097 1.00 35.85 14 LEU B C 1
ATOM 2714 O O . LEU B 1 14 ? -8.251 22.194 -22.301 1.00 31.35 14 LEU B O 1
ATOM 2719 N N . GLN B 1 15 ? -9.357 21.632 -24.187 1.00 32.36 15 GLN B N 1
ATOM 2720 C CA . GLN B 1 15 ? -8.432 20.562 -24.536 1.00 35.18 15 GLN B CA 1
ATOM 2721 C C . GLN B 1 15 ? -7.154 21.076 -25.184 1.00 37.55 15 GLN B C 1
ATOM 2722 O O . GLN B 1 15 ? -6.236 20.288 -25.426 1.00 35.84 15 GLN B O 1
ATOM 2728 N N . LEU B 1 16 ? -7.080 22.365 -25.501 1.00 32.58 16 LEU B N 1
ATOM 2729 C CA . LEU B 1 16 ? -5.891 22.953 -26.102 1.00 34.41 16 LEU B CA 1
ATOM 2730 C C . LEU B 1 16 ? -5.040 23.655 -25.059 1.00 37.16 16 LEU B C 1
ATOM 2731 O O . LEU B 1 16 ? -4.315 24.610 -25.364 1.00 34.51 16 LEU B O 1
ATOM 2736 N N . ILE B 1 17 ? -5.153 23.208 -23.814 1.00 35.69 17 ILE B N 1
ATOM 2737 C CA . ILE B 1 17 ? -4.403 23.743 -22.692 1.00 34.74 17 ILE B CA 1
ATOM 2738 C C . ILE B 1 17 ? -3.508 22.633 -22.169 1.00 36.34 17 ILE B C 1
ATOM 2739 O O . ILE B 1 17 ? -3.963 21.499 -21.991 1.00 38.47 17 ILE B O 1
ATOM 2744 N N . GLY B 1 18 ? -2.242 22.944 -21.940 1.00 34.73 18 GLY B N 1
ATOM 2745 C CA . GLY B 1 18 ? -1.327 21.936 -21.445 1.00 34.42 18 GLY B CA 1
ATOM 2746 C C . GLY B 1 18 ? -0.746 21.080 -22.562 1.00 37.72 18 GLY B C 1
ATOM 2747 O O . GLY B 1 18 ? -1.048 21.240 -23.751 1.00 35.08 18 GLY B O 1
ATOM 2748 N N . ASN B 1 19 ? 0.123 20.150 -22.153 1.00 36.18 19 ASN B N 1
ATOM 2749 C CA . ASN B 1 19 ? 0.879 19.298 -23.076 1.00 40.63 19 ASN B CA 1
ATOM 2750 C C . ASN B 1 19 ? 1.564 20.120 -24.164 1.00 34.88 19 ASN B C 1
ATOM 2751 O O . ASN B 1 19 ? 1.480 19.819 -25.351 1.00 37.47 19 ASN B O 1
ATOM 2756 N N . THR B 1 20 ? 2.255 21.158 -23.736 1.00 34.18 20 THR B N 1
ATOM 2757 C CA . THR B 1 20 ? 2.928 22.089 -24.617 1.00 33.26 20 THR B CA 1
ATOM 2758 C C . THR B 1 20 ? 4.259 21.519 -25.099 1.00 34.65 20 THR B C 1
ATOM 2759 O O . THR B 1 20 ? 4.827 20.614 -24.470 1.00 33.15 20 THR B O 1
ATOM 2763 N N . PRO B 1 21 ? 4.783 22.042 -26.206 1.00 31.80 21 PRO B N 1
ATOM 2764 C CA . PRO B 1 21 ? 6.039 21.521 -26.761 1.00 32.21 21 PRO B CA 1
ATOM 2765 C C . PRO B 1 21 ? 7.243 21.745 -25.855 1.00 33.19 21 PRO B C 1
ATOM 2766 O O . PRO B 1 21 ? 7.335 22.730 -25.115 1.00 29.80 21 PRO B O 1
ATOM 2770 N N . LEU B 1 22 ? 8.181 20.811 -25.933 1.00 29.84 22 LEU B N 1
ATOM 2771 C CA . LEU B 1 22 ? 9.533 21.005 -25.428 1.00 31.76 22 LEU B CA 1
ATOM 2772 C C . LEU B 1 22 ? 10.450 21.044 -26.643 1.00 35.21 22 LEU B C 1
ATOM 2773 O O . LEU B 1 22 ? 10.486 20.089 -27.427 1.00 33.74 22 LEU B O 1
ATOM 2778 N N . LEU B 1 23 ? 11.173 22.146 -26.810 1.00 32.51 23 LEU B N 1
ATOM 2779 C CA . LEU B 1 23 ? 11.971 22.373 -28.005 1.00 31.97 23 LEU B CA 1
ATOM 2780 C C . LEU B 1 23 ? 13.433 22.526 -27.615 1.00 32.85 23 LEU B C 1
ATOM 2781 O O . LEU B 1 23 ? 13.778 23.423 -26.846 1.00 35.35 23 LEU B O 1
ATOM 2786 N N . GLU B 1 24 ? 14.299 21.686 -28.174 1.00 35.33 24 GLU B N 1
ATOM 2787 C CA . GLU B 1 24 ? 15.729 21.858 -27.938 1.00 37.53 24 GLU B CA 1
ATOM 2788 C C . GLU B 1 24 ? 16.247 23.125 -28.613 1.00 36.69 24 GLU B C 1
ATOM 2789 O O . GLU B 1 24 ? 15.889 23.439 -29.750 1.00 37.26 24 GLU B O 1
ATOM 2795 N N . LEU B 1 25 ? 17.099 23.850 -27.903 1.00 40.37 25 LEU B N 1
ATOM 2796 C CA . LEU B 1 25 ? 17.736 25.056 -28.410 1.00 37.90 25 LEU B CA 1
ATOM 2797 C C . LEU B 1 25 ? 19.170 24.730 -28.796 1.00 43.86 25 LEU B C 1
ATOM 2798 O O . LEU B 1 25 ? 19.884 24.071 -28.030 1.00 40.16 25 LEU B O 1
ATOM 2803 N N . HIS B 1 26 ? 19.591 25.201 -29.977 1.00 39.97 26 HIS B N 1
ATOM 2804 C CA . HIS B 1 26 ? 20.935 24.949 -30.471 1.00 39.91 26 HIS B CA 1
ATOM 2805 C C . HIS B 1 26 ? 21.734 26.200 -30.776 1.00 41.92 26 HIS B C 1
ATOM 2806 O O . HIS B 1 26 ? 22.932 26.085 -31.044 1.00 47.95 26 HIS B O 1
ATOM 2813 N N . LYS B 1 27 ? 21.117 27.378 -30.792 1.00 40.84 27 LYS B N 1
ATOM 2814 C CA . LYS B 1 27 ? 21.810 28.575 -31.250 1.00 44.02 27 LYS B CA 1
ATOM 2815 C C . LYS B 1 27 ? 21.990 29.607 -30.153 1.00 45.15 27 LYS B C 1
ATOM 2816 O O . LYS B 1 27 ? 23.106 30.095 -29.956 1.00 45.79 27 LYS B O 1
ATOM 2822 N N . ILE B 1 28 ? 20.927 29.949 -29.416 1.00 41.03 28 ILE B N 1
ATOM 2823 C CA . ILE B 1 28 ? 21.052 30.987 -28.397 1.00 42.46 28 ILE B CA 1
ATOM 2824 C C . ILE B 1 28 ? 21.895 30.493 -27.216 1.00 43.51 28 ILE B C 1
ATOM 2825 O O . ILE B 1 28 ? 22.514 31.295 -26.504 1.00 46.08 28 ILE B O 1
ATOM 2830 N N . THR B 1 29 ? 21.951 29.182 -26.996 1.00 41.75 29 THR B N 1
ATOM 2831 C CA . THR B 1 29 ? 22.726 28.607 -25.906 1.00 43.51 29 THR B CA 1
ATOM 2832 C C . THR B 1 29 ? 23.964 27.871 -26.406 1.00 50.18 29 THR B C 1
ATOM 2833 O O . THR B 1 29 ? 24.535 27.057 -25.670 1.00 47.49 29 THR B O 1
ATOM 2837 N N . LYS B 1 30 ? 24.378 28.119 -27.650 1.00 51.41 30 LYS B N 1
ATOM 2838 C CA . LYS B 1 30 ? 25.572 27.464 -28.163 1.00 54.53 30 LYS B CA 1
ATOM 2839 C C . LYS B 1 30 ? 26.777 27.920 -27.358 1.00 53.96 30 LYS B C 1
ATOM 2840 O O . LYS B 1 30 ? 26.854 29.063 -26.896 1.00 51.99 30 LYS B O 1
ATOM 2846 N N . GLY B 1 31 ? 27.720 27.019 -27.171 1.00 54.02 31 GLY B N 1
ATOM 2847 C CA . GLY B 1 31 ? 28.847 27.388 -26.345 1.00 58.68 31 GLY B CA 1
ATOM 2848 C C . GLY B 1 31 ? 28.577 27.412 -24.855 1.00 56.46 31 GLY B C 1
ATOM 2849 O O . GLY B 1 31 ? 29.492 27.729 -24.088 1.00 62.05 31 GLY B O 1
ATOM 2850 N N . LEU B 1 32 ? 27.352 27.132 -24.420 1.00 52.14 32 LEU B N 1
ATOM 2851 C CA . LEU B 1 32 ? 27.116 26.723 -23.046 1.00 51.35 32 LEU B CA 1
ATOM 2852 C C . LEU B 1 32 ? 27.293 25.213 -22.950 1.00 52.34 32 LEU B C 1
ATOM 2853 O O . LEU B 1 32 ? 27.164 24.485 -23.937 1.00 53.62 32 LEU B O 1
ATOM 2858 N N . LYS B 1 33 ? 27.616 24.750 -21.753 1.00 51.33 33 LYS B N 1
ATOM 2859 C CA . LYS B 1 33 ? 27.825 23.330 -21.527 1.00 53.47 33 LYS B CA 1
ATOM 2860 C C . LYS B 1 33 ? 26.486 22.645 -21.321 1.00 53.09 33 LYS B C 1
ATOM 2861 O O . LYS B 1 33 ? 25.651 23.114 -20.537 1.00 47.67 33 LYS B O 1
ATOM 2867 N N . GLY B 1 34 ? 26.297 21.530 -22.006 1.00 45.53 34 GLY B N 1
ATOM 2868 C CA . GLY B 1 34 ? 25.104 20.732 -21.856 1.00 49.67 34 GLY B CA 1
ATOM 2869 C C . GLY B 1 34 ? 24.104 20.977 -22.968 1.00 50.96 34 GLY B C 1
ATOM 2870 O O . GLY B 1 34 ? 24.388 21.604 -23.995 1.00 47.53 34 GLY B O 1
ATOM 2871 N N . ARG B 1 35 ? 22.902 20.451 -22.739 1.00 45.37 35 ARG B N 1
ATOM 2872 C CA . ARG B 1 35 ? 21.784 20.582 -23.658 1.00 45.99 35 ARG B CA 1
ATOM 2873 C C . ARG B 1 35 ? 20.700 21.439 -23.014 1.00 44.47 35 ARG B C 1
ATOM 2874 O O . ARG B 1 35 ? 20.475 21.361 -21.802 1.00 42.52 35 ARG B O 1
ATOM 2882 N N . TYR B 1 36 ? 20.036 22.258 -23.829 1.00 41.75 36 TYR B N 1
ATOM 2883 C CA . TYR B 1 36 ? 19.080 23.253 -23.355 1.00 40.40 36 TYR B CA 1
ATOM 2884 C C . TYR B 1 36 ? 17.785 23.110 -24.134 1.00 39.64 36 TYR B C 1
ATOM 2885 O O . TYR B 1 36 ? 17.808 22.968 -25.360 1.00 39.87 36 TYR B O 1
ATOM 2894 N N . PHE B 1 37 ? 16.666 23.142 -23.415 1.00 37.53 37 PHE B N 1
ATOM 2895 C CA . PHE B 1 37 ? 15.339 22.904 -23.963 1.00 35.78 37 PHE B CA 1
ATOM 2896 C C . PHE B 1 37 ? 14.394 23.983 -23.459 1.00 37.01 37 PHE B C 1
ATOM 2897 O O . PHE B 1 37 ? 14.397 24.319 -22.271 1.00 34.53 37 PHE B O 1
ATOM 2905 N N . ALA B 1 38 ? 13.584 24.523 -24.355 1.00 33.20 38 ALA B N 1
ATOM 2906 C CA . ALA B 1 38 ? 12.581 25.510 -23.974 1.00 36.02 38 ALA B CA 1
ATOM 2907 C C . ALA B 1 38 ? 11.219 24.835 -23.893 1.00 33.44 38 ALA B C 1
ATOM 2908 O O . ALA B 1 38 ? 10.808 24.145 -24.832 1.00 35.53 38 ALA B O 1
ATOM 2910 N N . LYS B 1 39 ? 10.548 25.003 -22.755 1.00 34.57 39 LYS B N 1
ATOM 2911 C CA . LYS B 1 39 ? 9.171 24.555 -22.548 1.00 33.30 39 LYS B CA 1
ATOM 2912 C C . LYS B 1 39 ? 8.242 25.681 -23.008 1.00 33.51 39 LYS B C 1
ATOM 2913 O O . LYS B 1 39 ? 8.212 26.758 -22.403 1.00 33.03 39 LYS B O 1
ATOM 2919 N N . LEU B 1 40 ? 7.496 25.448 -24.086 1.00 31.93 40 LEU B N 1
ATOM 2920 C CA . LEU B 1 40 ? 6.879 26.547 -24.847 1.00 35.65 40 LEU B CA 1
ATOM 2921 C C . LEU B 1 40 ? 5.420 26.721 -24.428 1.00 34.12 40 LEU B C 1
ATOM 2922 O O . LEU B 1 40 ? 4.486 26.286 -25.100 1.00 31.86 40 LEU B O 1
ATOM 2927 N N . GLU B 1 41 ? 5.230 27.414 -23.307 1.00 32.69 41 GLU B N 1
ATOM 2928 C CA . GLU B 1 41 ? 3.886 27.606 -22.776 1.00 34.74 41 GLU B CA 1
ATOM 2929 C C . GLU B 1 41 ? 3.035 28.548 -23.620 1.00 33.87 41 GLU B C 1
ATOM 2930 O O . GLU B 1 41 ? 1.816 28.561 -23.444 1.00 31.75 41 GLU B O 1
ATOM 2936 N N . ALA B 1 42 ? 3.629 29.296 -24.559 1.00 31.43 42 ALA B N 1
ATOM 2937 C CA . ALA B 1 42 ? 2.835 30.102 -25.483 1.00 34.38 42 ALA B CA 1
ATOM 2938 C C . ALA B 1 42 ? 2.036 29.265 -26.478 1.00 35.63 42 ALA B C 1
ATOM 2939 O O . ALA B 1 42 ? 1.203 29.824 -27.200 1.00 34.74 42 ALA B O 1
ATOM 2941 N N . PHE B 1 43 ? 2.247 27.947 -26.531 1.00 33.97 43 PHE B N 1
ATOM 2942 C CA . PHE B 1 43 ? 1.389 27.122 -27.369 1.00 30.93 43 PHE B CA 1
ATOM 2943 C C . PHE B 1 43 ? 0.050 26.802 -26.729 1.00 35.09 43 PHE B C 1
ATOM 2944 O O . PHE B 1 43 ? -0.817 26.253 -27.415 1.00 34.52 43 PHE B O 1
ATOM 2952 N N . ASN B 1 44 ? -0.138 27.096 -25.439 1.00 30.38 44 ASN B N 1
ATOM 2953 C CA . ASN B 1 44 ? -1.484 27.064 -24.884 1.00 31.32 44 ASN B CA 1
ATOM 2954 C C . ASN B 1 44 ? -2.387 27.974 -25.710 1.00 31.38 44 ASN B C 1
ATOM 2955 O O . ASN B 1 44 ? -1.939 28.970 -26.280 1.00 30.93 44 ASN B O 1
ATOM 2960 N N . VAL B 1 45 ? -3.670 27.624 -25.781 1.00 31.87 45 VAL B N 1
ATOM 2961 C CA . VAL B 1 45 ? -4.597 28.393 -26.611 1.00 32.79 45 VAL B CA 1
ATOM 2962 C C . VAL B 1 45 ? -4.655 29.861 -26.168 1.00 35.59 45 VAL B C 1
ATOM 2963 O O . VAL B 1 45 ? -4.818 30.760 -27.003 1.00 37.30 45 VAL B O 1
ATOM 2967 N N . GLY B 1 46 ? -4.495 30.131 -24.865 1.00 32.93 46 GLY B N 1
ATOM 2968 C CA . GLY B 1 46 ? -4.446 31.480 -24.325 1.00 35.28 46 GLY B CA 1
ATOM 2969 C C . GLY B 1 46 ? -3.090 32.143 -24.380 1.00 36.34 46 GLY B C 1
ATOM 2970 O O . GLY B 1 46 ? -2.935 33.254 -23.862 1.00 35.89 46 GLY B O 1
ATOM 2971 N N . HIS B 1 47 ? -2.098 31.473 -24.981 1.00 33.63 47 HIS B N 1
ATOM 2972 C CA . HIS B 1 47 ? -0.758 31.997 -25.250 1.00 33.80 47 HIS B CA 1
ATOM 2973 C C . HIS B 1 47 ? 0.060 32.258 -23.993 1.00 34.74 47 HIS B C 1
ATOM 2974 O O . HIS B 1 47 ? 1.026 33.032 -24.036 1.00 33.74 47 HIS B O 1
ATOM 2981 N N . SER B 1 48 ? -0.272 31.624 -22.870 1.00 30.68 48 SER B N 1
ATOM 2982 C CA . SER B 1 48 ? 0.624 31.681 -21.730 1.00 31.02 48 SER B CA 1
ATOM 2983 C C . SER B 1 48 ? 0.366 30.489 -20.824 1.00 33.81 48 SER B C 1
ATOM 2984 O O . SER B 1 48 ? -0.646 29.794 -20.943 1.00 30.40 48 SER B O 1
ATOM 2987 N N . ALA B 1 49 ? 1.303 30.283 -19.892 1.00 32.96 49 ALA B N 1
ATOM 2988 C CA . ALA B 1 49 ? 1.183 29.229 -18.889 1.00 30.48 49 ALA B CA 1
ATOM 2989 C C . ALA B 1 49 ? -0.047 29.397 -18.012 1.00 32.46 49 ALA B C 1
ATOM 2990 O O . ALA B 1 49 ? -0.499 28.419 -17.400 1.00 32.04 49 ALA B O 1
ATOM 2992 N N . LYS B 1 50 ? -0.592 30.618 -17.924 1.00 33.64 50 LYS B N 1
ATOM 2993 C CA . LYS B 1 50 ? -1.720 30.888 -17.039 1.00 32.49 50 LYS B CA 1
ATOM 2994 C C . LYS B 1 50 ? -2.997 30.209 -17.508 1.00 30.89 50 LYS B C 1
ATOM 2995 O O . LYS B 1 50 ? -3.960 30.151 -16.741 1.00 32.05 50 LYS B O 1
ATOM 3001 N N . ASP B 1 51 ? -3.030 29.703 -18.743 1.00 28.07 51 ASP B N 1
ATOM 3002 C CA . ASP B 1 51 ? -4.143 28.859 -19.159 1.00 30.90 51 ASP B CA 1
ATOM 3003 C C . ASP B 1 51 ? -4.350 27.713 -18.186 1.00 27.79 51 ASP B C 1
ATOM 3004 O O . ASP B 1 51 ? -5.489 27.367 -17.863 1.00 29.35 51 ASP B O 1
ATOM 3009 N N . ARG B 1 52 ? -3.255 27.102 -17.726 1.00 27.29 52 ARG B N 1
ATOM 3010 C CA . ARG B 1 52 ? -3.364 25.962 -16.816 1.00 32.09 52 ARG B CA 1
ATOM 3011 C C . ARG B 1 52 ? -3.953 26.381 -15.481 1.00 32.12 52 ARG B C 1
ATOM 3012 O O . ARG B 1 52 ? -4.753 25.646 -14.892 1.00 32.36 52 ARG B O 1
ATOM 3020 N N . VAL B 1 53 ? -3.560 27.554 -14.980 1.00 31.57 53 VAL B N 1
ATOM 3021 C CA . VAL B 1 53 ? -4.103 28.033 -13.712 1.00 31.24 53 VAL B CA 1
ATOM 3022 C C . VAL B 1 53 ? -5.597 28.289 -13.851 1.00 30.69 53 VAL B C 1
ATOM 3023 O O . VAL B 1 53 ? -6.401 27.890 -13.000 1.00 30.25 53 VAL B O 1
ATOM 3027 N N . ALA B 1 54 ? -5.982 28.981 -14.929 1.00 30.85 54 ALA B N 1
ATOM 3028 C CA . ALA B 1 54 ? -7.367 29.405 -15.106 1.00 31.24 54 ALA B CA 1
ATOM 3029 C C . ALA B 1 54 ? -8.292 28.208 -15.229 1.00 32.83 54 ALA B C 1
ATOM 3030 O O . ALA B 1 54 ? -9.388 28.190 -14.654 1.00 33.37 54 ALA B O 1
ATOM 3032 N N . LYS B 1 55 ? -7.887 27.218 -16.026 1.00 30.19 55 LYS B N 1
ATOM 3033 C CA . LYS B 1 55 ? -8.722 26.035 -16.204 1.00 33.13 55 LYS B CA 1
ATOM 3034 C C . LYS B 1 55 ? -8.861 25.276 -14.889 1.00 32.64 55 LYS B C 1
ATOM 3035 O O . LYS B 1 55 ? -9.966 24.869 -14.499 1.00 29.72 55 LYS B O 1
ATOM 3041 N N . TYR B 1 56 ? -7.749 25.111 -14.180 1.00 28.67 56 TYR B N 1
ATOM 3042 C CA . TYR B 1 56 ? -7.757 24.352 -12.941 1.00 33.38 56 TYR B CA 1
ATOM 3043 C C . TYR B 1 56 ? -8.600 25.047 -11.868 1.00 35.71 56 TYR B C 1
ATOM 3044 O O . TYR B 1 56 ? -9.378 24.398 -11.154 1.00 33.43 56 TYR B O 1
ATOM 3053 N N . ILE B 1 57 ? -8.469 26.368 -11.748 1.00 36.23 57 ILE B N 1
ATOM 3054 C CA . ILE B 1 57 ? -9.215 27.089 -10.718 1.00 34.12 57 ILE B CA 1
ATOM 3055 C C . ILE B 1 57 ? -10.692 27.186 -11.091 1.00 32.70 57 ILE B C 1
ATOM 3056 O O . ILE B 1 57 ? -11.569 27.041 -10.231 1.00 33.50 57 ILE B O 1
ATOM 3061 N N . VAL B 1 58 ? -11.001 27.392 -12.377 1.00 31.83 58 VAL B N 1
ATOM 3062 C CA . VAL B 1 58 ? -12.405 27.490 -12.782 1.00 31.72 58 VAL B CA 1
ATOM 3063 C C . VAL B 1 58 ? -13.105 26.145 -12.612 1.00 33.74 58 VAL B C 1
ATOM 3064 O O . VAL B 1 58 ? -14.235 26.076 -12.114 1.00 34.84 58 VAL B O 1
ATOM 3068 N N . GLU B 1 59 ? -12.458 25.057 -13.027 1.00 30.64 59 GLU B N 1
ATOM 3069 C CA . GLU B 1 59 ? -13.097 23.755 -12.874 1.00 38.15 59 GLU B CA 1
ATOM 3070 C C . GLU B 1 59 ? -13.259 23.383 -11.405 1.00 35.03 59 GLU B C 1
ATOM 3071 O O . GLU B 1 59 ? -14.286 22.817 -11.015 1.00 36.17 59 GLU B O 1
ATOM 3077 N N . ASP B 1 60 ? -12.264 23.704 -10.577 1.00 34.18 60 ASP B N 1
ATOM 3078 C CA . ASP B 1 60 ? -12.375 23.446 -9.145 1.00 37.30 60 ASP B CA 1
ATOM 3079 C C . ASP B 1 60 ? -13.577 24.171 -8.541 1.00 36.82 60 ASP B C 1
ATOM 3080 O O . ASP B 1 60 ? -14.348 23.584 -7.769 1.00 34.54 60 ASP B O 1
ATOM 3085 N N . ALA B 1 61 ? -13.744 25.455 -8.875 1.00 31.84 61 ALA B N 1
ATOM 3086 C CA . ALA B 1 61 ? -14.872 26.217 -8.353 1.00 33.00 61 ALA B CA 1
ATOM 3087 C C . ALA B 1 61 ? -16.191 25.676 -8.883 1.00 35.44 61 ALA B C 1
ATOM 3088 O O . ALA B 1 61 ? -17.182 25.597 -8.145 1.00 37.45 61 ALA B O 1
ATOM 3090 N N . GLU B 1 62 ? -16.237 25.318 -10.166 1.00 32.48 62 GLU B N 1
ATOM 3091 C CA . GLU B 1 62 ? -17.463 24.744 -10.705 1.00 33.64 62 GLU B CA 1
ATOM 3092 C C . GLU B 1 62 ? -17.841 23.472 -9.958 1.00 35.57 62 GLU B C 1
ATOM 3093 O O . GLU B 1 62 ? -19.023 23.213 -9.718 1.00 35.32 62 GLU B O 1
ATOM 3099 N N . ARG B 1 63 ? -16.848 22.667 -9.592 1.00 32.82 63 ARG B N 1
ATOM 3100 C CA . ARG B 1 63 ? -17.090 21.363 -8.994 1.00 38.16 63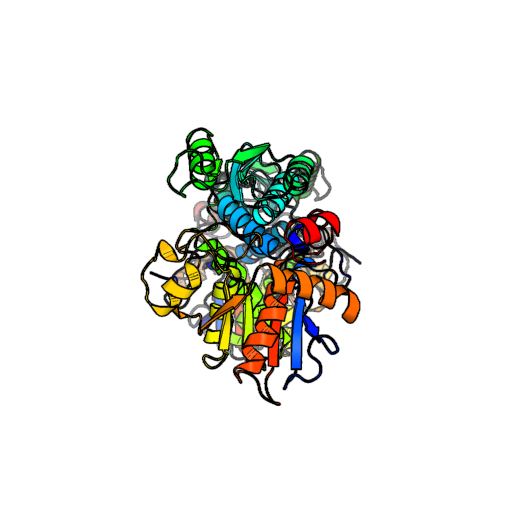 ARG B CA 1
ATOM 3101 C C . ARG B 1 63 ? -17.317 21.435 -7.496 1.00 39.98 63 ARG B C 1
ATOM 3102 O O . ARG B 1 63 ? -17.669 20.414 -6.890 1.00 39.19 63 ARG B O 1
ATOM 3110 N N . LYS B 1 64 ? -17.133 22.611 -6.894 1.00 35.61 64 LYS B N 1
ATOM 3111 C CA . LYS B 1 64 ? -17.420 22.821 -5.484 1.00 38.71 64 LYS B CA 1
ATOM 3112 C C . LYS B 1 64 ? -18.594 23.767 -5.273 1.00 37.72 64 LYS B C 1
ATOM 3113 O O . LYS B 1 64 ? -18.733 24.333 -4.190 1.00 39.12 64 LYS B O 1
ATOM 3119 N N . GLY B 1 65 ? -19.457 23.921 -6.280 1.00 35.71 65 GLY B N 1
ATOM 3120 C CA . GLY B 1 65 ? -20.654 24.725 -6.146 1.00 37.99 65 GLY B CA 1
ATOM 3121 C C . GLY B 1 65 ? -20.442 26.224 -6.124 1.00 42.26 65 GLY B C 1
ATOM 3122 O O . GLY B 1 65 ? -21.375 26.957 -5.783 1.00 42.61 65 GLY B O 1
ATOM 3123 N N . LEU B 1 66 ? -19.253 26.713 -6.488 1.00 39.41 66 LEU B N 1
ATOM 3124 C CA . LEU B 1 66 ? -18.942 28.137 -6.377 1.00 38.57 66 LEU B CA 1
ATOM 3125 C C . LEU B 1 66 ? -19.197 28.919 -7.662 1.00 40.37 66 LEU B C 1
ATOM 3126 O O . LEU B 1 66 ? -19.269 30.149 -7.615 1.00 41.63 66 LEU B O 1
ATOM 3131 N N . LEU B 1 67 ? -19.330 28.251 -8.800 1.00 37.71 67 LEU B N 1
ATOM 3132 C CA . LEU B 1 67 ? -19.634 28.916 -10.059 1.00 40.00 67 LEU B CA 1
ATOM 3133 C C . LEU B 1 67 ? -20.843 28.232 -10.670 1.00 42.84 67 LEU B C 1
ATOM 3134 O O . LEU B 1 67 ? -20.855 27.006 -10.810 1.00 42.79 67 LEU B O 1
ATOM 3139 N N . LYS B 1 68 ? -21.858 29.013 -10.999 1.00 41.69 68 LYS B N 1
ATOM 3140 C CA . LYS B 1 68 ? -23.096 28.524 -11.595 1.00 42.69 68 LYS B CA 1
ATOM 3141 C C . LYS B 1 68 ? -23.484 29.540 -12.652 1.00 42.44 68 LYS B C 1
ATOM 3142 O O . LYS B 1 68 ? -22.856 30.603 -12.721 1.00 40.86 68 LYS B O 1
ATOM 3148 N N . PRO B 1 69 ? -24.497 29.279 -13.480 1.00 42.40 69 PRO B N 1
ATOM 3149 C CA . PRO B 1 69 ? -25.031 30.351 -14.329 1.00 43.58 69 PRO B CA 1
ATOM 3150 C C . PRO B 1 69 ? -25.346 31.600 -13.506 1.00 47.04 69 PRO B C 1
ATOM 3151 O O . PRO B 1 69 ? -25.887 31.529 -12.400 1.00 44.39 69 PRO B O 1
ATOM 3155 N N . GLY B 1 70 ? -24.959 32.754 -14.039 1.00 46.24 70 GLY B N 1
ATOM 3156 C CA . GLY B 1 70 ? -25.089 33.995 -13.310 1.00 47.45 70 GLY B CA 1
ATOM 3157 C C . GLY B 1 70 ? -23.909 34.357 -12.432 1.00 45.92 70 GLY B C 1
ATOM 3158 O O . GLY B 1 70 ? -23.952 35.408 -11.772 1.00 46.24 70 GLY B O 1
ATOM 3159 N N . SER B 1 71 ? -22.854 33.543 -12.408 1.00 40.34 71 SER B N 1
ATOM 3160 C CA . SER B 1 71 ? -21.725 33.808 -11.524 1.00 40.59 71 SER B CA 1
ATOM 3161 C C . SER B 1 71 ? -20.685 34.698 -12.198 1.00 41.33 71 SER B C 1
ATOM 3162 O O . SER B 1 71 ? -20.657 34.857 -13.420 1.00 38.64 71 SER B O 1
ATOM 3165 N N . THR B 1 72 ? -19.797 35.249 -11.367 1.00 40.06 72 THR B N 1
ATOM 3166 C CA . THR B 1 72 ? -18.787 36.207 -11.786 1.00 39.07 72 THR B CA 1
ATOM 3167 C C . THR B 1 72 ? -17.419 35.769 -11.288 1.00 36.16 72 THR B C 1
ATOM 3168 O O . THR B 1 72 ? -17.278 35.342 -10.142 1.00 39.04 72 THR B O 1
ATOM 3172 N N . ILE B 1 73 ? -16.411 35.864 -12.150 1.00 36.00 73 ILE B N 1
ATOM 3173 C CA . ILE B 1 73 ? -15.030 35.590 -11.769 1.00 34.66 73 ILE B CA 1
ATOM 3174 C C . ILE B 1 73 ? -14.311 36.922 -11.657 1.00 36.03 73 ILE B C 1
ATOM 3175 O O . ILE B 1 73 ? -14.266 37.688 -12.627 1.00 37.72 73 ILE B O 1
ATOM 3180 N N . VAL B 1 74 ? -13.777 37.215 -10.472 1.00 34.24 74 VAL B N 1
ATOM 3181 C CA . VAL B 1 74 ? -13.020 38.435 -10.218 1.00 36.20 74 VAL B CA 1
ATOM 3182 C C . VAL B 1 74 ? -11.564 38.062 -9.983 1.00 35.22 74 VAL B C 1
ATOM 3183 O O . VAL B 1 74 ? -11.275 37.110 -9.252 1.00 35.81 74 VAL B O 1
ATOM 3187 N N . GLU B 1 75 ? -10.643 38.813 -10.589 1.00 33.87 75 GLU B N 1
ATOM 3188 C CA . GLU B 1 75 ? -9.235 38.525 -10.357 1.00 33.75 75 GLU B CA 1
ATOM 3189 C C . GLU B 1 75 ? -8.380 39.777 -10.500 1.00 32.73 75 GLU B C 1
ATOM 3190 O O . GLU B 1 75 ? -8.705 40.692 -11.259 1.00 33.96 75 GLU B O 1
ATOM 3196 N N . THR B 1 76 ? -7.261 39.777 -9.775 1.00 34.97 76 THR B N 1
ATOM 3197 C CA . THR B 1 76 ? -6.185 40.755 -9.908 1.00 36.57 76 THR B CA 1
ATOM 3198 C C . THR B 1 76 ? -5.134 40.210 -10.867 1.00 38.34 76 THR B C 1
ATOM 3199 O O . THR B 1 76 ? -4.595 39.122 -10.635 1.00 38.38 76 THR B O 1
ATOM 3203 N N . SER B 1 77 ? -4.806 40.968 -11.916 1.00 37.38 77 SER B N 1
ATOM 3204 C CA . SER B 1 77 ? -3.854 40.435 -12.884 1.00 38.70 77 SER B CA 1
ATOM 3205 C C . SER B 1 77 ? -3.171 41.560 -13.646 1.00 40.61 77 SER B C 1
ATOM 3206 O O . SER B 1 77 ? -3.792 42.576 -13.975 1.00 38.72 77 SER B O 1
ATOM 3209 N N . SER B 1 78 ? -1.893 41.344 -13.969 1.00 38.98 78 SER B N 1
ATOM 3210 C CA . SER B 1 78 ? -1.216 42.260 -14.879 1.00 41.71 78 SER B CA 1
ATOM 3211 C C . SER B 1 78 ? -1.467 41.937 -16.350 1.00 42.82 78 SER B C 1
ATOM 3212 O O . SER B 1 78 ? -1.077 42.733 -17.212 1.00 43.62 78 SER B O 1
ATOM 3215 N N . GLY B 1 79 ? -2.105 40.805 -16.662 1.00 38.19 79 GLY B N 1
ATOM 3216 C CA . GLY B 1 79 ? -2.540 40.551 -18.023 1.00 34.82 79 GLY B CA 1
ATOM 3217 C C . GLY B 1 79 ? -2.837 39.096 -18.338 1.00 33.88 79 GLY B C 1
ATOM 3218 O O . GLY B 1 79 ? -3.943 38.764 -18.781 1.00 34.32 79 GLY B O 1
ATOM 3219 N N . ASN B 1 80 ? -1.864 38.213 -18.106 1.00 29.88 80 ASN B N 1
ATOM 3220 C CA . ASN B 1 80 ? -1.975 36.848 -18.624 1.00 33.78 80 ASN B CA 1
ATOM 3221 C C . ASN B 1 80 ? -3.052 36.052 -17.889 1.00 34.31 80 ASN B C 1
ATOM 3222 O O . ASN B 1 80 ? -3.921 35.441 -18.525 1.00 33.95 80 ASN B O 1
ATOM 3227 N N . THR B 1 81 ? -3.012 36.037 -16.547 1.00 33.94 81 THR B N 1
ATOM 3228 C CA . THR B 1 81 ? -4.059 35.350 -15.791 1.00 31.75 81 THR B CA 1
ATOM 3229 C C . THR B 1 81 ? -5.429 35.916 -16.132 1.00 33.18 81 THR B C 1
ATOM 3230 O O . THR B 1 81 ? -6.388 35.160 -16.342 1.00 32.35 81 THR B O 1
ATOM 3234 N N . GLY B 1 82 ? -5.536 37.248 -16.216 1.00 32.80 82 GLY B N 1
ATOM 3235 C CA . GLY B 1 82 ? -6.803 37.848 -16.606 1.00 30.53 82 GLY B CA 1
ATOM 3236 C C . GLY B 1 82 ? -7.270 37.384 -17.969 1.00 32.31 82 GLY B C 1
ATOM 3237 O O . GLY B 1 82 ? -8.458 37.096 -18.170 1.00 32.01 82 GLY B O 1
ATOM 3238 N N . TYR B 1 83 ? -6.346 37.301 -18.927 1.00 29.00 83 TYR B N 1
ATOM 3239 C CA . TYR B 1 83 ? -6.699 36.844 -20.265 1.00 29.59 83 TYR B CA 1
ATOM 3240 C C . TYR B 1 83 ? -7.233 35.417 -20.232 1.00 30.21 83 TYR B C 1
ATOM 3241 O O . TYR B 1 83 ? -8.292 35.119 -20.791 1.00 29.67 83 TYR B O 1
ATOM 3250 N N . SER B 1 84 ? -6.494 34.513 -19.602 1.00 30.56 84 SER B N 1
ATOM 3251 C CA . SER B 1 84 ? -6.924 33.115 -19.563 1.00 31.58 84 SER B CA 1
ATOM 3252 C C . SER B 1 84 ? -8.278 32.966 -18.875 1.00 29.69 84 SER B C 1
ATOM 3253 O O . SER B 1 84 ? -9.149 32.231 -19.356 1.00 31.79 84 SER B O 1
ATOM 3256 N N . LEU B 1 85 ? -8.471 33.666 -17.752 1.00 31.08 85 LEU B N 1
ATOM 3257 C CA . LEU B 1 85 ? -9.751 33.634 -17.052 1.00 29.51 85 LEU B CA 1
ATOM 3258 C C . LEU B 1 85 ? -10.862 34.228 -17.902 1.00 34.14 85 LEU B C 1
ATOM 3259 O O . LEU B 1 85 ? -11.979 33.699 -17.930 1.00 32.47 85 LEU B O 1
ATOM 3264 N N . ALA B 1 86 ? -10.582 35.336 -18.601 1.00 32.85 86 ALA B N 1
ATOM 3265 C CA . ALA B 1 86 ? -11.611 35.926 -19.448 1.00 33.20 86 ALA B CA 1
ATOM 3266 C C . ALA B 1 86 ? -11.932 35.018 -20.629 1.00 34.94 86 ALA B C 1
ATOM 3267 O O . ALA B 1 86 ? -13.089 34.936 -21.066 1.00 32.54 86 ALA B O 1
ATOM 3269 N N . MET B 1 87 ? -10.914 34.352 -21.175 1.00 27.71 87 MET B N 1
ATOM 3270 C CA . MET B 1 87 ? -11.152 33.410 -22.262 1.00 30.44 87 MET B CA 1
ATOM 3271 C C . MET B 1 87 ? -12.115 32.312 -21.818 1.00 32.57 87 MET B C 1
ATOM 3272 O O . MET B 1 87 ? -13.134 32.050 -22.473 1.00 33.09 87 MET B O 1
ATOM 3277 N N . ILE B 1 88 ? -11.829 31.691 -20.673 1.00 29.56 88 ILE B N 1
ATOM 3278 C CA . ILE B 1 88 ? -12.685 30.619 -20.176 1.00 32.10 88 ILE B CA 1
ATOM 3279 C C . ILE B 1 88 ? -14.044 31.165 -19.733 1.00 34.80 88 ILE B C 1
ATOM 3280 O O . ILE B 1 88 ? -15.071 30.497 -19.903 1.00 32.70 88 ILE B O 1
ATOM 3285 N N . SER B 1 89 ? -14.086 32.394 -19.205 1.00 31.52 89 SER B N 1
ATOM 3286 C CA . SER B 1 89 ? -15.367 32.993 -18.830 1.00 35.17 89 SER B CA 1
ATOM 3287 C C . SER B 1 89 ? -16.232 33.237 -20.061 1.00 36.87 89 SER B C 1
ATOM 3288 O O . SER B 1 89 ? -17.444 32.990 -20.029 1.00 36.33 89 SER B O 1
ATOM 3291 N N . ALA B 1 90 ? -15.624 33.721 -21.155 1.00 34.34 90 ALA B N 1
ATOM 3292 C CA . ALA B 1 90 ? -16.360 33.875 -22.410 1.00 35.08 90 ALA B CA 1
ATOM 3293 C C . ALA B 1 90 ? -16.938 32.540 -22.865 1.00 35.80 90 ALA B C 1
ATOM 3294 O O . ALA B 1 90 ? -18.125 32.440 -23.190 1.00 36.86 90 ALA B O 1
ATOM 3296 N N . LEU B 1 91 ? -16.111 31.493 -22.866 1.00 34.52 91 LEU B N 1
ATOM 3297 C CA . LEU B 1 91 ? -16.570 30.170 -23.285 1.00 34.25 91 LEU B CA 1
ATOM 3298 C C . LEU B 1 91 ? -17.738 29.672 -22.431 1.00 36.13 91 LEU B C 1
ATOM 3299 O O . LEU B 1 91 ? -18.762 29.225 -22.962 1.00 33.68 91 LEU B O 1
ATOM 3304 N N . ARG B 1 92 ? -17.593 29.721 -21.103 1.00 35.86 92 ARG B N 1
ATOM 3305 C CA . ARG B 1 92 ? -18.535 29.072 -20.194 1.00 40.02 92 ARG B CA 1
ATOM 3306 C C . ARG B 1 92 ? -19.624 30.000 -19.683 1.00 40.59 92 ARG B C 1
ATOM 3307 O O . ARG B 1 92 ? -20.415 29.582 -18.834 1.00 40.73 92 ARG B O 1
ATOM 3315 N N . GLY B 1 93 ? -19.662 31.247 -20.141 1.00 38.60 93 GLY B N 1
ATOM 3316 C CA . GLY B 1 93 ? -20.759 32.131 -19.806 1.00 39.24 93 GLY B CA 1
ATOM 3317 C C . GLY B 1 93 ? -20.687 32.783 -18.442 1.00 41.39 93 GLY B C 1
ATOM 3318 O O . GLY B 1 93 ? -21.728 33.055 -17.842 1.00 42.89 93 GLY B O 1
ATOM 3319 N N . TYR B 1 94 ? -19.494 33.037 -17.922 1.00 37.19 94 TYR B N 1
ATOM 3320 C CA . TYR B 1 94 ? -19.360 33.736 -16.656 1.00 36.31 94 TYR B CA 1
ATOM 3321 C C . TYR B 1 94 ? -19.015 35.189 -16.925 1.00 41.56 94 TYR B C 1
ATOM 3322 O O . TYR B 1 94 ? -18.320 35.508 -17.897 1.00 37.16 94 TYR B O 1
ATOM 3331 N N . ARG B 1 95 ? -19.542 36.066 -16.081 1.00 40.87 95 ARG B N 1
ATOM 3332 C CA . ARG B 1 95 ? -19.067 37.437 -16.044 1.00 36.37 95 ARG B CA 1
ATOM 3333 C C . ARG B 1 95 ? -17.650 37.443 -15.481 1.00 36.62 95 ARG B C 1
ATOM 3334 O O . ARG B 1 95 ? -17.327 36.674 -14.577 1.00 37.67 95 ARG B O 1
ATOM 3342 N N . CYS B 1 96 ? -16.788 38.278 -16.051 1.00 35.69 96 CYS B N 1
ATOM 3343 C CA . CYS B 1 96 ? -15.379 38.309 -15.676 1.00 35.11 96 CYS B CA 1
ATOM 3344 C C . CYS B 1 96 ? -14.956 39.752 -15.450 1.00 33.81 96 CYS B C 1
ATOM 3345 O O . CYS B 1 96 ? -15.108 40.588 -16.347 1.00 37.02 96 CYS B O 1
ATOM 3348 N N . ILE B 1 97 ? -14.421 40.041 -14.266 1.00 36.38 97 ILE B N 1
ATOM 3349 C CA . ILE B 1 97 ? -14.013 41.398 -13.890 1.00 38.27 97 ILE B CA 1
ATOM 3350 C C . ILE B 1 97 ? -12.552 41.336 -13.481 1.00 32.26 97 ILE B C 1
ATOM 3351 O O . ILE B 1 97 ? -12.191 40.573 -12.579 1.00 33.20 97 ILE B O 1
ATOM 3356 N N . ILE B 1 98 ? -11.715 42.137 -14.131 1.00 31.71 98 ILE B N 1
ATOM 3357 C CA . ILE B 1 98 ? -10.273 42.085 -13.924 1.00 32.73 98 ILE B CA 1
ATOM 3358 C C . ILE B 1 98 ? -9.800 43.443 -13.421 1.00 36.10 98 ILE B C 1
ATOM 3359 O O . ILE B 1 98 ? -10.084 44.472 -14.038 1.00 37.20 98 ILE B O 1
ATOM 3364 N N . ALA B 1 99 ? -9.072 43.439 -12.314 1.00 32.67 99 ALA B N 1
ATOM 3365 C CA . ALA B 1 99 ? -8.342 44.615 -11.873 1.00 38.52 99 ALA B CA 1
ATOM 3366 C C . ALA B 1 99 ? -6.905 44.497 -12.365 1.00 38.20 99 ALA B C 1
ATOM 3367 O O . ALA B 1 99 ? -6.186 43.568 -11.979 1.00 35.25 99 ALA B O 1
ATOM 3369 N N . ILE B 1 100 ? -6.497 45.438 -13.213 1.00 33.41 100 ILE B N 1
ATOM 3370 C CA . ILE B 1 100 ? -5.160 45.495 -13.781 1.00 36.68 100 ILE B CA 1
ATOM 3371 C C . ILE B 1 100 ? -4.532 46.835 -13.407 1.00 42.14 100 ILE B C 1
ATOM 3372 O O . ILE B 1 100 ? -5.233 47.831 -13.193 1.00 40.97 100 ILE B O 1
ATOM 3377 N N . SER B 1 101 ? -3.207 46.860 -13.310 1.00 40.54 101 SER B N 1
ATOM 3378 C CA . SER B 1 101 ? -2.506 48.093 -12.977 1.00 39.46 101 SER B CA 1
ATOM 3379 C C . SER B 1 101 ? -2.008 48.769 -14.249 1.00 45.33 101 SER B C 1
ATOM 3380 O O . SER B 1 101 ? -1.853 48.135 -15.299 1.00 42.89 101 SER B O 1
ATOM 3383 N N . ASP B 1 102 ? -1.756 50.078 -14.154 1.00 44.13 102 ASP B N 1
ATOM 3384 C CA . ASP B 1 102 ? -1.365 50.823 -15.345 1.00 44.18 102 ASP B CA 1
ATOM 3385 C C . ASP B 1 102 ? 0.121 50.678 -15.667 1.00 41.90 102 ASP B C 1
ATOM 3386 O O . ASP B 1 102 ? 0.619 51.357 -16.566 1.00 43.66 102 ASP B O 1
ATOM 3391 N N . LYS B 1 103 ? 0.827 49.794 -14.962 1.00 39.65 103 LYS B N 1
ATOM 3392 C CA . LYS B 1 103 ? 2.106 49.308 -15.459 1.00 43.07 103 LYS B CA 1
ATOM 3393 C C . LYS B 1 103 ? 1.928 48.505 -16.752 1.00 47.85 103 LYS B C 1
ATOM 3394 O O . LYS B 1 103 ? 2.833 48.473 -17.593 1.00 45.38 103 LYS B O 1
ATOM 3400 N N . SER B 1 104 ? 0.774 47.866 -16.936 1.00 41.46 104 SER B N 1
ATOM 3401 C CA . SER B 1 104 ? 0.521 47.094 -18.148 1.00 46.39 104 SER B CA 1
ATOM 3402 C C . SER B 1 104 ? 0.156 48.014 -19.308 1.00 46.22 104 SER B C 1
ATOM 3403 O O . SER B 1 104 ? -0.545 49.014 -19.126 1.00 45.34 104 SER B O 1
ATOM 3406 N N . SER B 1 105 ? 0.629 47.669 -20.505 1.00 47.31 105 SER B N 1
ATOM 3407 C CA . SER B 1 105 ? 0.296 48.460 -21.688 1.00 51.40 105 SER B CA 1
ATOM 3408 C C . SER B 1 105 ? -1.195 48.361 -21.998 1.00 49.12 105 SER B C 1
ATOM 3409 O O . SER B 1 105 ? -1.882 47.428 -21.572 1.00 45.91 105 SER B O 1
ATOM 3412 N N . HIS B 1 106 ? -1.694 49.339 -22.765 1.00 51.09 106 HIS B N 1
ATOM 3413 C CA . HIS B 1 106 ? -3.128 49.440 -23.041 1.00 53.45 106 HIS B CA 1
ATOM 3414 C C . HIS B 1 106 ? -3.666 48.280 -23.877 1.00 54.62 106 HIS B C 1
ATOM 3415 O O . HIS B 1 106 ? -4.878 48.034 -23.865 1.00 55.61 106 HIS B O 1
ATOM 3422 N N . ASP B 1 107 ? -2.816 47.577 -24.622 1.00 50.55 107 ASP B N 1
ATOM 3423 C CA . ASP B 1 107 ? -3.329 46.494 -25.458 1.00 54.94 107 ASP B CA 1
ATOM 3424 C C . ASP B 1 107 ? -3.765 45.294 -24.620 1.00 50.76 107 ASP B C 1
ATOM 3425 O O . ASP B 1 107 ? -4.701 44.581 -25.004 1.00 47.36 107 ASP B O 1
ATOM 3430 N N . LYS B 1 108 ? -3.097 45.046 -23.486 1.00 50.54 108 LYS B N 1
ATOM 3431 C CA . LYS B 1 108 ? -3.590 44.035 -22.550 1.00 53.75 108 LYS B CA 1
ATOM 3432 C C . LYS B 1 108 ? -5.016 44.352 -22.119 1.00 47.40 108 LYS B C 1
ATOM 3433 O O . LYS B 1 108 ? -5.870 43.463 -22.070 1.00 49.62 108 LYS B O 1
ATOM 3439 N N . VAL B 1 109 ? -5.295 45.625 -21.830 1.00 47.33 109 VAL B N 1
ATOM 3440 C CA . VAL B 1 109 ? -6.651 46.037 -21.480 1.00 45.75 109 VAL B CA 1
ATOM 3441 C C . VAL B 1 109 ? -7.613 45.725 -22.614 1.00 45.41 109 VAL B C 1
ATOM 3442 O O . VAL B 1 109 ? -8.729 45.236 -22.387 1.00 46.62 109 VAL B O 1
ATOM 3446 N N . GLU B 1 110 ? -7.206 46.014 -23.855 1.00 42.40 110 GLU B N 1
ATOM 3447 C CA . GLU B 1 110 ? -8.120 45.819 -24.970 1.00 43.56 110 GLU B CA 1
ATOM 3448 C C . GLU B 1 110 ? -8.242 44.345 -25.348 1.00 40.54 110 GLU B C 1
ATOM 3449 O O . GLU B 1 110 ? -9.261 43.937 -25.912 1.00 39.98 110 GLU B O 1
ATOM 3455 N N . MET B 1 111 ? -7.225 43.534 -25.059 1.00 41.15 111 MET B N 1
ATOM 3456 C CA . MET B 1 111 ? -7.390 42.091 -25.207 1.00 44.33 111 MET B CA 1
ATOM 3457 C C . MET B 1 111 ? -8.421 41.567 -24.221 1.00 42.14 111 MET B C 1
ATOM 3458 O O . MET B 1 111 ? -9.311 40.791 -24.587 1.00 37.90 111 MET B O 1
ATOM 3463 N N . LEU B 1 112 ? -8.303 41.973 -22.951 1.00 39.20 112 LEU B N 1
ATOM 3464 C CA . LEU B 1 112 ? -9.282 41.560 -21.950 1.00 39.38 112 LEU B CA 1
ATOM 3465 C C . LEU B 1 112 ? -10.680 41.983 -22.367 1.00 39.30 112 LEU B C 1
ATOM 3466 O O . LEU B 1 112 ? -11.643 41.212 -22.256 1.00 39.35 112 LEU B O 1
ATOM 3471 N N . GLN B 1 113 ? -10.806 43.214 -22.861 1.00 38.19 113 GLN B N 1
ATOM 3472 C CA . GLN B 1 113 ? -12.110 43.693 -23.287 1.00 37.64 113 GLN B CA 1
ATOM 3473 C C . GLN B 1 113 ? -12.594 42.976 -24.542 1.00 40.88 113 GLN B C 1
ATOM 3474 O O . GLN B 1 113 ? -13.794 42.730 -24.672 1.00 37.74 113 GLN B O 1
ATOM 3480 N N . ALA B 1 114 ? -11.688 42.576 -25.443 1.00 40.46 114 ALA B N 1
ATOM 3481 C CA . ALA B 1 114 ? -12.046 41.785 -26.619 1.00 39.39 114 ALA B CA 1
ATOM 3482 C C . ALA B 1 114 ? -12.264 40.317 -26.282 1.00 49.50 114 ALA B C 1
ATOM 3483 O O . ALA B 1 114 ? -12.123 39.461 -27.155 1.00 61.58 114 ALA B O 1
ATOM 3485 N N . LEU B 1 115 ? -12.452 40.008 -25.016 1.00 38.58 115 LEU B N 1
ATOM 3486 C CA . LEU B 1 115 ? -12.962 38.715 -24.605 1.00 40.00 115 LEU B CA 1
ATOM 3487 C C . LEU B 1 115 ? -14.208 38.907 -23.761 1.00 41.45 115 LEU B C 1
ATOM 3488 O O . LEU B 1 115 ? -14.764 37.918 -23.272 1.00 42.36 115 LEU B O 1
ATOM 3493 N N . GLY B 1 116 ? -14.660 40.150 -23.583 1.00 36.77 116 GLY B N 1
ATOM 3494 C CA . GLY B 1 116 ? -15.840 40.462 -22.814 1.00 41.79 116 GLY B CA 1
ATOM 3495 C C . GLY B 1 116 ? -15.600 40.759 -21.350 1.00 38.82 116 GLY B C 1
ATOM 3496 O O . GLY B 1 116 ? -16.574 40.918 -20.607 1.00 40.94 116 GLY B O 1
ATOM 3497 N N . ALA B 1 117 ? -14.349 40.842 -20.908 1.00 36.13 117 ALA B N 1
ATOM 3498 C CA . ALA B 1 117 ? -14.078 41.143 -19.512 1.00 36.59 117 ALA B CA 1
ATOM 3499 C C . ALA B 1 117 ? -14.269 42.634 -19.211 1.00 41.81 117 ALA B C 1
ATOM 3500 O O . ALA B 1 117 ? -14.030 43.499 -20.059 1.00 37.78 117 ALA B O 1
ATOM 3502 N N . GLU B 1 118 ? -14.707 42.926 -17.984 1.00 38.56 118 GLU B N 1
ATOM 3503 C CA . GLU B 1 118 ? -14.760 44.292 -17.477 1.00 41.34 118 GLU B CA 1
ATOM 3504 C C . GLU B 1 118 ? -13.457 44.570 -16.747 1.00 37.22 118 GLU B C 1
ATOM 3505 O O . GLU B 1 118 ? -13.076 43.810 -15.857 1.00 41.04 118 GLU B O 1
ATOM 3511 N N . VAL B 1 119 ? -12.765 45.634 -17.136 1.00 36.59 119 VAL B N 1
ATOM 3512 C CA . VAL B 1 119 ? -11.416 45.908 -16.654 1.00 39.10 119 VAL B CA 1
ATOM 3513 C C . VAL B 1 119 ? -11.438 47.165 -15.795 1.00 39.71 119 VAL B C 1
ATOM 3514 O O . VAL B 1 119 ? -12.005 48.189 -16.192 1.00 41.49 119 VAL B O 1
ATOM 3518 N N . HIS B 1 120 ? -10.816 47.085 -14.628 1.00 37.14 120 HIS B N 1
ATOM 3519 C CA . HIS B 1 120 ? -10.634 48.225 -13.737 1.00 38.54 120 HIS B CA 1
ATOM 3520 C C . HIS B 1 120 ? -9.150 48.554 -13.708 1.00 39.04 120 HIS B C 1
ATOM 3521 O O . HIS B 1 120 ? -8.345 47.755 -13.222 1.00 38.42 120 HIS B O 1
ATOM 3528 N N . LEU B 1 121 ? -8.792 49.720 -14.245 1.00 39.90 121 LEU B N 1
ATOM 3529 C CA . LEU B 1 121 ? -7.408 50.175 -14.242 1.00 43.84 121 LEU B CA 1
ATOM 3530 C C . LEU B 1 121 ? -7.078 50.816 -12.893 1.00 47.40 121 LEU B C 1
ATOM 3531 O O . LEU B 1 121 ? -7.866 51.603 -12.357 1.00 47.47 121 LEU B O 1
ATOM 3536 N N . CYS B 1 122 ? -5.923 50.458 -12.338 1.00 44.70 122 CYS B N 1
ATOM 3537 C CA . CYS B 1 122 ? -5.490 50.870 -11.012 1.00 41.81 122 CYS B CA 1
ATOM 3538 C C . CYS B 1 122 ? -4.095 51.466 -11.081 1.00 47.08 122 CYS B C 1
ATOM 3539 O O . CYS B 1 122 ? -3.277 51.052 -11.910 1.00 42.96 122 CYS B O 1
ATOM 3542 N N . PRO B 1 123 ? -3.793 52.436 -10.216 1.00 47.38 123 PRO B N 1
ATOM 3543 C CA . PRO B 1 123 ? -2.425 52.974 -10.156 1.00 44.74 123 PRO B CA 1
ATOM 3544 C C . PRO B 1 123 ? -1.429 51.899 -9.749 1.00 44.45 123 PRO B C 1
ATOM 3545 O O . PRO B 1 123 ? -1.658 51.137 -8.808 1.00 44.31 123 PRO B O 1
ATOM 3549 N N . ALA B 1 124 ? -0.303 51.849 -10.462 1.00 47.58 124 ALA B N 1
ATOM 3550 C CA . ALA B 1 124 ? 0.681 50.797 -10.218 1.00 48.13 124 ALA B CA 1
ATOM 3551 C C . ALA B 1 124 ? 1.481 51.059 -8.946 1.00 50.91 124 ALA B C 1
ATOM 3552 O O . ALA B 1 124 ? 1.687 50.151 -8.129 1.00 44.84 124 ALA B O 1
ATOM 3554 N N . ASN B 1 125 ? 1.966 52.289 -8.767 1.00 47.13 125 ASN B N 1
ATOM 3555 C CA . ASN B 1 125 ? 2.930 52.567 -7.699 1.00 52.35 125 ASN B CA 1
ATOM 3556 C C . ASN B 1 125 ? 2.211 53.039 -6.435 1.00 48.47 125 ASN B C 1
ATOM 3557 O O . ASN B 1 125 ? 2.373 54.157 -5.957 1.00 52.85 125 ASN B O 1
ATOM 3562 N N . VAL B 1 126 ? 1.383 52.134 -5.913 1.00 45.71 126 VAL B N 1
ATOM 3563 C CA . VAL B 1 126 ? 0.784 52.243 -4.592 1.00 43.54 126 VAL B CA 1
ATOM 3564 C C . VAL B 1 126 ? 1.113 50.955 -3.860 1.00 46.93 126 VAL B C 1
ATOM 3565 O O . VAL B 1 126 ? 1.407 49.926 -4.475 1.00 46.01 126 VAL B O 1
ATOM 3569 N N . ALA B 1 127 ? 1.046 51.014 -2.533 1.00 39.92 127 ALA B N 1
ATOM 3570 C CA . ALA B 1 127 ? 1.320 49.836 -1.725 1.00 40.89 127 ALA B CA 1
ATOM 3571 C C . ALA B 1 127 ? 0.243 48.767 -1.945 1.00 40.19 127 ALA B C 1
ATOM 3572 O O . ALA B 1 127 ? -0.902 49.082 -2.277 1.00 40.18 127 ALA B O 1
ATOM 3574 N N . PRO B 1 128 ? 0.587 47.491 -1.774 1.00 41.56 128 PRO B N 1
ATOM 3575 C CA . PRO B 1 128 ? -0.419 46.434 -2.006 1.00 44.75 128 PRO B CA 1
ATOM 3576 C C . PRO B 1 128 ? -1.689 46.601 -1.182 1.00 47.17 128 PRO B C 1
ATOM 3577 O O . PRO B 1 128 ? -2.787 46.310 -1.676 1.00 45.76 128 PRO B O 1
ATOM 3581 N N . ASP B 1 129 ? -1.567 47.078 0.060 1.00 45.69 129 ASP B N 1
ATOM 3582 C CA . ASP B 1 129 ? -2.703 47.301 0.949 1.00 49.52 129 ASP B CA 1
ATOM 3583 C C . ASP B 1 129 ? -3.396 48.636 0.736 1.00 44.41 129 ASP B C 1
ATOM 3584 O O . ASP B 1 129 ? -4.427 48.873 1.374 1.00 43.37 129 ASP B O 1
ATOM 3589 N N . ASP B 1 130 ? -2.838 49.518 -0.089 1.00 43.39 130 ASP B N 1
ATOM 3590 C CA . ASP B 1 130 ? -3.524 50.754 -0.447 1.00 41.91 130 ASP B CA 1
ATOM 3591 C C . ASP B 1 130 ? -4.843 50.385 -1.125 1.00 44.94 130 ASP B C 1
ATOM 3592 O O . ASP B 1 130 ? -4.842 49.561 -2.047 1.00 47.08 130 ASP B O 1
ATOM 3597 N N . PRO B 1 131 ? -5.978 50.919 -0.668 1.00 45.47 131 PRO B N 1
ATOM 3598 C CA . PRO B 1 131 ? -7.265 50.555 -1.293 1.00 43.92 131 PRO B CA 1
ATOM 3599 C C . PRO B 1 131 ? -7.335 50.820 -2.785 1.00 44.07 131 PRO B C 1
ATOM 3600 O O . PRO B 1 131 ? -8.250 50.306 -3.447 1.00 44.03 131 PRO B O 1
ATOM 3604 N N . ARG B 1 132 ? -6.417 51.612 -3.340 1.00 42.36 132 ARG B N 1
ATOM 3605 C CA . ARG B 1 132 ? -6.412 51.858 -4.775 1.00 43.15 132 ARG B CA 1
ATOM 3606 C C . ARG B 1 132 ? -5.711 50.756 -5.565 1.00 39.17 132 ARG B C 1
ATOM 3607 O O . ARG B 1 132 ? -5.845 50.728 -6.788 1.00 40.44 132 ARG B O 1
ATOM 3615 N N . SER B 1 133 ? -4.958 49.876 -4.909 1.00 39.35 133 SER B N 1
ATOM 3616 C CA . SER B 1 133 ? -4.173 48.881 -5.623 1.00 42.39 133 SER B CA 1
ATOM 3617 C C . SER B 1 133 ? -5.082 47.905 -6.360 1.00 40.76 133 SER B C 1
ATOM 3618 O O . SER B 1 133 ? -6.265 47.758 -6.051 1.00 38.78 133 SER B O 1
ATOM 3621 N N . TYR B 1 134 ? -4.516 47.243 -7.369 1.00 39.63 134 TYR B N 1
ATOM 3622 C CA . TYR B 1 134 ? -5.328 46.275 -8.089 1.00 40.82 134 TYR B CA 1
ATOM 3623 C C . TYR B 1 134 ? -5.603 45.044 -7.238 1.00 38.33 134 TYR B C 1
ATOM 3624 O O . TYR B 1 134 ? -6.567 44.335 -7.512 1.00 40.67 134 TYR B O 1
ATOM 3633 N N . TYR B 1 135 ? -4.838 44.820 -6.164 1.00 38.17 135 TYR B N 1
ATOM 3634 C CA . TYR B 1 135 ? -5.232 43.789 -5.206 1.00 40.71 135 TYR B CA 1
ATOM 3635 C C . TYR B 1 135 ? -6.509 44.184 -4.473 1.00 45.81 135 TYR B C 1
ATOM 3636 O O . TYR B 1 135 ? -7.469 43.407 -4.409 1.00 44.37 135 TYR B O 1
ATOM 3645 N N . GLU B 1 136 ? -6.525 45.385 -3.883 1.00 44.04 136 GLU B N 1
ATOM 3646 C CA . GLU B 1 136 ? -7.638 45.763 -3.020 1.00 42.74 136 GLU B CA 1
ATOM 3647 C C . GLU B 1 136 ? -8.882 46.106 -3.820 1.00 40.58 136 GLU B C 1
ATOM 3648 O O . GLU B 1 136 ? -10.002 45.879 -3.349 1.00 40.82 136 GLU B O 1
ATOM 3654 N N . VAL B 1 137 ? -8.713 46.656 -5.023 1.00 40.34 137 VAL B N 1
ATOM 3655 C CA . VAL B 1 137 ? -9.869 46.949 -5.864 1.00 40.42 137 VAL B CA 1
ATOM 3656 C C . VAL B 1 137 ? -10.618 45.664 -6.210 1.00 41.08 137 VAL B C 1
ATOM 3657 O O . VAL B 1 137 ? -11.854 45.606 -6.146 1.00 42.53 137 VAL B O 1
ATOM 3661 N N . ALA B 1 138 ? -9.888 44.609 -6.565 1.00 40.35 138 ALA B N 1
ATOM 3662 C CA . ALA B 1 138 ? -10.554 43.362 -6.931 1.00 41.26 138 ALA B CA 1
ATOM 3663 C C . ALA B 1 138 ? -11.254 42.734 -5.729 1.00 42.03 138 ALA B C 1
ATOM 3664 O O . ALA B 1 138 ? -12.396 42.271 -5.846 1.00 39.36 138 ALA B O 1
ATOM 3666 N N . LYS B 1 139 ? -10.591 42.717 -4.562 1.00 43.54 139 LYS B N 1
ATOM 3667 C CA . LYS B 1 139 ? -11.230 42.213 -3.344 1.00 43.76 139 LYS B CA 1
ATOM 3668 C C . LYS B 1 139 ? -12.524 42.955 -3.046 1.00 42.41 139 LYS B C 1
ATOM 3669 O O . LYS B 1 139 ? -13.527 42.342 -2.664 1.00 44.03 139 LYS B O 1
ATOM 3675 N N . ARG B 1 140 ? -12.513 44.278 -3.207 1.00 42.01 140 ARG B N 1
ATOM 3676 C CA . ARG B 1 140 ? -13.717 45.072 -3.000 1.00 44.52 140 ARG B CA 1
ATOM 3677 C C . ARG B 1 140 ? -14.792 44.695 -4.005 1.00 46.01 140 ARG B C 1
ATOM 3678 O O . ARG B 1 140 ? -15.945 44.451 -3.634 1.00 49.64 140 ARG B O 1
ATOM 3686 N N . ILE B 1 141 ? -14.436 44.653 -5.294 1.00 42.72 141 ILE B N 1
ATOM 3687 C CA . ILE B 1 141 ? -15.408 44.261 -6.316 1.00 42.40 141 ILE B CA 1
ATOM 3688 C C . ILE B 1 141 ? -16.018 42.907 -5.980 1.00 42.77 141 ILE B C 1
ATOM 3689 O O . ILE B 1 141 ? -17.231 42.695 -6.121 1.00 43.02 141 ILE B O 1
ATOM 3694 N N . HIS B 1 142 ? -15.188 41.972 -5.519 1.00 42.22 142 HIS B N 1
ATOM 3695 C CA . HIS B 1 142 ? -15.692 40.658 -5.137 1.00 43.15 142 HIS B CA 1
ATOM 3696 C C . HIS B 1 142 ? -16.697 40.776 -3.999 1.00 48.13 142 HIS B C 1
ATOM 3697 O O . HIS B 1 142 ? -17.792 40.200 -4.058 1.00 46.44 142 HIS B O 1
ATOM 3704 N N . ASN B 1 143 ? -16.356 41.556 -2.966 1.00 44.98 143 ASN B N 1
ATOM 3705 C CA . ASN B 1 143 ? -17.262 41.724 -1.829 1.00 49.17 143 ASN B CA 1
ATOM 3706 C C . ASN B 1 143 ? -18.587 42.349 -2.241 1.00 47.85 143 ASN B C 1
ATOM 3707 O O . ASN B 1 143 ? -19.629 42.002 -1.683 1.00 49.15 143 ASN B O 1
ATOM 3712 N N . GLU B 1 144 ? -18.574 43.235 -3.233 1.00 48.30 144 GLU B N 1
ATOM 3713 C CA . GLU B 1 144 ? -19.776 43.905 -3.712 1.00 48.15 144 GLU B CA 1
ATOM 3714 C C . GLU B 1 144 ? -20.541 43.119 -4.768 1.00 52.93 144 GLU B C 1
ATOM 3715 O O . GLU B 1 144 ? -21.652 43.522 -5.132 1.00 54.42 144 GLU B O 1
ATOM 3721 N N . THR B 1 145 ? -19.984 42.030 -5.290 1.00 49.31 145 THR B N 1
ATOM 3722 C CA . THR B 1 145 ? -20.652 41.291 -6.353 1.00 48.99 145 THR B CA 1
ATOM 3723 C C . THR B 1 145 ? -21.203 39.994 -5.779 1.00 48.38 145 THR B C 1
ATOM 3724 O O . THR B 1 145 ? -20.450 39.183 -5.216 1.00 49.22 145 THR B O 1
ATOM 3728 N N . PRO B 1 146 ? -22.507 39.780 -5.857 1.00 51.56 146 PRO B N 1
ATOM 3729 C CA . PRO B 1 146 ? -23.057 38.495 -5.429 1.00 52.77 146 PRO B CA 1
ATOM 3730 C C . PRO B 1 146 ? -22.718 37.414 -6.438 1.00 48.72 146 PRO B C 1
ATOM 3731 O O . PRO B 1 146 ? -22.631 37.663 -7.644 1.00 49.77 146 PRO B O 1
ATOM 3735 N N . ASN B 1 147 ? -22.518 36.202 -5.925 1.00 48.00 147 ASN B N 1
ATOM 3736 C CA . ASN B 1 147 ? -22.265 35.028 -6.761 1.00 46.77 147 ASN B CA 1
ATOM 3737 C C . ASN B 1 147 ? -20.964 35.193 -7.541 1.00 46.63 147 ASN B C 1
ATOM 3738 O O . ASN B 1 147 ? -20.887 34.918 -8.739 1.00 42.24 147 ASN B O 1
ATOM 3743 N N . SER B 1 148 ? -19.938 35.667 -6.851 1.00 44.58 148 SER B N 1
ATOM 3744 C CA . SER B 1 148 ? -18.633 35.876 -7.433 1.00 42.30 148 SER B CA 1
ATOM 3745 C C . SER B 1 148 ? -17.605 35.091 -6.635 1.00 41.12 148 SER B C 1
ATOM 3746 O O . SER B 1 148 ? -17.836 34.715 -5.486 1.00 42.38 148 SER B O 1
ATOM 3749 N N . ILE B 1 149 ? -16.472 34.822 -7.276 1.00 38.92 149 ILE B N 1
ATOM 3750 C CA . ILE B 1 149 ? -15.281 34.328 -6.612 1.00 38.63 149 ILE B CA 1
ATOM 3751 C C . ILE B 1 149 ? -14.167 35.318 -6.895 1.00 38.57 149 ILE B C 1
ATOM 3752 O O . ILE B 1 149 ? -14.204 36.069 -7.876 1.00 36.78 149 ILE B O 1
ATOM 3757 N N . TYR B 1 150 ? -13.161 35.300 -6.030 1.00 36.87 150 TYR B N 1
ATOM 3758 C CA . TYR B 1 150 ? -11.940 36.071 -6.227 1.00 41.39 150 TYR B CA 1
ATOM 3759 C C . TYR B 1 150 ? -10.793 35.079 -6.344 1.00 38.82 150 TYR B C 1
ATOM 3760 O O . TYR B 1 150 ? -10.453 34.407 -5.370 1.00 39.60 150 TYR B O 1
ATOM 3769 N N . VAL B 1 151 ? -10.206 34.982 -7.540 1.00 40.92 151 VAL B N 1
ATOM 3770 C CA . VAL B 1 151 ? -9.208 33.945 -7.800 1.00 37.97 151 VAL B CA 1
ATOM 3771 C C . VAL B 1 151 ? -8.011 34.102 -6.864 1.00 37.41 151 VAL B C 1
ATOM 3772 O O . VAL B 1 151 ? -7.593 33.144 -6.200 1.00 38.18 151 VAL B O 1
ATOM 3776 N N . ASN B 1 152 ? -7.445 35.312 -6.799 1.00 36.46 152 ASN B N 1
ATOM 3777 C CA . ASN B 1 152 ? -6.336 35.648 -5.895 1.00 37.89 152 ASN B CA 1
ATOM 3778 C C . ASN B 1 152 ? -5.138 34.715 -6.095 1.00 37.31 152 ASN B C 1
ATOM 3779 O O . ASN B 1 152 ? -4.667 34.060 -5.166 1.00 35.35 152 ASN B O 1
ATOM 3784 N N . GLN B 1 153 ? -4.639 34.696 -7.337 1.00 36.48 153 GLN B N 1
ATOM 3785 C CA . GLN B 1 153 ? -3.564 33.790 -7.738 1.00 35.22 153 GLN B CA 1
ATOM 3786 C C . GLN B 1 153 ? -2.342 33.878 -6.830 1.00 37.08 153 GLN B C 1
ATOM 3787 O O . GLN B 1 153 ? -1.631 32.882 -6.652 1.00 33.65 153 GLN B O 1
ATOM 3793 N N . TYR B 1 154 ? -2.065 35.060 -6.264 1.00 37.93 154 TYR B N 1
ATOM 3794 C CA . TYR B 1 154 ? -0.882 35.221 -5.415 1.00 37.23 154 TYR B CA 1
ATOM 3795 C C . TYR B 1 154 ? -0.984 34.379 -4.148 1.00 37.41 154 TYR B C 1
ATOM 3796 O O . TYR B 1 154 ? 0.038 33.949 -3.602 1.00 36.02 154 TYR B O 1
ATOM 3805 N N . PHE B 1 155 ? -2.199 34.111 -3.679 1.00 36.65 155 PHE B N 1
ATOM 3806 C CA . PHE B 1 155 ? -2.380 33.427 -2.405 1.00 40.48 155 PHE B CA 1
ATOM 3807 C C . PHE B 1 155 ? -3.215 32.163 -2.545 1.00 41.62 155 PHE B C 1
ATOM 3808 O O . PHE B 1 155 ? -3.573 31.553 -1.536 1.00 44.12 155 PHE B O 1
ATOM 3816 N N . ASN B 1 156 ? -3.475 31.715 -3.771 1.00 38.34 156 ASN B N 1
ATOM 3817 C CA . ASN B 1 156 ? -4.343 30.575 -3.988 1.00 36.02 156 ASN B CA 1
ATOM 3818 C C . ASN B 1 156 ? -3.509 29.310 -4.137 1.00 38.31 156 ASN B C 1
ATOM 3819 O O . ASN B 1 156 ? -2.725 29.211 -5.095 1.00 35.89 156 ASN B O 1
ATOM 3824 N N . PRO B 1 157 ? -3.637 28.321 -3.244 1.00 37.90 157 PRO B N 1
ATOM 3825 C CA . PRO B 1 157 ? -2.850 27.086 -3.405 1.00 39.09 157 PRO B CA 1
ATOM 3826 C C . PRO B 1 157 ? -3.187 26.292 -4.666 1.00 38.14 157 PRO B C 1
ATOM 3827 O O . PRO B 1 157 ? -2.364 25.473 -5.096 1.00 38.57 157 PRO B O 1
ATOM 3831 N N . LEU B 1 158 ? -4.362 26.499 -5.273 1.00 35.48 158 LEU B N 1
ATOM 3832 C CA . LEU B 1 158 ? -4.652 25.834 -6.537 1.00 36.46 158 LEU B CA 1
ATOM 3833 C C . LEU B 1 158 ? -3.753 26.321 -7.664 1.00 37.28 158 LEU B C 1
ATOM 3834 O O . LEU B 1 158 ? -3.621 25.626 -8.682 1.00 35.49 158 LEU B O 1
ATOM 3839 N N . ASN B 1 159 ? -3.151 27.505 -7.527 1.00 34.35 159 ASN B N 1
ATOM 3840 C CA . ASN B 1 159 ? -2.240 27.989 -8.552 1.00 34.30 159 ASN B CA 1
ATOM 3841 C C . ASN B 1 159 ? -1.019 27.071 -8.686 1.00 36.76 159 ASN B C 1
ATOM 3842 O O . ASN B 1 159 ? -0.821 26.490 -9.757 1.00 34.62 159 ASN B O 1
ATOM 3847 N N . PRO B 1 160 ? -0.204 26.858 -7.639 1.00 37.43 160 PRO B N 1
ATOM 3848 C CA . PRO B 1 160 ? 0.913 25.908 -7.820 1.00 36.12 160 PRO B CA 1
ATOM 3849 C C . PRO B 1 160 ? 0.458 24.474 -8.057 1.00 37.15 160 PRO B C 1
ATOM 3850 O O . PRO B 1 160 ? 1.151 23.715 -8.743 1.00 34.36 160 PRO B O 1
ATOM 3854 N N . GLU B 1 161 ? -0.692 24.082 -7.511 1.00 35.40 161 GLU B N 1
ATOM 3855 C CA . GLU B 1 161 ? -1.220 22.747 -7.766 1.00 37.10 161 GLU B CA 1
ATOM 3856 C C . GLU B 1 161 ? -1.419 22.502 -9.259 1.00 39.69 161 GLU B C 1
ATOM 3857 O O . GLU B 1 161 ? -1.101 21.419 -9.772 1.00 35.83 161 GLU B O 1
ATOM 3863 N N . SER B 1 162 ? -1.937 23.503 -9.976 1.00 36.25 162 SER B N 1
ATOM 3864 C CA . SER B 1 162 ? -2.158 23.339 -11.406 1.00 35.21 162 SER B CA 1
ATOM 3865 C C . SER B 1 162 ? -0.856 23.148 -12.172 1.00 37.06 162 SER B C 1
ATOM 3866 O O . SER B 1 162 ? -0.869 22.557 -13.258 1.00 37.68 162 SER B O 1
ATOM 3869 N N . HIS B 1 163 ? 0.268 23.601 -11.633 1.00 33.36 163 HIS B N 1
ATOM 3870 C CA . HIS B 1 163 ? 1.541 23.420 -12.317 1.00 33.40 163 HIS B CA 1
ATOM 3871 C C . HIS B 1 163 ? 2.263 22.146 -11.926 1.00 34.70 163 HIS B C 1
ATOM 3872 O O . HIS B 1 163 ? 3.382 21.911 -12.393 1.00 34.94 163 HIS B O 1
ATOM 3879 N N . TYR B 1 164 ? 1.655 21.329 -11.075 1.00 34.01 164 TYR B N 1
ATOM 3880 C CA . TYR B 1 164 ? 2.159 19.978 -10.879 1.00 36.10 164 TYR B CA 1
ATOM 3881 C C . TYR B 1 164 ? 2.181 19.222 -12.204 1.00 36.19 164 TYR B C 1
ATOM 3882 O O . TYR B 1 164 ? 3.163 18.545 -12.525 1.00 35.27 164 TYR B O 1
ATOM 3891 N N . GLN B 1 165 ? 1.125 19.378 -13.014 1.00 35.91 165 GLN B N 1
ATOM 3892 C CA . GLN B 1 165 ? 1.081 18.757 -14.339 1.00 36.65 165 GLN B CA 1
ATOM 3893 C C . GLN B 1 165 ? 2.156 19.312 -15.278 1.00 35.55 165 GLN B C 1
ATOM 3894 O O . GLN B 1 165 ? 2.691 18.571 -16.108 1.00 32.29 165 GLN B O 1
ATOM 3900 N N . THR B 1 166 ? 2.494 20.601 -15.165 1.00 35.48 166 THR B N 1
ATOM 3901 C CA . THR B 1 166 ? 3.600 21.139 -15.954 1.00 32.95 166 THR B CA 1
ATOM 3902 C C . THR B 1 166 ? 4.903 20.415 -15.635 1.00 33.19 166 THR B C 1
ATOM 3903 O O . THR B 1 166 ? 5.669 20.055 -16.537 1.00 35.02 166 THR B O 1
ATOM 3907 N N . GLY B 1 167 ? 5.180 20.214 -14.349 1.00 32.58 167 GLY B N 1
ATOM 3908 C CA . GLY B 1 167 ? 6.365 19.460 -13.969 1.00 32.20 167 GLY B CA 1
ATOM 3909 C C . GLY B 1 167 ? 6.330 18.033 -14.474 1.00 35.48 167 GLY B C 1
ATOM 3910 O O . GLY B 1 167 ? 7.345 17.502 -14.925 1.00 34.33 167 GLY B O 1
ATOM 3911 N N . ARG B 1 168 ? 5.159 17.393 -14.415 1.00 35.48 168 ARG B N 1
ATOM 3912 C CA . ARG B 1 168 ? 5.028 16.041 -14.946 1.00 36.55 168 ARG B CA 1
ATOM 3913 C C . ARG B 1 168 ? 5.413 15.987 -16.421 1.00 40.64 168 ARG B C 1
ATOM 3914 O O . ARG B 1 168 ? 6.143 15.084 -16.854 1.00 39.32 168 ARG B O 1
ATOM 3922 N N . GLU B 1 169 ? 4.930 16.952 -17.216 1.00 37.38 169 GLU B N 1
ATOM 3923 C CA . GLU B 1 169 ? 5.307 16.994 -18.626 1.00 34.80 169 GLU B CA 1
ATOM 3924 C C . GLU B 1 169 ? 6.815 17.134 -18.788 1.00 33.32 169 GLU B C 1
ATOM 3925 O O . GLU B 1 169 ? 7.437 16.418 -19.577 1.00 35.37 169 GLU B O 1
ATOM 3931 N N . ILE B 1 170 ? 7.418 18.065 -18.061 1.00 31.41 170 ILE B N 1
ATOM 3932 C CA . ILE B 1 170 ? 8.859 18.271 -18.159 1.00 37.11 170 ILE B CA 1
ATOM 3933 C C . ILE B 1 170 ? 9.612 16.993 -17.794 1.00 39.65 170 ILE B C 1
ATOM 3934 O O . ILE B 1 170 ? 10.575 16.610 -18.469 1.00 40.05 170 ILE B O 1
ATOM 3939 N N . TRP B 1 171 ? 9.182 16.313 -16.729 1.00 37.10 171 TRP B N 1
ATOM 3940 C CA . TRP B 1 171 ? 9.807 15.046 -16.356 1.00 37.10 171 TRP B CA 1
ATOM 3941 C C . TRP B 1 171 ? 9.703 14.035 -17.489 1.00 39.66 171 TRP B C 1
ATOM 3942 O O . TRP B 1 171 ? 10.708 13.460 -17.925 1.00 41.79 171 TRP B O 1
ATOM 3953 N N . GLU B 1 172 ? 8.486 13.809 -17.981 1.00 38.10 172 GLU B N 1
ATOM 3954 C CA . GLU B 1 172 ? 8.284 12.857 -19.060 1.00 44.88 172 GLU B CA 1
ATOM 3955 C C . GLU B 1 172 ? 8.808 13.374 -20.386 1.00 46.62 172 GLU B C 1
ATOM 3956 O O . GLU B 1 172 ? 9.013 12.582 -21.290 1.00 49.70 172 GLU B O 1
ATOM 3962 N N . GLN B 1 173 ? 9.023 14.668 -20.553 1.00 40.28 173 GLN B N 1
ATOM 3963 C CA . GLN B 1 173 ? 9.553 15.073 -21.845 1.00 40.27 173 GLN B CA 1
ATOM 3964 C C . GLN B 1 173 ? 11.062 14.939 -21.902 1.00 40.63 173 GLN B C 1
ATOM 3965 O O . GLN B 1 173 ? 11.617 14.806 -22.990 1.00 40.31 173 GLN B O 1
ATOM 3971 N N . THR B 1 174 ? 11.734 14.912 -20.760 1.00 38.76 174 THR B N 1
ATOM 3972 C CA . THR B 1 174 ? 13.175 14.721 -20.745 1.00 43.77 174 THR B CA 1
ATOM 3973 C C . THR B 1 174 ? 13.592 13.290 -20.388 1.00 45.62 174 THR B C 1
ATOM 3974 O O . THR B 1 174 ? 14.769 13.063 -20.115 1.00 45.06 174 THR B O 1
ATOM 3978 N N . GLN B 1 175 ? 12.666 12.324 -20.370 1.00 44.21 175 GLN B N 1
ATOM 3979 C CA . GLN B 1 175 ? 12.992 10.954 -19.925 1.00 57.09 175 GLN B CA 1
ATOM 3980 C C . GLN B 1 175 ? 13.550 10.906 -18.516 1.00 52.70 175 GLN B C 1
ATOM 3981 O O . GLN B 1 175 ? 14.431 10.099 -18.230 1.00 52.52 175 GLN B O 1
ATOM 3987 N N . GLY B 1 176 ? 13.092 11.794 -17.644 1.00 46.01 176 GLY B N 1
ATOM 3988 C CA . GLY B 1 176 ? 13.681 11.836 -16.323 1.00 47.76 176 GLY B CA 1
ATOM 3989 C C . GLY B 1 176 ? 15.147 12.212 -16.307 1.00 49.32 176 GLY B C 1
ATOM 3990 O O . GLY B 1 176 ? 15.819 12.006 -15.291 1.00 51.42 176 GLY B O 1
ATOM 3991 N N . GLU B 1 177 ? 15.669 12.759 -17.405 1.00 45.11 177 GLU B N 1
ATOM 3992 C CA . GLU B 1 177 ? 17.071 13.153 -17.449 1.00 45.26 177 GLU B CA 1
ATOM 3993 C C . GLU B 1 177 ? 17.297 14.611 -17.097 1.00 45.07 177 GLU B C 1
ATOM 3994 O O . GLU B 1 177 ? 18.454 15.042 -17.059 1.00 45.06 177 GLU B O 1
ATOM 4000 N N . ILE B 1 178 ? 16.237 15.374 -16.822 1.00 42.32 178 ILE B N 1
ATOM 4001 C CA . ILE B 1 178 ? 16.415 16.787 -16.497 1.00 41.71 178 ILE B CA 1
ATOM 4002 C C . ILE B 1 178 ? 17.299 16.931 -15.266 1.00 43.09 178 ILE B C 1
ATOM 4003 O O . ILE B 1 178 ? 17.128 16.222 -14.268 1.00 43.26 178 ILE B O 1
ATOM 4008 N N . THR B 1 179 ? 18.263 17.846 -15.339 1.00 40.02 179 THR B N 1
ATOM 4009 C CA . THR B 1 179 ? 19.103 18.170 -14.199 1.00 44.45 179 THR B CA 1
ATOM 4010 C C . THR B 1 179 ? 18.875 19.569 -13.651 1.00 43.97 179 THR B C 1
ATOM 4011 O O . THR B 1 179 ? 19.128 19.795 -12.476 1.00 43.92 179 THR B O 1
ATOM 4015 N N . HIS B 1 180 ? 18.415 20.516 -14.465 1.00 43.71 180 HIS B N 1
ATOM 4016 C CA . HIS B 1 180 ? 18.096 21.847 -13.979 1.00 37.98 180 HIS B CA 1
ATOM 4017 C C . HIS B 1 180 ? 16.847 22.353 -14.683 1.00 42.98 180 HIS B C 1
ATOM 4018 O O . HIS B 1 180 ? 16.634 22.084 -15.870 1.00 41.54 180 HIS B O 1
ATOM 4025 N N . VAL B 1 181 ? 16.031 23.108 -13.952 1.00 39.34 181 VAL B N 1
ATOM 4026 C CA . VAL B 1 181 ? 14.955 23.881 -14.552 1.00 38.45 181 VAL B CA 1
ATOM 4027 C C . VAL B 1 181 ? 15.133 25.337 -14.150 1.00 39.16 181 VAL B C 1
ATOM 4028 O O . VAL B 1 181 ? 15.551 25.637 -13.023 1.00 39.84 181 VAL B O 1
ATOM 4032 N N . VAL B 1 182 ? 14.883 26.241 -15.092 1.00 35.54 182 VAL B N 1
ATOM 4033 C CA . VAL B 1 182 ? 15.020 27.679 -14.888 1.00 37.16 182 VAL B CA 1
ATOM 4034 C C . VAL B 1 182 ? 13.663 28.292 -15.153 1.00 36.47 182 VAL B C 1
ATOM 4035 O O . VAL B 1 182 ? 13.115 28.119 -16.247 1.00 35.12 182 VAL B O 1
ATOM 4039 N N . VAL B 1 183 ? 13.095 28.969 -14.156 1.00 33.59 183 VAL B N 1
ATOM 4040 C CA . VAL B 1 183 ? 11.731 29.489 -14.261 1.00 34.58 183 VAL B CA 1
ATOM 4041 C C . VAL B 1 183 ? 11.669 30.881 -13.646 1.00 39.11 183 VAL B C 1
ATOM 4042 O O . VAL B 1 183 ? 12.192 31.101 -12.548 1.00 37.17 183 VAL B O 1
ATOM 4046 N N . CYS B 1 184 ? 11.030 31.821 -14.339 1.00 37.54 184 CYS B N 1
ATOM 4047 C CA . CYS B 1 184 ? 10.724 33.097 -13.704 1.00 38.88 184 CYS B CA 1
ATOM 4048 C C . CYS B 1 184 ? 9.633 32.909 -12.657 1.00 40.14 184 CYS B C 1
ATOM 4049 O O . CYS B 1 184 ? 8.742 32.066 -12.798 1.00 39.97 184 CYS B O 1
ATOM 4052 N N . SER B 1 185 ? 9.716 33.700 -11.591 1.00 35.78 185 SER B N 1
ATOM 4053 C CA . SER B 1 185 ? 8.793 33.604 -10.467 1.00 39.77 185 SER B CA 1
ATOM 4054 C C . SER B 1 185 ? 8.019 34.910 -10.337 1.00 38.14 185 SER B C 1
ATOM 4055 O O . SER B 1 185 ? 8.607 35.956 -10.038 1.00 42.72 185 SER B O 1
ATOM 4058 N N . GLY B 1 186 ? 6.704 34.848 -10.562 1.00 39.64 186 GLY B N 1
ATOM 4059 C CA . GLY B 1 186 ? 5.811 35.968 -10.323 1.00 33.66 186 GLY B CA 1
ATOM 4060 C C . GLY B 1 186 ? 4.989 35.685 -9.084 1.00 38.71 186 GLY B C 1
ATOM 4061 O O . GLY B 1 186 ? 5.404 36.000 -7.961 1.00 37.92 186 GLY B O 1
ATOM 4062 N N . THR B 1 187 ? 3.825 35.061 -9.263 1.00 33.71 187 THR B N 1
ATOM 4063 C CA . THR B 1 187 ? 3.170 34.426 -8.124 1.00 38.05 187 THR B CA 1
ATOM 4064 C C . THR B 1 187 ? 4.019 33.306 -7.558 1.00 37.86 187 THR B C 1
ATOM 4065 O O . THR B 1 187 ? 3.865 32.955 -6.379 1.00 34.74 187 THR B O 1
ATOM 4069 N N . GLY B 1 188 ? 4.869 32.699 -8.386 1.00 35.54 188 GLY B N 1
ATOM 4070 C CA . GLY B 1 188 ? 5.617 31.522 -7.992 1.00 35.48 188 GLY B CA 1
ATOM 4071 C C . GLY B 1 188 ? 4.902 30.208 -8.225 1.00 35.68 188 GLY B C 1
ATOM 4072 O O . GLY B 1 188 ? 5.458 29.146 -7.906 1.00 35.17 188 GLY B O 1
ATOM 4073 N N . GLY B 1 189 ? 3.683 30.238 -8.757 1.00 37.59 189 GLY B N 1
ATOM 4074 C CA . GLY B 1 189 ? 2.956 28.993 -8.960 1.00 36.24 189 GLY B CA 1
ATOM 4075 C C . GLY B 1 189 ? 3.651 28.063 -9.939 1.00 35.76 189 GLY B C 1
ATOM 4076 O O . GLY B 1 189 ? 3.731 26.850 -9.709 1.00 35.27 189 GLY B O 1
ATOM 4077 N N . THR B 1 190 ? 4.193 28.620 -11.027 1.00 33.00 190 THR B N 1
ATOM 4078 C CA . THR B 1 190 ? 4.802 27.789 -12.060 1.00 33.60 190 THR B CA 1
ATOM 4079 C C . THR B 1 190 ? 6.047 27.101 -11.529 1.00 33.25 190 THR B C 1
ATOM 4080 O O . THR B 1 190 ? 6.181 25.879 -11.637 1.00 34.37 190 THR B O 1
ATOM 4084 N N . ILE B 1 191 ? 6.978 27.868 -10.957 1.00 34.88 191 ILE B N 1
ATOM 4085 C CA . ILE B 1 191 ? 8.212 27.243 -10.491 1.00 35.18 191 ILE B CA 1
ATOM 4086 C C . ILE B 1 191 ? 7.930 26.285 -9.341 1.00 34.33 191 ILE B C 1
ATOM 4087 O O . ILE B 1 191 ? 8.563 25.230 -9.242 1.00 37.47 191 ILE B O 1
ATOM 4092 N N . SER B 1 192 ? 6.945 26.583 -8.492 1.00 37.92 192 SER B N 1
ATOM 4093 C CA . SER B 1 192 ? 6.714 25.702 -7.346 1.00 38.76 192 SER B CA 1
ATOM 4094 C C . SER B 1 192 ? 6.053 24.395 -7.764 1.00 38.94 192 SER B C 1
ATOM 4095 O O . SER B 1 192 ? 6.469 23.319 -7.315 1.00 37.60 192 SER B O 1
ATOM 4098 N N . GLY B 1 193 ? 5.024 24.469 -8.613 1.00 34.37 193 GLY B N 1
ATOM 4099 C CA . GLY B 1 193 ? 4.375 23.248 -9.065 1.00 35.20 193 GLY B CA 1
ATOM 4100 C C . GLY B 1 193 ? 5.306 22.375 -9.878 1.00 38.99 193 GLY B C 1
ATOM 4101 O O . GLY B 1 193 ? 5.296 21.140 -9.749 1.00 38.41 193 GLY B O 1
ATOM 4102 N N . ILE B 1 194 ? 6.134 22.987 -10.733 1.00 34.88 194 ILE B N 1
ATOM 4103 C CA . ILE B 1 194 ? 7.127 22.211 -11.466 1.00 35.05 194 ILE B CA 1
ATOM 4104 C C . ILE B 1 194 ? 8.083 21.538 -10.487 1.00 35.66 194 ILE B C 1
ATOM 4105 O O . ILE B 1 194 ? 8.381 20.347 -10.603 1.00 36.54 194 ILE B O 1
ATOM 4110 N N . ALA B 1 195 ? 8.553 22.305 -9.498 1.00 34.05 195 ALA B N 1
ATOM 4111 C CA . ALA B 1 195 ? 9.502 21.776 -8.520 1.00 38.50 195 ALA B CA 1
ATOM 4112 C C . ALA B 1 195 ? 8.898 20.639 -7.714 1.00 40.63 195 ALA B C 1
ATOM 4113 O O . ALA B 1 195 ? 9.591 19.663 -7.409 1.00 41.70 195 ALA B O 1
ATOM 4115 N N . HIS B 1 196 ? 7.614 20.751 -7.343 1.00 38.92 196 HIS B N 1
ATOM 4116 C CA . HIS B 1 196 ? 6.982 19.679 -6.577 1.00 38.56 196 HIS B CA 1
ATOM 4117 C C . HIS B 1 196 ? 7.025 18.366 -7.336 1.00 44.69 196 HIS B C 1
ATOM 4118 O O . HIS B 1 196 ? 7.332 17.321 -6.754 1.00 43.21 196 HIS B O 1
ATOM 4125 N N . TYR B 1 197 ? 6.719 18.387 -8.641 1.00 37.33 197 TYR B N 1
ATOM 4126 C CA . TYR B 1 197 ? 6.771 17.131 -9.382 1.00 40.64 197 TYR B CA 1
ATOM 4127 C C . TYR B 1 197 ? 8.207 16.647 -9.525 1.00 41.15 197 TYR B C 1
ATOM 4128 O O . TYR B 1 197 ? 8.500 15.474 -9.274 1.00 42.75 197 TYR B O 1
ATOM 4137 N N . LEU B 1 198 ? 9.120 17.542 -9.919 1.00 38.21 198 LEU B N 1
ATOM 4138 C CA . LEU B 1 198 ? 10.471 17.110 -10.254 1.00 40.51 198 LEU B CA 1
ATOM 4139 C C . LEU B 1 198 ? 11.222 16.623 -9.022 1.00 44.03 198 LEU B C 1
ATOM 4140 O O . LEU B 1 198 ? 11.924 15.608 -9.084 1.00 45.12 198 LEU B O 1
ATOM 4145 N N . LYS B 1 199 ? 11.104 17.333 -7.897 1.00 43.70 199 LYS B N 1
ATOM 4146 C CA . LYS B 1 199 ? 11.862 16.928 -6.719 1.00 45.95 199 LYS B CA 1
ATOM 4147 C C . LYS B 1 199 ? 11.314 15.653 -6.099 1.00 44.16 199 LYS B C 1
ATOM 4148 O O . LYS B 1 199 ? 12.082 14.913 -5.486 1.00 50.58 199 LYS B O 1
ATOM 4154 N N . GLU B 1 200 ? 10.029 15.348 -6.302 1.00 44.02 200 GLU B N 1
ATOM 4155 C CA . GLU B 1 200 ? 9.502 14.037 -5.929 1.00 47.63 200 GLU B CA 1
ATOM 4156 C C . GLU B 1 200 ? 10.153 12.911 -6.729 1.00 48.46 200 GLU B C 1
ATOM 4157 O O . GLU B 1 200 ? 10.392 11.829 -6.187 1.00 48.17 200 GLU B O 1
ATOM 4163 N N . GLN B 1 201 ? 10.433 13.131 -8.022 1.00 46.84 201 GLN B N 1
ATOM 4164 C CA . GLN B 1 201 ? 11.051 12.078 -8.829 1.00 44.60 201 GLN B CA 1
ATOM 4165 C C . GLN B 1 201 ? 12.559 11.998 -8.633 1.00 47.04 201 GLN B C 1
ATOM 4166 O O . GLN B 1 201 ? 13.142 10.919 -8.773 1.00 49.03 201 GLN B O 1
ATOM 4172 N N . ASN B 1 202 ? 13.201 13.110 -8.350 1.00 44.35 202 ASN B N 1
ATOM 4173 C CA . ASN B 1 202 ? 14.645 13.139 -8.212 1.00 42.33 202 ASN B CA 1
ATOM 4174 C C . ASN B 1 202 ? 15.018 14.401 -7.453 1.00 48.39 202 ASN B C 1
ATOM 4175 O O . ASN B 1 202 ? 15.096 15.488 -8.042 1.00 45.93 202 ASN B O 1
ATOM 4180 N N . PRO B 1 203 ? 15.251 14.296 -6.142 1.00 49.11 203 PRO B N 1
ATOM 4181 C CA . PRO B 1 203 ? 15.525 15.505 -5.349 1.00 47.25 203 PRO B CA 1
ATOM 4182 C C . PRO B 1 203 ? 16.817 16.205 -5.729 1.00 45.97 203 PRO B C 1
ATOM 4183 O O . PRO B 1 203 ? 17.053 17.321 -5.257 1.00 51.40 203 PRO B O 1
ATOM 4187 N N . ARG B 1 204 ? 17.646 15.614 -6.584 1.00 46.21 204 ARG B N 1
ATOM 4188 C CA . ARG B 1 204 ? 18.856 16.300 -7.006 1.00 48.09 204 ARG B CA 1
ATOM 4189 C C . ARG B 1 204 ? 18.634 17.238 -8.187 1.00 48.24 204 ARG B C 1
ATOM 4190 O O . ARG B 1 204 ? 19.551 17.992 -8.528 1.00 45.58 204 ARG B O 1
ATOM 4198 N N . VAL B 1 205 ? 17.455 17.217 -8.819 1.00 43.92 205 VAL B N 1
ATOM 4199 C CA . VAL B 1 205 ? 17.171 18.209 -9.850 1.00 46.24 205 VAL B CA 1
ATOM 4200 C C . VAL B 1 205 ? 17.241 19.599 -9.229 1.00 43.26 205 VAL B C 1
ATOM 4201 O O . VAL B 1 205 ? 16.711 19.838 -8.138 1.00 43.71 205 VAL B O 1
ATOM 4205 N N . GLN B 1 206 ? 17.922 20.515 -9.910 1.00 42.56 206 GLN B N 1
ATOM 4206 C CA . GLN B 1 206 ? 18.098 21.871 -9.410 1.00 43.51 206 GLN B CA 1
ATOM 4207 C C . GLN B 1 206 ? 17.008 22.784 -9.962 1.00 45.73 206 GLN B C 1
ATOM 4208 O O . GLN B 1 206 ? 16.834 22.888 -11.179 1.00 43.10 206 GLN B O 1
ATOM 4214 N N . VAL B 1 207 ? 16.283 23.437 -9.061 1.00 42.39 207 VAL B N 1
ATOM 4215 C CA . VAL B 1 207 ? 15.206 24.356 -9.396 1.00 41.72 207 VAL B CA 1
ATOM 4216 C C . VAL B 1 207 ? 15.734 25.772 -9.224 1.00 42.63 207 VAL B C 1
ATOM 4217 O O . VAL B 1 207 ? 15.959 26.228 -8.094 1.00 42.54 207 VAL B O 1
ATOM 4221 N N . LEU B 1 208 ? 15.909 26.473 -10.344 1.00 39.25 208 LEU B N 1
ATOM 4222 C CA . LEU B 1 208 ? 16.563 27.775 -10.390 1.00 38.44 208 LEU B CA 1
ATOM 4223 C C . LEU B 1 208 ? 15.552 28.849 -10.774 1.00 43.43 208 LEU B C 1
ATOM 4224 O O . LEU B 1 208 ? 14.955 28.783 -11.852 1.00 40.35 208 LEU B O 1
ATOM 4229 N N . GLY B 1 209 ? 15.384 29.846 -9.908 1.00 40.03 209 GLY B N 1
ATOM 4230 C CA . GLY B 1 209 ? 14.424 30.904 -10.121 1.00 35.65 209 GLY B CA 1
ATOM 4231 C C . GLY B 1 209 ? 15.035 32.168 -10.692 1.00 38.52 209 GLY B C 1
ATOM 4232 O O . GLY B 1 209 ? 16.239 32.406 -10.628 1.00 39.22 209 GLY B O 1
ATOM 4233 N N . VAL B 1 210 ? 14.180 32.981 -11.292 1.00 34.95 210 VAL B N 1
ATOM 4234 C CA . VAL B 1 210 ? 14.584 34.259 -11.851 1.00 38.36 210 VAL B CA 1
ATOM 4235 C C . VAL B 1 210 ? 13.728 35.334 -11.199 1.00 39.74 210 VAL B C 1
ATOM 4236 O O . VAL B 1 210 ? 12.501 35.189 -11.116 1.00 38.18 210 VAL B O 1
ATOM 4240 N N . ASP B 1 211 ? 14.378 36.407 -10.743 1.00 39.72 211 ASP B N 1
ATOM 4241 C CA . ASP B 1 211 ? 13.733 37.51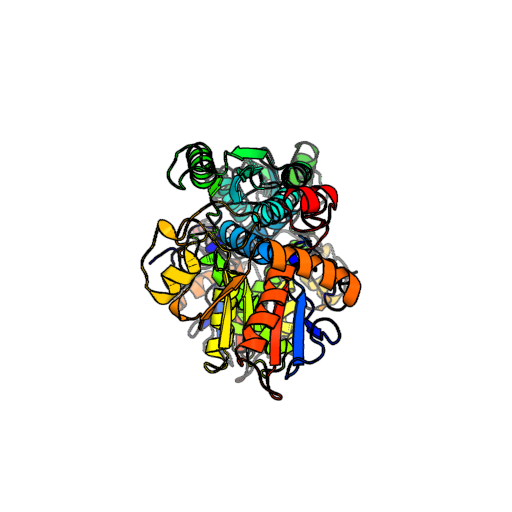8 -10.058 1.00 38.50 211 ASP B CA 1
ATOM 4242 C C . ASP B 1 211 ? 14.120 38.818 -10.752 1.00 39.43 211 ASP B C 1
ATOM 4243 O O . ASP B 1 211 ? 15.050 38.862 -11.560 1.00 40.32 211 ASP B O 1
ATOM 4248 N N . ALA B 1 212 ? 13.400 39.888 -10.431 1.00 41.51 212 ALA B N 1
ATOM 4249 C CA . ALA B 1 212 ? 13.666 41.210 -10.976 1.00 41.86 212 ALA B CA 1
ATOM 4250 C C . ALA B 1 212 ? 14.333 42.111 -9.933 1.00 45.24 212 ALA B C 1
ATOM 4251 O O . ALA B 1 212 ? 14.230 41.892 -8.722 1.00 42.56 212 ALA B O 1
ATOM 4253 N N . TYR B 1 213 ? 15.023 43.138 -10.430 1.00 43.65 213 TYR B N 1
ATOM 4254 C CA . TYR B 1 213 ? 15.534 44.223 -9.595 1.00 48.22 213 TYR B CA 1
ATOM 4255 C C . TYR B 1 213 ? 14.372 45.148 -9.267 1.00 44.17 213 TYR B C 1
ATOM 4256 O O . TYR B 1 213 ? 13.799 45.775 -10.164 1.00 43.06 213 TYR B O 1
ATOM 4265 N N . GLY B 1 214 ? 14.009 45.217 -7.988 1.00 44.67 214 GLY B N 1
ATOM 4266 C CA . GLY B 1 214 ? 12.800 45.898 -7.560 1.00 45.20 214 GLY B CA 1
ATOM 4267 C C . GLY B 1 214 ? 11.801 44.965 -6.927 1.00 46.62 214 GLY B C 1
ATOM 4268 O O . GLY B 1 214 ? 10.723 45.409 -6.497 1.00 46.88 214 GLY B O 1
ATOM 4269 N N . SER B 1 215 ? 12.133 43.691 -6.841 1.00 42.41 215 SER B N 1
ATOM 4270 C CA . SER B 1 215 ? 11.253 42.687 -6.282 1.00 44.30 215 SER B CA 1
ATOM 4271 C C . SER B 1 215 ? 11.848 42.149 -4.992 1.00 42.83 215 SER B C 1
ATOM 4272 O O . SER B 1 215 ? 13.070 42.052 -4.845 1.00 46.23 215 SER B O 1
ATOM 4275 N N . ALA B 1 216 ? 10.967 41.780 -4.065 1.00 41.48 216 ALA B N 1
ATOM 4276 C CA . ALA B 1 216 ? 11.392 41.263 -2.772 1.00 41.68 216 ALA B CA 1
ATOM 4277 C C . ALA B 1 216 ? 11.708 39.771 -2.776 1.00 44.76 216 ALA B C 1
ATOM 4278 O O . ALA B 1 216 ? 12.201 39.267 -1.760 1.00 44.79 216 ALA B O 1
ATOM 4280 N N . ILE B 1 217 ? 11.461 39.061 -3.886 1.00 43.42 217 ILE B N 1
ATOM 4281 C CA . ILE B 1 217 ? 11.405 37.594 -3.853 1.00 42.77 217 ILE B CA 1
ATOM 4282 C C . ILE B 1 217 ? 12.764 36.989 -3.515 1.00 40.40 217 ILE B C 1
ATOM 4283 O O . ILE B 1 217 ? 12.867 36.118 -2.645 1.00 41.42 217 ILE B O 1
ATOM 4288 N N . LYS B 1 218 ? 13.817 37.389 -4.234 1.00 41.54 218 LYS B N 1
ATOM 4289 C CA . LYS B 1 218 ? 15.124 36.771 -4.009 1.00 42.34 218 LYS B CA 1
ATOM 4290 C C . LYS B 1 218 ? 15.565 36.924 -2.556 1.00 48.94 218 LYS B C 1
ATOM 4291 O O . LYS B 1 218 ? 16.013 35.960 -1.923 1.00 46.63 218 LYS B O 1
ATOM 4297 N N . LYS B 1 219 ? 15.438 38.135 -2.007 1.00 46.75 219 LYS B N 1
ATOM 4298 C CA . LYS B 1 219 ? 15.865 38.355 -0.630 1.00 51.11 219 LYS B CA 1
ATOM 4299 C C . LYS B 1 219 ? 15.053 37.506 0.338 1.00 48.31 219 LYS B C 1
ATOM 4300 O O . LYS B 1 219 ? 15.612 36.902 1.261 1.00 53.21 219 LYS B O 1
ATOM 4306 N N . TYR B 1 220 ? 13.738 37.416 0.132 1.00 47.65 220 TYR B N 1
ATOM 4307 C CA . TYR B 1 220 ? 12.950 36.552 1.005 1.00 47.64 220 TYR B CA 1
ATOM 4308 C C . TYR B 1 220 ? 13.381 35.095 0.882 1.00 48.10 220 TYR B C 1
ATOM 4309 O O . TYR B 1 220 ? 13.365 34.350 1.866 1.00 49.85 220 TYR B O 1
ATOM 4318 N N . HIS B 1 221 ? 13.743 34.655 -0.321 1.00 49.30 221 HIS B N 1
ATOM 4319 C CA . HIS B 1 221 ? 14.164 33.266 -0.462 1.00 47.88 221 HIS B CA 1
ATOM 4320 C C . HIS B 1 221 ? 15.414 32.983 0.356 1.00 49.43 221 HIS B C 1
ATOM 4321 O O . HIS B 1 221 ? 15.567 31.886 0.902 1.00 48.95 221 HIS B O 1
ATOM 4328 N N . GLU B 1 222 ? 16.316 33.954 0.444 1.00 47.72 222 GLU B N 1
ATOM 4329 C CA . GLU B 1 222 ? 17.589 33.753 1.118 1.00 54.82 222 GLU B CA 1
ATOM 4330 C C . GLU B 1 222 ? 17.525 34.025 2.619 1.00 53.54 222 GLU B C 1
ATOM 4331 O O . GLU B 1 222 ? 18.251 33.379 3.379 1.00 55.94 222 GLU B O 1
ATOM 4337 N N . THR B 1 223 ? 16.647 34.932 3.070 1.00 53.41 223 THR B N 1
ATOM 4338 C CA . THR B 1 223 ? 16.607 35.365 4.464 1.00 57.04 223 THR B CA 1
ATOM 4339 C C . THR B 1 223 ? 15.267 35.148 5.162 1.00 57.49 223 THR B C 1
ATOM 4340 O O . THR B 1 223 ? 15.200 35.309 6.385 1.00 60.10 223 THR B O 1
ATOM 4344 N N . ARG B 1 224 ? 14.204 34.802 4.432 1.00 54.17 224 ARG B N 1
ATOM 4345 C CA . ARG B 1 224 ? 12.841 34.697 4.975 1.00 54.09 224 ARG B CA 1
ATOM 4346 C C . ARG B 1 224 ? 12.389 35.988 5.658 1.00 54.10 224 ARG B C 1
ATOM 4347 O O . ARG B 1 224 ? 11.497 35.978 6.507 1.00 54.59 224 ARG B O 1
ATOM 4355 N N . GLU B 1 225 ? 12.972 37.116 5.268 1.00 54.03 225 GLU B N 1
ATOM 4356 C CA . GLU B 1 225 ? 12.496 38.420 5.699 1.00 58.05 225 GLU B CA 1
ATOM 4357 C C . GLU B 1 225 ? 12.102 39.249 4.480 1.00 58.71 225 GLU B C 1
ATOM 4358 O O . GLU B 1 225 ? 12.759 39.197 3.430 1.00 58.17 225 GLU B O 1
ATOM 4364 N N . PHE B 1 226 ? 10.999 39.981 4.614 1.00 56.14 226 PHE B N 1
ATOM 4365 C CA . PHE B 1 226 ? 10.566 40.921 3.592 1.00 52.18 226 PHE B CA 1
ATOM 4366 C C . PHE B 1 226 ? 11.318 42.233 3.773 1.00 57.71 226 PHE B C 1
ATOM 4367 O O . PHE B 1 226 ? 11.196 42.882 4.817 1.00 56.92 226 PHE B O 1
ATOM 4375 N N . ASP B 1 227 ? 12.086 42.632 2.762 1.00 54.27 227 ASP B N 1
ATOM 4376 C CA . ASP B 1 227 ? 12.920 43.825 2.882 1.00 54.59 227 ASP B CA 1
ATOM 4377 C C . ASP B 1 227 ? 12.408 44.935 1.971 1.00 57.88 227 ASP B C 1
ATOM 4378 O O . ASP B 1 227 ? 12.647 44.899 0.752 1.00 57.06 227 ASP B O 1
ATOM 4383 N N . PRO B 1 228 ? 11.748 45.965 2.512 1.00 56.76 228 PRO B N 1
ATOM 4384 C CA . PRO B 1 228 ? 11.207 47.029 1.645 1.00 54.53 228 PRO B CA 1
ATOM 4385 C C . PRO B 1 228 ? 12.261 47.736 0.818 1.00 53.59 228 PRO B C 1
ATOM 4386 O O . PRO B 1 228 ? 11.917 48.354 -0.199 1.00 53.42 228 PRO B O 1
ATOM 4390 N N . ALA B 1 229 ? 13.534 47.672 1.216 1.00 54.50 229 ALA B N 1
ATOM 4391 C CA . ALA B 1 229 ? 14.580 48.291 0.413 1.00 54.19 229 ALA B CA 1
ATOM 4392 C C . ALA B 1 229 ? 14.727 47.605 -0.936 1.00 53.04 229 ALA B C 1
ATOM 4393 O O . ALA B 1 229 ? 15.195 48.234 -1.892 1.00 55.44 229 ALA B O 1
ATOM 4395 N N . GLU B 1 230 ? 14.316 46.337 -1.028 1.00 53.60 230 GLU B N 1
ATOM 4396 C CA . GLU B 1 230 ? 14.367 45.542 -2.248 1.00 51.23 230 GLU B CA 1
ATOM 4397 C C . GLU B 1 230 ? 13.247 45.868 -3.229 1.00 52.28 230 GLU B C 1
ATOM 4398 O O . GLU B 1 230 ? 13.306 45.409 -4.378 1.00 48.99 230 GLU B O 1
ATOM 4404 N N . VAL B 1 231 ? 12.237 46.629 -2.809 1.00 49.26 231 VAL B N 1
ATOM 4405 C CA . VAL B 1 231 ? 11.008 46.821 -3.569 1.00 47.40 231 VAL B CA 1
ATOM 4406 C C . VAL B 1 231 ? 11.005 48.236 -4.139 1.00 52.49 231 VAL B C 1
ATOM 4407 O O . VAL B 1 231 ? 11.045 49.218 -3.387 1.00 48.51 231 VAL B O 1
ATOM 4411 N N . TYR B 1 232 ? 10.967 48.336 -5.464 1.00 46.55 232 TYR B N 1
ATOM 4412 C CA . TYR B 1 232 ? 10.854 49.610 -6.161 1.00 47.87 232 TYR B CA 1
ATOM 4413 C C . TYR B 1 232 ? 10.391 49.326 -7.580 1.00 46.75 232 TYR B C 1
ATOM 4414 O O 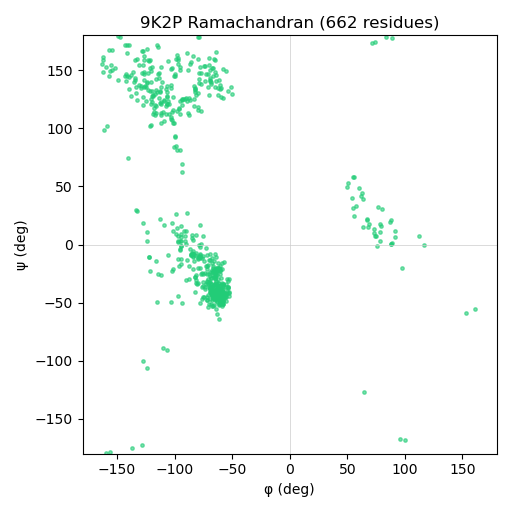. TYR B 1 232 ? 10.543 48.203 -8.065 1.00 49.43 232 TYR B O 1
ATOM 4423 N N . PRO B 1 233 ? 9.812 50.312 -8.262 1.00 51.45 233 PRO B N 1
ATOM 4424 C CA . PRO B 1 233 ? 9.227 50.042 -9.583 1.00 50.98 233 PRO B CA 1
ATOM 4425 C C . PRO B 1 233 ? 10.261 49.558 -10.597 1.00 52.75 233 PRO B C 1
ATOM 4426 O O . PRO B 1 233 ? 11.399 50.038 -10.641 1.00 47.72 233 PRO B O 1
ATOM 4430 N N . TYR B 1 234 ? 9.840 48.600 -11.427 1.00 47.49 234 TYR B N 1
ATOM 4431 C CA . TYR B 1 234 ? 10.655 48.098 -12.526 1.00 43.17 234 TYR B CA 1
ATOM 4432 C C . TYR B 1 234 ? 9.753 47.846 -13.727 1.00 47.29 234 TYR B C 1
ATOM 4433 O O . TYR B 1 234 ? 8.525 47.926 -13.640 1.00 45.11 234 TYR B O 1
ATOM 4442 N N . LYS B 1 235 ? 10.370 47.541 -14.867 1.00 43.69 235 LYS B N 1
ATOM 4443 C CA . LYS B 1 235 ? 9.639 47.570 -16.126 1.00 47.30 235 LYS B CA 1
ATOM 4444 C C . LYS B 1 235 ? 9.210 46.202 -16.651 1.00 49.44 235 LYS B C 1
ATOM 4445 O O . LYS B 1 235 ? 8.275 46.136 -17.457 1.00 49.32 235 LYS B O 1
ATOM 4451 N N . ILE B 1 236 ? 9.835 45.122 -16.225 1.00 45.02 236 ILE B N 1
ATOM 4452 C CA . ILE B 1 236 ? 9.439 43.808 -16.713 1.00 49.23 236 ILE B CA 1
ATOM 4453 C C . ILE B 1 236 ? 8.178 43.357 -15.984 1.00 47.35 236 ILE B C 1
ATOM 4454 O O . ILE B 1 236 ? 8.024 43.581 -14.781 1.00 49.58 236 ILE B O 1
ATOM 4459 N N . GLU B 1 237 ? 7.249 42.760 -16.722 1.00 50.87 237 GLU B N 1
ATOM 4460 C CA . GLU B 1 237 ? 5.980 42.270 -16.193 1.00 53.12 237 GLU B CA 1
ATOM 4461 C C . GLU B 1 237 ? 6.067 40.776 -15.896 1.00 47.85 237 GLU B C 1
ATOM 4462 O O . GLU B 1 237 ? 6.868 40.056 -16.486 1.00 49.87 237 GLU B O 1
ATOM 4468 N N . GLY B 1 238 ? 5.226 40.314 -14.974 1.00 45.92 238 GLY B N 1
ATOM 4469 C CA . GLY B 1 238 ? 5.093 38.882 -14.757 1.00 44.10 238 GLY B CA 1
ATOM 4470 C C . GLY B 1 238 ? 6.234 38.199 -14.034 1.00 48.31 238 GLY B C 1
ATOM 4471 O O . GLY B 1 238 ? 6.248 36.966 -13.955 1.00 44.19 238 GLY B O 1
ATOM 4472 N N . ILE B 1 239 ? 7.199 38.946 -13.513 1.00 38.87 239 ILE B N 1
ATOM 4473 C CA . ILE B 1 239 ? 8.270 38.388 -12.703 1.00 41.81 239 ILE B CA 1
ATOM 4474 C C . ILE B 1 239 ? 8.446 39.272 -11.480 1.00 39.59 239 ILE B C 1
ATOM 4475 O O . ILE B 1 239 ? 8.278 40.501 -11.560 1.00 39.00 239 ILE B O 1
ATOM 4480 N N . GLY B 1 240 ? 8.742 38.666 -10.342 1.00 38.45 240 GLY B N 1
ATOM 4481 C CA . GLY B 1 240 ? 8.963 39.408 -9.122 1.00 42.38 240 GLY B CA 1
ATOM 4482 C C . GLY B 1 240 ? 7.668 39.942 -8.530 1.00 45.67 240 GLY B C 1
ATOM 4483 O O . GLY B 1 240 ? 6.583 39.840 -9.112 1.00 40.10 240 GLY B O 1
ATOM 4484 N N . LYS B 1 241 ? 7.791 40.532 -7.339 1.00 40.53 241 LYS B N 1
ATOM 4485 C CA . LYS B 1 241 ? 6.593 40.903 -6.603 1.00 41.52 241 LYS B CA 1
ATOM 4486 C C . LYS B 1 241 ? 6.932 41.919 -5.514 1.00 44.72 241 LYS B C 1
ATOM 4487 O O . LYS B 1 241 ? 8.036 41.915 -4.958 1.00 43.39 241 LYS B O 1
ATOM 4493 N N . ASN B 1 242 ? 5.969 42.799 -5.224 1.00 46.07 242 ASN B N 1
ATOM 4494 C CA . ASN B 1 242 ? 6.093 43.766 -4.138 1.00 46.32 242 ASN B CA 1
ATOM 4495 C C . ASN B 1 242 ? 5.458 43.255 -2.846 1.00 46.80 242 ASN B C 1
ATOM 4496 O O . ASN B 1 242 ? 5.184 44.043 -1.933 1.00 46.44 242 ASN B O 1
ATOM 4501 N N . LEU B 1 243 ? 5.196 41.950 -2.771 1.00 46.37 243 LEU B N 1
ATOM 4502 C CA . LEU B 1 243 ? 4.816 41.274 -1.537 1.00 42.62 243 LEU B CA 1
ATOM 4503 C C . LEU B 1 243 ? 5.345 39.850 -1.619 1.00 45.86 243 LEU B C 1
ATOM 4504 O O . LEU B 1 243 ? 5.953 39.453 -2.619 1.00 47.07 243 LEU B O 1
ATOM 4509 N N . ILE B 1 244 ? 5.106 39.079 -0.562 1.00 42.23 244 ILE B N 1
ATOM 4510 C CA . ILE B 1 244 ? 5.487 37.671 -0.521 1.00 41.19 244 ILE B CA 1
ATOM 4511 C C . ILE B 1 244 ? 4.248 36.829 -0.809 1.00 46.12 244 ILE B C 1
ATOM 4512 O O . ILE B 1 244 ? 3.387 36.693 0.072 1.00 44.11 244 ILE B O 1
ATOM 4517 N N . PRO B 1 245 ? 4.105 36.258 -2.008 1.00 40.54 245 PRO B N 1
ATOM 4518 C CA . PRO B 1 245 ? 2.918 35.441 -2.290 1.00 38.35 245 PRO B CA 1
ATOM 4519 C C . PRO B 1 245 ? 3.045 34.072 -1.647 1.00 38.58 245 PRO B C 1
ATOM 4520 O O . PRO B 1 245 ? 4.105 33.446 -1.690 1.00 41.34 245 PRO B O 1
ATOM 4524 N N . THR B 1 246 ? 1.948 33.584 -1.063 1.00 34.80 246 THR B N 1
ATOM 4525 C CA . THR B 1 246 ? 2.012 32.217 -0.542 1.00 37.50 246 THR B CA 1
ATOM 4526 C C . THR B 1 246 ? 1.950 31.170 -1.644 1.00 41.96 246 THR B C 1
ATOM 4527 O O . THR B 1 246 ? 2.180 29.985 -1.369 1.00 42.50 246 THR B O 1
ATOM 4531 N N . ALA B 1 247 ? 1.643 31.572 -2.881 1.00 39.36 247 ALA B N 1
ATOM 4532 C CA . ALA B 1 247 ? 1.737 30.641 -3.992 1.00 38.16 247 ALA B CA 1
ATOM 4533 C C . ALA B 1 247 ? 3.179 30.200 -4.242 1.00 41.31 247 ALA B C 1
ATOM 4534 O O . ALA B 1 247 ? 3.387 29.127 -4.814 1.00 42.75 247 ALA B O 1
ATOM 4536 N N . THR B 1 248 ? 4.175 30.978 -3.807 1.00 37.44 248 THR B N 1
ATOM 4537 C CA . THR B 1 248 ? 5.571 30.579 -3.965 1.00 35.63 248 THR B CA 1
ATOM 4538 C C . THR B 1 248 ? 5.984 29.610 -2.858 1.00 41.95 248 THR B C 1
ATOM 4539 O O . THR B 1 248 ? 5.784 29.887 -1.672 1.00 42.48 248 THR B O 1
ATOM 4543 N N . ASP B 1 249 ? 6.560 28.471 -3.234 1.00 39.79 249 ASP B N 1
ATOM 4544 C CA . ASP B 1 249 ? 7.073 27.512 -2.253 1.00 42.02 249 ASP B CA 1
ATOM 4545 C C . ASP B 1 249 ? 8.583 27.716 -2.160 1.00 46.24 249 ASP B C 1
ATOM 4546 O O . ASP B 1 249 ? 9.356 27.110 -2.901 1.00 44.15 249 ASP B O 1
ATOM 4551 N N . PHE B 1 250 ? 9.011 28.554 -1.206 1.00 45.02 250 PHE B N 1
ATOM 4552 C CA . PHE B 1 250 ? 10.421 28.922 -1.133 1.00 45.00 250 PHE B CA 1
ATOM 4553 C C . PHE B 1 250 ? 11.324 27.753 -0.744 1.00 46.35 250 PHE B C 1
ATOM 4554 O O . PHE B 1 250 ? 12.507 27.753 -1.105 1.00 48.69 250 PHE B O 1
ATOM 4562 N N . ASP B 1 251 ? 10.792 26.738 -0.068 1.00 46.01 251 ASP B N 1
ATOM 4563 C CA . ASP B 1 251 ? 11.620 25.623 0.375 1.00 49.50 251 ASP B CA 1
ATOM 4564 C C . ASP B 1 251 ? 12.007 24.652 -0.741 1.00 55.07 251 ASP B C 1
ATOM 4565 O O . ASP B 1 251 ? 13.042 23.983 -0.611 1.00 53.10 251 ASP B O 1
ATOM 4570 N N . VAL B 1 252 ? 11.226 24.550 -1.829 1.00 49.21 252 VAL B N 1
ATOM 4571 C CA . VAL B 1 252 ? 11.626 23.668 -2.928 1.00 47.03 252 VAL B CA 1
ATOM 4572 C C . VAL B 1 252 ? 12.494 24.370 -3.963 1.00 45.66 252 VAL B C 1
ATOM 4573 O O . VAL B 1 252 ? 13.080 23.700 -4.823 1.00 47.10 252 VAL B O 1
ATOM 4577 N N . ILE B 1 253 ? 12.568 25.690 -3.935 1.00 46.56 253 ILE B N 1
ATOM 4578 C CA . ILE B 1 253 ? 13.412 26.407 -4.879 1.00 43.47 253 ILE B CA 1
ATOM 4579 C C . ILE B 1 253 ? 14.837 26.403 -4.350 1.00 49.17 253 ILE B C 1
ATOM 4580 O O . ILE B 1 253 ? 15.079 26.724 -3.179 1.00 50.29 253 ILE B O 1
ATOM 4585 N N . ASP B 1 254 ? 15.787 26.048 -5.212 1.00 45.07 254 ASP B N 1
ATOM 4586 C CA . ASP B 1 254 ? 17.181 25.968 -4.792 1.00 45.74 254 ASP B CA 1
ATOM 4587 C C . ASP B 1 254 ? 17.860 27.329 -4.798 1.00 47.85 254 ASP B C 1
ATOM 4588 O O . ASP B 1 254 ? 18.613 27.646 -3.873 1.00 49.74 254 ASP B O 1
ATOM 4593 N N . GLU B 1 255 ? 17.607 28.156 -5.809 1.00 43.15 255 GLU B N 1
ATOM 4594 C CA . GLU B 1 255 ? 18.314 29.427 -5.875 1.00 46.17 255 GLU B CA 1
ATOM 4595 C C . GLU B 1 255 ? 17.500 30.428 -6.680 1.00 46.03 255 GLU B C 1
ATOM 4596 O O . GLU B 1 255 ? 16.678 30.052 -7.516 1.00 45.67 255 GLU B O 1
ATOM 4602 N N . PHE B 1 256 ? 17.727 31.705 -6.404 1.00 45.51 256 PHE B N 1
ATOM 4603 C CA . PHE B 1 256 ? 17.165 32.789 -7.186 1.00 43.07 256 PHE B CA 1
ATOM 4604 C C . PHE B 1 256 ? 18.296 33.653 -7.705 1.00 45.78 256 PHE B C 1
ATOM 4605 O O . PHE B 1 256 ? 19.329 33.809 -7.049 1.00 50.19 256 PHE B O 1
ATOM 4613 N N . ILE B 1 257 ? 18.083 34.225 -8.883 1.00 43.36 257 ILE B N 1
ATO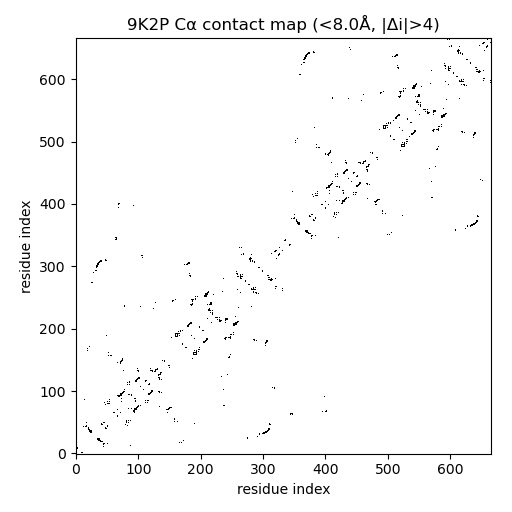M 4614 C CA . ILE B 1 257 ? 19.031 35.145 -9.486 1.00 45.64 257 ILE B CA 1
ATOM 4615 C C . ILE B 1 257 ? 18.229 36.295 -10.075 1.00 47.82 257 ILE B C 1
ATOM 4616 O O . ILE B 1 257 ? 17.089 36.119 -10.516 1.00 48.55 257 ILE B O 1
ATOM 4621 N N . LYS B 1 258 ? 18.800 37.490 -10.043 1.00 46.64 258 LYS B N 1
ATOM 4622 C CA . LYS B 1 258 ? 18.107 38.652 -10.581 1.00 43.09 258 LYS B CA 1
ATOM 4623 C C . LYS B 1 258 ? 18.613 38.976 -11.983 1.00 43.70 258 LYS B C 1
ATOM 4624 O O . LYS B 1 258 ? 19.791 38.794 -12.302 1.00 41.00 258 LYS B O 1
ATOM 4630 N N . VAL B 1 259 ? 17.700 39.448 -12.822 1.00 40.50 259 VAL B N 1
ATOM 4631 C CA . VAL B 1 259 ? 18.013 39.887 -14.173 1.00 41.15 259 VAL B CA 1
ATOM 4632 C C . VAL B 1 259 ? 17.523 41.318 -14.309 1.00 40.58 259 VAL B C 1
ATOM 4633 O O . VAL B 1 259 ? 16.454 41.661 -13.793 1.00 43.23 259 VAL B O 1
ATOM 4637 N N . THR B 1 260 ? 18.311 42.163 -14.969 1.00 41.92 260 THR B N 1
ATOM 4638 C CA . THR B 1 260 ? 17.908 43.554 -15.139 1.00 43.32 260 THR B CA 1
ATOM 4639 C C . THR B 1 260 ? 16.860 43.691 -16.238 1.00 42.83 260 THR B C 1
ATOM 4640 O O . THR B 1 260 ? 16.788 42.880 -17.170 1.00 38.63 260 THR B O 1
ATOM 4644 N N . ASP B 1 261 ? 16.038 44.738 -16.112 1.00 41.93 261 ASP B N 1
ATOM 4645 C CA . ASP B 1 261 ? 15.038 45.032 -17.134 1.00 40.49 261 ASP B CA 1
ATOM 4646 C C . ASP B 1 261 ? 15.687 45.141 -18.505 1.00 46.41 261 ASP B C 1
ATOM 4647 O O . ASP B 1 261 ? 15.121 44.694 -19.515 1.00 43.74 261 ASP B O 1
ATOM 4652 N N . LYS B 1 262 ? 16.887 45.722 -18.559 1.00 44.48 262 LYS B N 1
ATOM 4653 C CA . LYS B 1 262 ? 17.545 45.942 -19.843 1.00 41.81 262 LYS B CA 1
ATOM 4654 C C . LYS B 1 262 ? 18.042 44.630 -20.449 1.00 42.03 262 LYS B C 1
ATOM 4655 O O . LYS B 1 262 ? 17.832 44.372 -21.636 1.00 42.49 262 LYS B O 1
ATOM 4661 N N . ASP B 1 263 ? 18.724 43.795 -19.662 1.00 43.59 263 ASP B N 1
ATOM 4662 C CA . ASP B 1 263 ? 19.234 42.541 -20.218 1.00 45.25 263 ASP B CA 1
ATOM 4663 C C . ASP B 1 263 ? 18.100 41.627 -20.670 1.00 43.69 263 ASP B C 1
ATOM 4664 O O . ASP B 1 263 ? 18.192 40.996 -21.729 1.00 46.03 263 ASP B O 1
ATOM 4669 N N . ALA B 1 264 ? 17.039 41.520 -19.866 1.00 41.27 264 ALA B N 1
ATOM 4670 C CA . ALA B 1 264 ? 15.902 40.687 -20.252 1.00 42.09 264 ALA B CA 1
ATOM 4671 C C . ALA B 1 264 ? 15.355 41.130 -21.600 1.00 42.55 264 ALA B C 1
ATOM 4672 O O . ALA B 1 264 ? 15.115 40.304 -22.491 1.00 40.14 264 ALA B O 1
ATOM 4674 N N . ALA B 1 265 ? 15.195 42.444 -21.776 1.00 36.42 265 ALA B N 1
ATOM 4675 C CA . ALA B 1 265 ? 14.650 42.980 -23.016 1.00 38.43 265 ALA B CA 1
ATOM 4676 C C . ALA B 1 265 ? 15.587 42.728 -24.185 1.00 40.64 265 ALA B C 1
ATOM 4677 O O . ALA B 1 265 ? 15.149 42.316 -25.265 1.00 39.78 265 ALA B O 1
ATOM 4679 N N . LEU B 1 266 ? 16.882 42.985 -24.002 1.00 39.49 266 LEU B N 1
ATOM 4680 C CA . LEU B 1 266 ? 17.804 42.743 -25.102 1.00 40.89 266 LEU B CA 1
ATOM 4681 C C . LEU B 1 266 ? 17.860 41.268 -25.446 1.00 41.38 266 LEU B C 1
ATOM 4682 O O . LEU B 1 266 ? 18.040 40.908 -26.614 1.00 39.03 266 LEU B O 1
ATOM 4687 N N . MET B 1 267 ? 17.705 40.402 -24.443 1.00 39.83 267 MET B N 1
ATOM 4688 C CA . MET B 1 267 ? 17.817 38.970 -24.683 1.00 39.45 267 MET B CA 1
ATOM 4689 C C . MET B 1 267 ? 16.586 38.437 -25.416 1.00 39.34 267 MET B C 1
ATOM 4690 O O . MET B 1 267 ? 16.703 37.561 -26.283 1.00 40.16 267 MET B O 1
ATOM 4695 N N . ALA B 1 268 ? 15.398 38.965 -25.097 1.00 36.00 268 ALA B N 1
ATOM 4696 C CA . ALA B 1 268 ? 14.211 38.612 -25.878 1.00 38.08 268 ALA B CA 1
ATOM 4697 C C . ALA B 1 268 ? 14.394 38.968 -27.351 1.00 39.01 268 ALA B C 1
ATOM 4698 O O . ALA B 1 268 ? 14.019 38.191 -28.237 1.00 34.02 268 ALA B O 1
ATOM 4700 N N . ARG B 1 269 ? 14.975 40.134 -27.636 1.00 37.94 269 ARG B N 1
ATOM 4701 C CA . ARG B 1 269 ? 15.204 40.511 -29.027 1.00 37.58 269 ARG B CA 1
ATOM 4702 C C . ARG B 1 269 ? 16.222 39.591 -29.682 1.00 41.52 269 ARG B C 1
ATOM 4703 O O . ARG B 1 269 ? 16.075 39.220 -30.861 1.00 37.50 269 ARG B O 1
ATOM 4711 N N . LYS B 1 270 ? 17.276 39.241 -28.936 1.00 37.18 270 LYS B N 1
ATOM 4712 C CA . LYS B 1 270 ? 18.298 38.345 -29.463 1.00 40.14 270 LYS B CA 1
ATOM 4713 C C . LYS B 1 270 ? 17.720 36.963 -29.734 1.00 37.35 270 LYS B C 1
ATOM 4714 O O . LYS B 1 270 ? 17.999 36.357 -30.776 1.00 37.79 270 LYS B O 1
ATOM 4720 N N . LEU B 1 271 ? 16.923 36.446 -28.796 1.00 37.70 271 LEU B N 1
ATOM 4721 C CA . LEU B 1 271 ? 16.241 35.172 -28.996 1.00 36.09 271 LEU B CA 1
ATOM 4722 C C . LEU B 1 271 ? 15.456 35.166 -30.305 1.00 36.78 271 LEU B C 1
ATOM 4723 O O . LEU B 1 271 ? 15.508 34.196 -31.071 1.00 34.88 271 LEU B O 1
ATOM 4728 N N . ALA B 1 272 ? 14.738 36.255 -30.582 1.00 33.40 272 ALA B N 1
ATOM 4729 C CA . ALA B 1 272 ? 13.955 36.349 -31.810 1.00 35.87 272 ALA B CA 1
ATOM 4730 C C . ALA B 1 272 ? 14.842 36.357 -33.057 1.00 38.10 272 ALA B C 1
ATOM 4731 O O . ALA B 1 272 ? 14.545 35.651 -34.031 1.00 37.43 272 ALA B O 1
ATOM 4733 N N . ARG B 1 273 ? 15.930 37.139 -33.051 1.00 37.14 273 ARG B N 1
ATOM 4734 C CA . ARG B 1 273 ? 16.847 37.199 -34.199 1.00 37.51 273 ARG B CA 1
ATOM 4735 C C . ARG B 1 273 ? 17.548 35.873 -34.456 1.00 37.00 273 ARG B C 1
ATOM 4736 O O . ARG B 1 273 ? 17.927 35.572 -35.595 1.00 40.51 273 ARG B O 1
ATOM 4744 N N . THR B 1 274 ? 17.856 35.141 -33.394 1.00 36.85 274 THR B N 1
ATOM 4745 C CA . THR B 1 274 ? 18.774 34.011 -33.438 1.00 36.53 274 THR B CA 1
ATOM 4746 C C . THR B 1 274 ? 18.040 32.697 -33.656 1.00 38.05 274 THR B C 1
ATOM 4747 O O . THR B 1 274 ? 18.425 31.902 -34.516 1.00 37.25 274 THR B O 1
ATOM 4751 N N . GLU B 1 275 ? 17.004 32.444 -32.852 1.00 35.85 275 GLU B N 1
ATOM 4752 C CA . GLU B 1 275 ? 16.231 31.219 -32.930 1.00 34.33 275 GLU B CA 1
ATOM 4753 C C . GLU B 1 275 ? 14.956 31.374 -33.745 1.00 35.62 275 GLU B C 1
ATOM 4754 O O . GLU B 1 275 ? 14.329 30.365 -34.075 1.00 35.97 275 GLU B O 1
ATOM 4760 N N . GLY B 1 276 ? 14.554 32.602 -34.079 1.00 34.32 276 GLY B N 1
ATOM 4761 C CA . GLY B 1 276 ? 13.233 32.787 -34.653 1.00 33.61 276 GLY B CA 1
ATOM 4762 C C . GLY B 1 276 ? 12.103 32.525 -33.675 1.00 37.40 276 GLY B C 1
ATOM 4763 O O . GLY B 1 276 ? 10.960 32.329 -34.094 1.00 35.83 276 GLY B O 1
ATOM 4764 N N . LEU B 1 277 ? 12.393 32.512 -32.377 1.00 33.18 277 LEU B N 1
ATOM 4765 C CA . LEU B 1 277 ? 11.382 32.320 -31.344 1.00 36.49 277 LEU B CA 1
ATOM 4766 C C . LEU B 1 277 ? 10.973 33.687 -30.800 1.00 37.16 277 LEU B C 1
ATOM 4767 O O . LEU B 1 277 ? 11.787 34.382 -30.181 1.00 37.90 277 LEU B O 1
ATOM 4772 N N . PHE B 1 278 ? 9.719 34.064 -31.030 1.00 34.81 278 PHE B N 1
ATOM 4773 C CA . PHE B 1 278 ? 9.223 35.417 -30.767 1.00 36.14 278 PHE B CA 1
ATOM 4774 C C . PHE B 1 278 ? 8.462 35.380 -29.448 1.00 34.90 278 PHE B C 1
ATOM 4775 O O . PHE B 1 278 ? 7.240 35.239 -29.419 1.00 35.25 278 PHE B O 1
ATOM 4783 N N . MET B 1 279 ? 9.197 35.496 -28.343 1.00 31.88 279 MET B N 1
ATOM 4784 C CA . MET B 1 279 ? 8.673 35.176 -27.028 1.00 35.29 279 MET B CA 1
ATOM 4785 C C . MET B 1 279 ? 8.606 36.441 -26.175 1.00 34.94 279 MET B C 1
ATOM 4786 O O . MET B 1 279 ? 9.096 37.510 -26.556 1.00 33.51 279 MET B O 1
ATOM 4791 N N . GLY B 1 280 ? 7.958 36.319 -25.024 1.00 32.22 280 GLY B N 1
ATOM 4792 C CA . GLY B 1 280 ? 7.666 37.467 -24.195 1.00 32.60 280 GLY B CA 1
ATOM 4793 C C . GLY B 1 280 ? 8.846 37.947 -23.356 1.00 34.00 280 GLY B C 1
ATOM 4794 O O . GLY B 1 280 ? 9.934 37.373 -23.343 1.00 33.28 280 GLY B O 1
ATOM 4795 N N . TYR B 1 281 ? 8.589 39.029 -22.615 1.00 37.00 281 TYR B N 1
ATOM 4796 C CA . TYR B 1 281 ? 9.617 39.656 -21.784 1.00 36.98 281 TYR B CA 1
ATOM 4797 C C . TYR B 1 281 ? 10.256 38.657 -20.811 1.00 35.85 281 TYR B C 1
ATOM 4798 O O . TYR B 1 281 ? 11.484 38.613 -20.663 1.00 36.11 281 TYR B O 1
ATOM 4807 N N . THR B 1 282 ? 9.448 37.841 -20.131 1.00 32.34 282 THR B N 1
ATOM 4808 C CA . THR B 1 282 ? 10.056 36.928 -19.170 1.00 34.31 282 THR B CA 1
ATOM 4809 C C . THR B 1 282 ? 10.798 35.780 -19.836 1.00 32.32 282 THR B C 1
ATOM 4810 O O . THR B 1 282 ? 11.637 35.142 -19.187 1.00 34.68 282 THR B O 1
ATOM 4814 N N . SER B 1 283 ? 10.521 35.492 -21.107 1.00 33.45 283 SER B N 1
ATOM 4815 C CA . SER B 1 283 ? 11.359 34.521 -21.801 1.00 35.47 283 SER B CA 1
ATOM 4816 C C . SER B 1 283 ? 12.749 35.100 -22.038 1.00 36.12 283 SER B C 1
ATOM 4817 O O . SER B 1 283 ? 13.751 34.385 -21.926 1.00 35.46 283 SER B O 1
ATOM 4820 N N . GLY B 1 284 ? 12.828 36.396 -22.363 1.00 34.07 284 GLY B N 1
ATOM 4821 C CA . GLY B 1 284 ? 14.122 37.059 -22.386 1.00 32.50 284 GLY B CA 1
ATOM 4822 C C . GLY B 1 284 ? 14.801 37.032 -21.027 1.00 36.76 284 GLY B C 1
ATOM 4823 O O . GLY B 1 284 ? 16.002 36.766 -20.925 1.00 36.46 284 GLY B O 1
ATOM 4824 N N . ALA B 1 285 ? 14.035 37.278 -19.956 1.00 35.08 285 ALA B N 1
ATOM 4825 C CA . ALA B 1 285 ? 14.579 37.161 -18.601 1.00 35.01 285 ALA B CA 1
ATOM 4826 C C . ALA B 1 285 ? 15.080 35.746 -18.318 1.00 36.77 285 ALA B C 1
ATOM 4827 O O . ALA B 1 285 ? 16.159 35.565 -17.744 1.00 37.97 285 ALA B O 1
ATOM 4829 N N . ALA B 1 286 ? 14.319 34.728 -18.725 1.00 37.18 286 ALA B N 1
ATOM 4830 C CA . ALA B 1 286 ? 14.720 33.352 -18.426 1.00 37.66 286 ALA B CA 1
ATOM 4831 C C . ALA B 1 286 ? 16.011 32.967 -19.145 1.00 38.03 286 ALA B C 1
ATOM 4832 O O . ALA B 1 286 ? 16.906 32.369 -18.537 1.00 37.18 286 ALA B O 1
ATOM 4834 N N . ILE B 1 287 ? 16.128 33.293 -20.434 1.00 36.40 287 ILE B N 1
ATOM 4835 C CA . ILE B 1 287 ? 17.340 32.951 -21.181 1.00 39.73 287 ILE B CA 1
ATOM 4836 C C . ILE B 1 287 ? 18.528 33.766 -20.678 1.00 40.30 287 ILE B C 1
ATOM 4837 O O . ILE B 1 287 ? 19.647 33.251 -20.570 1.00 42.04 287 ILE B O 1
ATOM 4842 N N . GLN B 1 288 ? 18.306 35.047 -20.361 1.00 38.88 288 GLN B N 1
ATOM 4843 C CA . GLN B 1 288 ? 19.359 35.840 -19.734 1.00 42.95 288 GLN B CA 1
ATOM 4844 C C . GLN B 1 288 ? 19.808 35.218 -18.416 1.00 43.48 288 GLN B C 1
ATOM 4845 O O . GLN B 1 288 ? 21.008 35.178 -18.119 1.00 44.60 288 GLN B O 1
ATOM 4851 N N . ALA B 1 289 ? 18.861 34.715 -17.616 1.00 41.57 289 ALA B N 1
ATOM 4852 C CA . ALA B 1 289 ? 19.226 34.027 -16.378 1.00 41.00 289 ALA B CA 1
ATOM 4853 C C . ALA B 1 289 ? 20.025 32.760 -16.652 1.00 45.32 289 ALA B C 1
ATOM 4854 O O . ALA B 1 289 ? 20.970 32.445 -15.916 1.00 45.91 289 ALA B O 1
ATOM 4856 N N . VAL B 1 290 ? 19.637 31.995 -17.675 1.00 39.46 290 VAL B N 1
ATOM 4857 C CA . VAL B 1 290 ? 20.414 30.813 -18.030 1.00 39.75 290 VAL B CA 1
ATOM 4858 C C . VAL B 1 290 ? 21.857 31.207 -18.295 1.00 45.04 290 VAL B C 1
ATOM 4859 O O . VAL B 1 290 ? 22.794 30.537 -17.845 1.00 45.15 290 VAL B O 1
ATOM 4863 N N . LYS B 1 291 ? 22.054 32.329 -18.997 1.00 43.06 291 LYS B N 1
ATOM 4864 C CA . LYS B 1 291 ? 23.399 32.820 -19.277 1.00 45.87 291 LYS B CA 1
ATOM 4865 C C . LYS B 1 291 ? 24.146 33.191 -17.998 1.00 46.59 291 LYS B C 1
ATOM 4866 O O . LYS B 1 291 ? 25.345 32.916 -17.872 1.00 46.03 291 LYS B O 1
ATOM 4872 N N . GLN B 1 292 ? 23.458 33.816 -17.035 1.00 46.67 292 GLN B N 1
ATOM 4873 C CA . GLN B 1 292 ? 24.111 34.192 -15.781 1.00 47.20 292 GLN B CA 1
ATOM 4874 C C . GLN B 1 292 ? 24.413 32.967 -14.925 1.00 48.09 292 GLN B C 1
ATOM 4875 O O . GLN B 1 292 ? 25.507 32.853 -14.359 1.00 46.41 292 GLN B O 1
ATOM 4881 N N . TYR B 1 293 ? 23.461 32.038 -14.828 1.00 48.13 293 TYR B N 1
ATOM 4882 C CA . TYR B 1 293 ? 23.704 30.788 -14.115 1.00 46.27 293 TYR B CA 1
ATOM 4883 C C . TYR B 1 293 ? 24.879 30.027 -14.719 1.00 50.97 293 TYR B C 1
ATOM 4884 O O . TYR B 1 293 ? 25.689 29.442 -13.991 1.00 52.09 293 TYR B O 1
ATOM 4893 N N . ALA B 1 294 ? 24.989 30.021 -16.052 1.00 50.30 294 ALA B N 1
ATOM 4894 C CA . ALA B 1 294 ? 26.076 29.287 -16.695 1.00 50.83 294 ALA B CA 1
ATOM 4895 C C . ALA B 1 294 ? 27.433 29.908 -16.378 1.00 52.54 294 ALA B C 1
ATOM 4896 O O . ALA B 1 294 ? 28.411 29.183 -16.165 1.00 54.07 294 ALA B O 1
ATOM 4898 N N . GLU B 1 295 ? 27.515 31.245 -16.357 1.00 54.38 295 GLU B N 1
ATOM 4899 C CA . GLU B 1 295 ? 28.762 31.913 -15.982 1.00 58.36 295 GLU B CA 1
ATOM 4900 C C . GLU B 1 295 ? 29.176 31.553 -14.563 1.00 57.15 295 GLU B C 1
ATOM 4901 O O . GLU B 1 295 ? 30.369 31.424 -14.270 1.00 60.13 295 GLU B O 1
ATOM 4907 N N . ALA B 1 296 ? 28.203 31.384 -13.670 1.00 55.05 296 ALA B N 1
ATOM 4908 C CA . ALA B 1 296 ? 28.465 31.014 -12.286 1.00 52.63 296 ALA B CA 1
ATOM 4909 C C . ALA B 1 296 ? 28.796 29.538 -12.113 1.00 52.26 296 ALA B C 1
ATOM 4910 O O . ALA B 1 296 ? 29.000 29.102 -10.976 1.00 55.26 296 ALA B O 1
ATOM 4912 N N . GLY B 1 297 ? 28.830 28.762 -13.196 1.00 51.63 297 GLY B N 1
ATOM 4913 C CA . GLY B 1 297 ? 29.238 27.372 -13.135 1.00 49.76 297 GLY B CA 1
ATOM 4914 C C . GLY B 1 297 ? 28.161 26.352 -12.837 1.00 51.49 297 GLY B C 1
ATOM 4915 O O . GLY B 1 297 ? 28.495 25.237 -12.421 1.00 51.61 297 GLY B O 1
ATOM 4916 N N . LYS B 1 298 ? 26.883 26.675 -13.057 1.00 50.72 298 LYS B N 1
ATOM 4917 C CA . LYS B 1 298 ? 25.814 25.747 -12.687 1.00 45.98 298 LYS B CA 1
ATOM 4918 C C . LYS B 1 298 ? 25.809 24.490 -13.547 1.00 48.59 298 LYS B C 1
ATOM 4919 O O . LYS B 1 298 ? 25.445 23.410 -13.065 1.00 46.81 298 LYS B O 1
ATOM 4925 N N . PHE B 1 299 ? 26.167 24.611 -14.824 1.00 45.36 299 PHE B N 1
ATOM 4926 C CA . PHE B 1 299 ? 25.936 23.559 -15.802 1.00 47.05 299 PHE B CA 1
ATOM 4927 C C . PHE B 1 299 ? 27.249 22.945 -16.262 1.00 50.23 299 PHE B C 1
ATOM 4928 O O . PHE B 1 299 ? 28.294 23.600 -16.262 1.00 51.13 299 PHE B O 1
ATOM 4936 N N . ASP B 1 300 ? 27.182 21.682 -16.677 1.00 51.53 300 ASP B N 1
ATOM 4937 C CA . ASP B 1 300 ? 28.326 20.996 -17.259 1.00 52.74 300 ASP B CA 1
ATOM 4938 C C . ASP B 1 300 ? 27.862 20.204 -18.475 1.00 57.30 300 ASP B C 1
ATOM 4939 O O . ASP B 1 300 ? 26.687 20.243 -18.864 1.00 52.50 300 ASP B O 1
ATOM 4944 N N . GLU B 1 301 ? 28.795 19.444 -19.052 1.00 56.48 301 GLU B N 1
ATOM 4945 C CA . GLU B 1 301 ? 28.517 18.725 -20.290 1.00 54.65 301 GLU B CA 1
ATOM 4946 C C . GLU B 1 301 ? 27.384 17.715 -20.153 1.00 52.82 301 GLU B C 1
ATOM 4947 O O . GLU B 1 301 ? 26.766 17.361 -21.160 1.00 51.62 301 GLU B O 1
ATOM 4953 N N . ASN B 1 302 ? 27.067 17.273 -18.939 1.00 51.89 302 ASN B N 1
ATOM 4954 C CA . ASN B 1 302 ? 25.972 16.337 -18.722 1.00 53.10 302 ASN B CA 1
ATOM 4955 C C . ASN B 1 302 ? 24.669 17.013 -18.306 1.00 51.60 302 ASN B C 1
ATOM 4956 O O . ASN B 1 302 ? 23.680 16.314 -18.063 1.00 49.07 302 ASN B O 1
ATOM 4961 N N . SER B 1 303 ? 24.635 18.344 -18.226 1.00 47.41 303 SER B N 1
ATOM 4962 C CA . SER B 1 303 ? 23.422 19.036 -17.806 1.00 47.88 303 SER B CA 1
ATOM 4963 C C . SER B 1 303 ? 22.318 18.908 -18.851 1.00 47.31 303 SER B C 1
ATOM 4964 O O . SER B 1 303 ? 22.567 18.965 -20.058 1.00 45.45 303 SER B O 1
ATOM 4967 N N . ILE B 1 304 ? 21.091 18.717 -18.370 1.00 47.32 304 ILE B N 1
ATOM 4968 C CA . ILE B 1 304 ? 19.881 18.741 -19.189 1.00 41.71 304 ILE B CA 1
ATOM 4969 C C . ILE B 1 304 ? 19.017 19.854 -18.608 1.00 40.41 304 ILE B C 1
ATOM 4970 O O . ILE B 1 304 ? 18.366 19.671 -17.576 1.00 42.97 304 ILE B O 1
ATOM 4975 N N . VAL B 1 305 ? 18.990 21.006 -19.266 1.00 43.07 305 VAL B N 1
ATOM 4976 C CA . VAL B 1 305 ? 18.409 22.222 -18.710 1.00 38.47 305 VAL B CA 1
ATOM 4977 C C . VAL B 1 305 ? 17.113 22.536 -19.452 1.00 40.62 305 VAL B C 1
ATOM 4978 O O . VAL B 1 305 ? 17.108 22.662 -20.683 1.00 40.23 305 VAL B O 1
ATOM 4982 N N . VAL B 1 306 ? 16.012 22.664 -18.709 1.00 36.80 306 VAL B N 1
ATOM 4983 C CA . VAL B 1 306 ? 14.739 23.111 -19.262 1.00 36.19 306 VAL B CA 1
ATOM 4984 C C . VAL B 1 306 ? 14.496 24.535 -18.783 1.00 36.10 306 VAL B C 1
ATOM 4985 O O . VAL B 1 306 ? 14.570 24.813 -17.581 1.00 36.83 306 VAL B O 1
ATOM 4989 N N . VAL B 1 307 ? 14.220 25.437 -19.716 1.00 36.80 307 VAL B N 1
ATOM 4990 C CA . VAL B 1 307 ? 13.895 26.823 -19.402 1.00 35.65 307 VAL B CA 1
ATOM 4991 C C . VAL B 1 307 ? 12.452 27.059 -19.830 1.00 36.27 307 VAL B C 1
ATOM 4992 O O . VAL B 1 307 ? 12.056 26.671 -20.932 1.00 38.11 307 VAL B O 1
ATOM 4996 N N . LEU B 1 308 ? 11.657 27.649 -18.949 1.00 36.01 308 LEU B N 1
ATOM 4997 C CA . LEU B 1 308 ? 10.242 27.859 -19.224 1.00 37.61 308 LEU B CA 1
ATOM 4998 C C . LEU B 1 308 ? 10.048 29.201 -19.929 1.00 37.10 308 LEU B C 1
ATOM 4999 O O . LEU B 1 308 ? 10.488 30.239 -19.421 1.00 37.00 308 LEU B O 1
ATOM 5004 N N . PHE B 1 309 ? 9.422 29.173 -21.118 1.00 33.40 309 PHE B N 1
ATOM 5005 C CA . PHE B 1 309 ? 9.071 30.378 -21.871 1.00 31.58 309 PHE B CA 1
ATOM 5006 C C . PHE B 1 309 ? 7.581 30.611 -21.650 1.00 31.61 309 PHE B C 1
ATOM 5007 O O . PHE B 1 309 ? 6.753 29.892 -22.214 1.00 35.54 309 PHE B O 1
ATOM 5015 N N . ALA B 1 310 ? 7.232 31.624 -20.857 1.00 29.93 310 ALA B N 1
ATOM 5016 C CA . ALA B 1 310 ? 5.884 31.673 -20.289 1.00 32.83 310 ALA B CA 1
ATOM 5017 C C . ALA B 1 310 ? 4.843 32.244 -21.242 1.00 35.06 310 ALA B C 1
ATOM 5018 O O . ALA B 1 310 ? 3.660 31.911 -21.113 1.00 36.26 310 ALA B O 1
ATOM 5020 N N . ASP B 1 311 ? 5.225 33.111 -22.175 1.00 31.33 311 ASP B N 1
ATOM 5021 C CA . ASP B 1 311 ? 4.221 33.704 -23.048 1.00 33.70 311 ASP B CA 1
ATOM 5022 C C . ASP B 1 311 ? 4.895 34.233 -24.307 1.00 33.49 311 ASP B C 1
ATOM 5023 O O . ASP B 1 311 ? 6.111 34.115 -24.491 1.00 33.31 311 ASP B O 1
ATOM 5028 N N . HIS B 1 312 ? 4.085 34.812 -25.177 1.00 32.92 312 HIS B N 1
ATOM 5029 C CA . HIS B 1 312 ? 4.478 35.062 -26.552 1.00 34.06 312 HIS B CA 1
ATOM 5030 C C . HIS B 1 312 ? 4.851 36.525 -26.763 1.00 36.02 312 HIS B C 1
ATOM 5031 O O . HIS B 1 312 ? 4.344 37.424 -26.087 1.00 33.76 312 HIS B O 1
ATOM 5038 N N . GLY B 1 313 ? 5.737 36.752 -27.733 1.00 34.06 313 GLY B N 1
ATOM 5039 C CA . GLY B 1 313 ? 6.227 38.088 -28.024 1.00 34.98 313 GLY B CA 1
ATOM 5040 C C . GLY B 1 313 ? 5.165 39.058 -28.500 1.00 37.13 313 GLY B C 1
ATOM 5041 O O . GLY B 1 313 ? 5.335 40.272 -28.342 1.00 35.80 313 GLY B O 1
ATOM 5042 N N . SER B 1 314 ? 4.058 38.551 -29.051 1.00 33.53 314 SER B N 1
ATOM 5043 C CA . SER B 1 314 ? 2.996 39.419 -29.543 1.00 35.16 314 SER B CA 1
ATOM 5044 C C . SER B 1 314 ? 2.357 40.272 -28.451 1.00 37.49 314 SER B C 1
ATOM 5045 O O . SER B 1 314 ? 1.675 41.250 -28.774 1.00 36.47 314 SER B O 1
ATOM 5048 N N . ARG B 1 315 ? 2.561 39.951 -27.172 1.00 33.26 315 ARG B N 1
ATOM 5049 C CA . ARG B 1 315 ? 2.009 40.781 -26.108 1.00 38.27 315 ARG B CA 1
ATOM 5050 C C . ARG B 1 315 ? 2.959 41.887 -25.665 1.00 39.31 315 ARG B C 1
ATOM 5051 O O . ARG B 1 315 ? 2.704 42.518 -24.641 1.00 39.24 315 ARG B O 1
ATOM 5059 N N . TYR B 1 316 ? 4.045 42.140 -26.404 1.00 36.42 316 TYR B N 1
ATOM 5060 C CA . TYR B 1 316 ? 5.026 43.137 -25.985 1.00 38.35 316 TYR B CA 1
ATOM 5061 C C . TYR B 1 316 ? 5.405 44.039 -27.152 1.00 37.55 316 TYR B C 1
ATOM 5062 O O . TYR B 1 316 ? 6.520 44.561 -27.220 1.00 36.94 316 TYR B O 1
ATOM 5071 N N . MET B 1 317 ? 4.461 44.237 -28.068 1.00 37.55 317 MET B N 1
ATOM 5072 C CA . MET B 1 317 ? 4.702 45.094 -29.216 1.00 39.68 317 MET B CA 1
ATOM 5073 C C . MET B 1 317 ? 4.866 46.545 -28.793 1.00 43.45 317 MET B C 1
ATOM 5074 O O . MET B 1 317 ? 5.549 47.314 -29.471 1.00 42.60 317 MET B O 1
ATOM 5079 N N . ASN B 1 318 ? 4.277 46.936 -27.671 1.00 42.47 318 ASN B N 1
ATOM 5080 C CA . ASN B 1 318 ? 4.408 48.303 -27.202 1.00 47.62 318 ASN B CA 1
ATOM 5081 C C . ASN B 1 318 ? 5.502 48.449 -26.159 1.00 48.58 318 ASN B C 1
ATOM 5082 O O . ASN B 1 318 ? 5.652 49.530 -25.584 1.00 46.24 318 ASN B O 1
ATOM 5087 N N . LYS B 1 319 ? 6.288 47.394 -25.925 1.00 42.12 319 LYS B N 1
ATOM 5088 C CA . LYS B 1 319 ? 7.434 47.494 -25.035 1.00 41.49 319 LYS B CA 1
ATOM 5089 C C . LYS B 1 319 ? 8.697 46.996 -25.719 1.00 38.30 319 LYS B C 1
ATOM 5090 O O . LYS B 1 319 ? 9.283 47.717 -26.528 1.00 39.77 319 LYS B O 1
ATOM 5096 N N . ILE B 1 320 ? 9.118 45.763 -25.428 1.00 37.88 320 ILE B N 1
ATOM 5097 C CA . ILE B 1 320 ? 10.465 45.358 -25.816 1.00 36.81 320 ILE B CA 1
ATOM 5098 C C . ILE B 1 320 ? 10.644 45.277 -27.323 1.00 35.72 320 ILE B C 1
ATOM 5099 O O . ILE B 1 320 ? 11.770 45.405 -27.811 1.00 36.36 320 ILE B O 1
ATOM 5104 N N . TYR B 1 321 ? 9.574 45.094 -28.091 1.00 33.20 321 TYR B N 1
ATOM 5105 C CA . TYR B 1 321 ? 9.719 45.033 -29.539 1.00 35.87 321 TYR B CA 1
ATOM 5106 C C . TYR B 1 321 ? 9.379 46.367 -30.205 1.00 39.81 321 TYR B C 1
ATOM 5107 O O . TYR B 1 321 ? 9.330 46.448 -31.437 1.00 37.39 321 TYR B O 1
ATOM 5116 N N . SER B 1 322 ? 9.185 47.420 -29.415 1.00 37.11 322 SER B N 1
ATOM 5117 C CA . SER B 1 322 ? 9.008 48.778 -29.927 1.00 42.83 322 SER B CA 1
ATOM 5118 C C . SER B 1 322 ? 10.319 49.530 -29.744 1.00 41.92 322 SER B C 1
ATOM 5119 O O . SER B 1 322 ? 10.735 49.791 -28.606 1.00 39.74 322 SER B O 1
ATOM 5122 N N . ASP B 1 323 ? 10.963 49.889 -30.861 1.00 46.38 323 ASP B N 1
ATOM 5123 C CA . ASP B 1 323 ? 12.228 50.623 -30.782 1.00 47.87 323 ASP B CA 1
ATOM 5124 C C . ASP B 1 323 ? 12.076 51.930 -30.009 1.00 46.79 323 ASP B C 1
ATOM 5125 O O . ASP B 1 323 ? 12.991 52.333 -29.286 1.00 47.29 323 ASP B O 1
ATOM 5130 N N . ASP B 1 324 ? 10.919 52.591 -30.130 1.00 47.26 324 ASP B N 1
ATOM 5131 C CA . ASP B 1 324 ? 10.690 53.836 -29.398 1.00 47.88 324 ASP B CA 1
ATOM 5132 C C . ASP B 1 324 ? 10.681 53.599 -27.892 1.00 49.41 324 ASP B C 1
ATOM 5133 O O . ASP B 1 324 ? 11.301 54.352 -27.132 1.00 46.30 324 ASP B O 1
ATOM 5138 N N . TRP B 1 325 ? 9.970 52.557 -27.438 1.00 44.58 325 TRP B N 1
ATOM 5139 C CA . TRP B 1 325 ? 9.963 52.234 -26.011 1.00 39.29 325 TRP B CA 1
ATOM 5140 C C . TRP B 1 325 ? 11.357 51.880 -25.521 1.00 44.12 325 TRP B C 1
ATOM 5141 O O . TRP B 1 325 ? 11.778 52.332 -24.452 1.00 43.87 325 TRP B O 1
ATOM 5152 N N . MET B 1 326 ? 12.090 51.065 -26.286 1.00 42.89 326 MET B N 1
ATOM 5153 C CA . MET B 1 326 ? 13.420 50.649 -25.849 1.00 44.13 326 MET B CA 1
ATOM 5154 C C . MET B 1 326 ? 14.354 51.848 -25.699 1.00 47.70 326 MET B C 1
ATOM 5155 O O . MET B 1 326 ? 15.094 51.946 -24.712 1.00 44.93 326 MET B O 1
ATOM 5160 N N . LYS B 1 327 ? 14.335 52.766 -26.674 1.00 49.55 327 LYS B N 1
ATOM 5161 C CA . LYS B 1 327 ? 15.131 53.987 -26.577 1.00 51.95 327 LYS B CA 1
ATOM 5162 C C . LYS B 1 327 ? 14.700 54.814 -25.376 1.00 50.80 327 LYS B C 1
ATOM 5163 O O . LYS B 1 327 ? 15.534 55.238 -24.569 1.00 50.85 327 LYS B O 1
ATOM 5169 N N . LYS B 1 328 ? 13.388 55.015 -25.222 1.00 51.74 328 LYS B N 1
ATOM 5170 C CA . LYS B 1 328 ? 12.875 55.789 -24.097 1.00 48.96 328 LYS B CA 1
ATOM 5171 C C . LYS B 1 328 ? 13.341 55.232 -22.752 1.00 54.34 328 LYS B C 1
ATOM 5172 O O . LYS B 1 328 ? 13.567 56.004 -21.813 1.00 55.56 328 LYS B O 1
ATOM 5178 N N . GLN B 1 329 ? 13.494 53.910 -22.624 1.00 48.04 329 GLN B N 1
ATOM 5179 C CA . GLN B 1 329 ? 14.056 53.380 -21.384 1.00 49.03 329 GLN B CA 1
ATOM 5180 C C . GLN B 1 329 ? 15.575 53.460 -21.345 1.00 47.69 329 GLN B C 1
ATOM 5181 O O . GLN B 1 329 ? 16.167 53.160 -20.303 1.00 50.01 329 GLN B O 1
ATOM 5187 N N . GLY B 1 330 ? 16.217 53.836 -22.447 1.00 50.07 330 GLY B N 1
ATOM 5188 C CA . GLY B 1 330 ? 17.662 53.776 -22.515 1.00 50.05 330 GLY B CA 1
ATOM 5189 C C . GLY B 1 330 ? 18.226 52.397 -22.755 1.00 54.06 330 GLY B C 1
ATOM 5190 O O . GLY B 1 330 ? 19.417 52.176 -22.515 1.00 54.84 330 GLY B O 1
ATOM 5191 N N . PHE B 1 331 ? 17.412 51.455 -23.240 1.00 53.24 331 PHE B N 1
ATOM 5192 C CA . PHE B 1 331 ? 17.911 50.098 -23.429 1.00 49.49 331 PHE B CA 1
ATOM 5193 C C . PHE B 1 331 ? 18.664 49.951 -24.742 1.00 50.51 331 PHE B C 1
ATOM 5194 O O . PHE B 1 331 ? 19.549 49.095 -24.842 1.00 52.33 331 PHE B O 1
ATOM 5202 N N . ILE B 1 332 ? 18.319 50.754 -25.754 1.00 53.60 332 ILE B N 1
ATOM 5203 C CA . ILE B 1 332 ? 19.093 50.886 -26.986 1.00 58.43 332 ILE B CA 1
ATOM 5204 C C . ILE B 1 332 ? 19.370 52.366 -27.220 1.00 61.43 332 ILE B C 1
ATOM 5205 O O . ILE B 1 332 ? 18.613 53.236 -26.780 1.00 59.59 332 ILE B O 1
ATOM 5210 N N . ASP B 1 333 ? 20.453 52.646 -27.939 1.00 66.15 333 ASP B N 1
ATOM 5211 C CA . ASP B 1 333 ? 20.817 54.019 -28.292 1.00 73.31 333 ASP B CA 1
ATOM 5212 C C . ASP B 1 333 ? 19.834 54.643 -29.300 1.00 76.19 333 ASP B C 1
ATOM 5213 O O . ASP B 1 333 ? 19.339 53.979 -30.221 1.00 72.95 333 ASP B O 1
#

InterPro domains:
  IPR001926 Tryptophan synthase beta chain-like, PALP domain [PF00291] (14-309)
  IPR036052 Tryptophan synthase beta chain-like, PALP domain superfamily [G3DSA:3.40.50.1100] (17-317)
  IPR036052 Tryptophan synthase beta chain-like, PALP domain superfamily [G3DSA:3.40.50.1100] (47-160)
  IPR036052 Tryptophan synthase beta chain-like, PALP domain superfamily [SSF53686] (9-331)
  IPR050214 Cysteine synthase/Cystathionine beta-synthase [PTHR10314] (11-328)

B-factor: mean 44.23, std 10.35, range [25.61, 97.49]

GO terms:
  GO:0044686 cysteate synthase activity (F, EXP)

Organism: Capnocytophaga ochracea (strain ATCC 27872 / DSM 7271 / CCUG 9716 / JCM 12966 / NCTC 12371 / SS31 / VPI 2845) (NCBI:txid521097)

Nearest PDB structures (foldseek):
  6vju-assembly1_B  TM=9.743E-01  e=2.649E-35  Legionella pneumophila
  5mms-assembly4_E  TM=9.369E-01  e=2.737E-36  Homo sapiens
  3pc3-assembly1_A  TM=9.531E-01  e=1.917E-34  Drosophila melanogaster
  8s5l-assembly1_D  TM=9.414E-01  e=1.011E-34  Homo sapiens
  7xoy-assembly1_A  TM=9.328E-01  e=1.309E-33  Mycobacterium tuberculosis H37Rv